Protein AF-A0A1E4EXE6-F1 (afdb_monomer_lite)

pLDDT: mean 72.44, std 23.11, range [27.25, 98.0]

Sequence (632 aa):
MEDREGRTGYWISGVAHGSLILWAILGGALFRPQPAPMVRTTQVSTISGAEFEALAAAARGAGPVGADATAVAALAPVDAADETTARPVDAAPPQSAQAEALAEPDVAEAAPDLSDFAPAAPVDVATDLPTPSDNQTDTAEALPQVAPTPPAPVAEAQPSQPAAPVPDAAAQPVAPRSALALDASPRPQDRPAGLVEAFERRVAEAAAAEAAQRAAAQAAADAQAQAERQAAAAEAERRATAAAEAERQAAAADAAARQAASAAAADAERQAAAEAERTAEAERAAEAERQAAADAERRAAEAERRAAAERDAAEAERQAAADAARQAEAEAARRAEAERAAEAERIAEAERAAEAERQAAADAERRATESAEAERRAAAERAAEAERRAEAERAAEAERQAAAEAERRAEEARRVAAEQAAREAADRQALEDALRNAQAGGGGQDIATGSDAQGGQTQTIEGGSGASAGLDPLAAALAGAMAGTGAAADPANDPSGPPADMMRLTPSPMPATPLSDPAQGLPMGDPLTLSERDGLRFAIQNCWNVGALSVEASQMTVSVGFTLSPGGVPDQNSLRIAGYQGGSEGAAQQAFDVARRAILMCGQAGFDLPASKYGRWRDVVVDFRPDGVAFQ

Secondary structure (DSSP, 8-state):
-TTTHHHHHHHHHHHHHHHHHHHHHHHHHHTPPP--------------HHHHHHHHHHTTT-----TT-----PPPP--------------PPPPS-----PPPPSSPPPPP--TTS--PPP------PPPPPS---S---PPPPPPPPPPPPP---PPPPPPPPPPP----------TT--TTPPPPS---TTTTHHHHHHHHHHHHHHHHHHHHHHHHHHHHHHHHHHHHHHHHHHHHHHHHHHHHHHHHHHHHHHHHHHHHHHHHHHHHHHHHHHHHHHHHHHHHHHHHHHHHHHHHHHHHHHHHHHHHHHHHHHHHHHHHHHHHHHHHHHHHHHHHHHHHHHHHHHHHHHHHHHHHHHHHHHHHHHHHHHHHHHHHHHHHHHHHHHHHHHHHHHHHHHHHHHHHHHHHHHHHHHHHHHHHHHHHHHHHHHTTS---------------------------------------------------------PPPPPP----------PPPPPPPS-S-----SPPPHHHHHHHHHHHHTT--GGGS-TTTTSSEEEEEEEB-TTS-B-TTT-EEEEEESS-HHHHHHHHHHHHHHHHHHGGG-----GGGHHHHSEEEEEE-SS-EEE-

Radius of gyration: 94.18 Å; chains: 1; bounding box: 223×56×305 Å

Structure (mmCIF, N/CA/C/O backbone):
data_AF-A0A1E4EXE6-F1
#
_entry.id   AF-A0A1E4EXE6-F1
#
loop_
_atom_site.group_PDB
_atom_site.id
_atom_site.type_symbol
_atom_site.label_atom_id
_atom_site.label_alt_id
_atom_site.label_comp_id
_atom_site.label_asym_id
_atom_site.label_entity_id
_atom_site.label_seq_id
_atom_site.pdbx_PDB_ins_code
_atom_site.Cartn_x
_atom_site.Cartn_y
_atom_site.Cartn_z
_atom_site.occupancy
_atom_site.B_iso_or_equiv
_atom_site.auth_seq_id
_atom_site.auth_comp_id
_atom_site.auth_asym_id
_atom_site.auth_atom_id
_atom_site.pdbx_PDB_model_num
ATOM 1 N N . MET A 1 1 ? -26.605 28.263 32.086 1.00 52.91 1 MET A N 1
ATOM 2 C CA . MET A 1 1 ? -25.600 27.177 31.973 1.00 52.91 1 MET A CA 1
ATOM 3 C C . MET A 1 1 ? -24.397 27.531 31.080 1.00 52.91 1 MET A C 1
ATOM 5 O O . MET A 1 1 ? -23.434 26.770 31.054 1.00 52.91 1 MET A O 1
ATOM 9 N N . GLU A 1 2 ? -24.396 28.700 30.441 1.00 56.19 2 GLU A N 1
ATOM 10 C CA . GLU A 1 2 ? -23.493 29.150 29.375 1.00 56.19 2 GLU A CA 1
ATOM 11 C C . GLU A 1 2 ? -21.996 29.196 29.771 1.00 56.19 2 GLU A C 1
ATOM 13 O O . GLU A 1 2 ? -21.123 28.931 28.943 1.00 56.19 2 GLU A O 1
ATOM 18 N N . ASP A 1 3 ? -21.673 29.430 31.052 1.00 64.69 3 ASP A N 1
ATOM 19 C CA . ASP A 1 3 ? -20.294 29.543 31.580 1.00 64.69 3 ASP A CA 1
ATOM 20 C C . ASP A 1 3 ? -19.411 28.287 31.424 1.00 64.69 3 ASP A C 1
ATOM 22 O O . ASP A 1 3 ? -18.205 28.325 31.718 1.00 64.69 3 ASP A O 1
ATOM 26 N N . ARG A 1 4 ? -19.981 27.146 31.020 1.00 61.88 4 ARG A N 1
ATOM 27 C CA . ARG A 1 4 ? -19.215 25.938 30.669 1.00 61.88 4 ARG A CA 1
ATOM 28 C C . ARG A 1 4 ? -18.884 25.877 29.179 1.00 61.88 4 ARG A C 1
ATOM 30 O O . ARG A 1 4 ? -17.743 25.573 28.847 1.00 61.88 4 ARG A O 1
ATOM 37 N N . GLU A 1 5 ? -19.828 26.219 28.309 1.00 67.88 5 GLU A N 1
ATOM 38 C CA . GLU A 1 5 ? -19.711 26.057 26.852 1.00 67.88 5 GLU A CA 1
ATOM 39 C C . GLU A 1 5 ? -18.735 27.063 26.232 1.00 67.88 5 GLU A C 1
ATOM 41 O O . GLU A 1 5 ? -17.869 26.689 25.442 1.00 67.88 5 GLU A O 1
ATOM 46 N N . GLY A 1 6 ? -18.768 28.327 26.670 1.00 72.19 6 GLY A N 1
ATOM 47 C CA . GLY A 1 6 ? -17.755 29.307 26.256 1.00 72.19 6 GLY A CA 1
ATOM 48 C C . GLY A 1 6 ? -16.337 28.892 26.675 1.00 72.19 6 GLY A C 1
ATOM 49 O O . GLY A 1 6 ? -15.367 29.102 25.948 1.00 72.19 6 GLY A O 1
ATOM 50 N N . ARG A 1 7 ? -16.211 28.230 27.832 1.00 77.50 7 ARG A N 1
ATOM 51 C CA . ARG A 1 7 ? -14.930 27.799 28.412 1.00 77.50 7 ARG A CA 1
ATOM 52 C C . ARG A 1 7 ? -14.311 26.623 27.658 1.00 77.50 7 ARG A C 1
ATOM 54 O O . ARG A 1 7 ? -13.099 26.619 27.452 1.00 77.50 7 ARG A O 1
ATOM 61 N N . THR A 1 8 ? -15.121 25.659 27.215 1.00 77.88 8 THR A N 1
ATOM 62 C CA . THR A 1 8 ? -14.674 24.604 26.292 1.00 77.88 8 THR A CA 1
ATOM 63 C C . THR A 1 8 ? -14.361 25.171 24.910 1.00 77.88 8 THR A C 1
ATOM 65 O O . THR A 1 8 ? -13.347 24.785 24.335 1.00 77.88 8 THR A O 1
ATOM 68 N N . GLY A 1 9 ? -15.133 26.145 24.413 1.00 80.44 9 GLY A N 1
ATOM 69 C CA . GLY A 1 9 ? -14.845 26.851 23.158 1.00 80.44 9 GLY A CA 1
ATOM 70 C C . GLY A 1 9 ? -13.458 27.508 23.133 1.00 80.44 9 GLY A C 1
ATOM 71 O O . GLY A 1 9 ? -12.682 27.275 22.205 1.00 80.44 9 GLY A O 1
ATOM 72 N N . TYR A 1 10 ? -13.094 28.254 24.184 1.00 86.12 10 TYR A N 1
ATOM 73 C CA . TYR A 1 10 ? -11.746 28.826 24.313 1.00 86.12 10 TYR A CA 1
ATOM 74 C C . TYR A 1 10 ? -10.647 27.759 24.407 1.00 86.12 10 TYR A C 1
ATOM 76 O O . TYR A 1 10 ? -9.577 27.951 23.832 1.00 86.12 10 TYR A O 1
ATOM 84 N N . TRP A 1 11 ? -10.898 26.628 25.076 1.00 90.12 11 TRP A N 1
ATOM 85 C CA . TRP A 1 11 ? -9.923 25.533 25.167 1.00 90.12 11 TRP A CA 1
ATOM 86 C C . TRP A 1 11 ? -9.687 24.842 23.819 1.00 90.12 11 TRP A C 1
ATOM 88 O O . TRP A 1 11 ? -8.540 24.667 23.416 1.00 90.12 11 TRP A O 1
ATOM 98 N N . ILE A 1 12 ? -10.755 24.508 23.088 1.00 90.25 12 ILE A N 1
ATOM 99 C CA . ILE A 1 12 ? -10.675 23.880 21.759 1.00 90.25 12 ILE A CA 1
ATOM 100 C C . ILE A 1 12 ? -9.984 24.825 20.766 1.00 90.25 12 ILE A C 1
ATOM 102 O O . ILE A 1 12 ? -9.069 24.409 20.057 1.00 90.25 12 ILE A O 1
ATOM 106 N N . SER A 1 13 ? -10.344 26.113 20.773 1.00 90.62 13 SER A N 1
ATOM 107 C CA . SER A 1 13 ? -9.681 27.127 19.945 1.00 90.62 13 SER A CA 1
ATOM 108 C C . SER A 1 13 ? -8.199 27.295 20.306 1.00 90.62 13 SER A C 1
ATOM 110 O O . SER A 1 13 ? -7.352 27.331 19.413 1.00 90.62 13 SER A O 1
ATOM 112 N N . GLY A 1 14 ? -7.860 27.335 21.600 1.00 94.38 14 GLY A N 1
ATOM 113 C CA . GLY A 1 14 ? -6.479 27.439 22.075 1.00 94.38 14 GLY A CA 1
ATOM 114 C C . GLY A 1 14 ? -5.611 26.245 21.671 1.00 94.38 14 GLY A C 1
ATOM 115 O O . GLY A 1 14 ? -4.490 26.440 21.204 1.00 94.38 14 GLY A O 1
ATOM 116 N N . VAL A 1 15 ? -6.142 25.020 21.770 1.00 95.12 15 VAL A N 1
ATOM 117 C CA . VAL A 1 15 ? -5.462 23.805 21.291 1.00 95.12 15 VAL A CA 1
ATOM 118 C C . VAL A 1 15 ? -5.274 23.848 19.775 1.00 95.12 15 VAL A C 1
ATOM 120 O O . VAL A 1 15 ? -4.155 23.653 19.311 1.00 95.12 15 VAL A O 1
ATOM 123 N N . ALA A 1 16 ? -6.314 24.177 19.000 1.00 95.06 16 ALA A N 1
ATOM 124 C CA . ALA A 1 16 ? -6.228 24.233 17.539 1.00 95.06 16 ALA A CA 1
ATOM 125 C C . ALA A 1 16 ? -5.168 25.239 17.045 1.00 95.06 16 ALA A C 1
ATOM 127 O O . ALA A 1 16 ? -4.337 24.900 16.201 1.00 95.06 16 ALA A O 1
ATOM 128 N N . HIS A 1 17 ? -5.139 26.451 17.612 1.00 95.31 17 HIS A N 1
ATOM 129 C CA . HIS A 1 17 ? -4.119 27.450 17.280 1.00 95.31 17 HIS A CA 1
ATOM 130 C C . HIS A 1 17 ? -2.724 27.035 17.768 1.00 95.31 17 HIS A C 1
ATOM 132 O O . HIS A 1 17 ? -1.750 27.221 17.042 1.00 95.31 17 HIS A O 1
ATOM 138 N N . GLY A 1 18 ? -2.612 26.427 18.955 1.00 96.06 18 GLY A N 1
ATOM 139 C CA . GLY A 1 18 ? -1.350 25.895 19.475 1.00 96.06 18 GLY A CA 1
ATOM 140 C C . GLY A 1 18 ? -0.749 24.814 18.572 1.00 96.06 18 GLY A C 1
ATOM 141 O O . GLY A 1 18 ? 0.429 24.890 18.227 1.00 96.06 18 GLY A O 1
ATOM 142 N N . SER A 1 19 ? -1.564 23.858 18.117 1.00 94.38 19 SER A N 1
ATOM 143 C CA . SER A 1 19 ? -1.162 22.826 17.155 1.00 94.38 19 SER A CA 1
ATOM 144 C C . SER A 1 19 ? -0.744 23.415 15.807 1.00 94.38 19 SER A C 1
ATOM 146 O O . SER A 1 19 ? 0.269 22.989 15.257 1.00 94.38 19 SER A O 1
ATOM 148 N N . LEU A 1 20 ? -1.468 24.414 15.289 1.00 94.25 20 LEU A N 1
ATOM 149 C CA . LEU A 1 20 ? -1.149 25.052 14.007 1.00 94.25 20 LEU A CA 1
ATOM 150 C C . LEU A 1 20 ? 0.156 25.865 14.076 1.00 94.25 20 LEU A C 1
ATOM 152 O O . LEU A 1 20 ? 0.976 25.781 13.164 1.00 94.25 20 LEU A O 1
ATOM 156 N N . ILE A 1 21 ? 0.398 26.586 15.176 1.00 93.00 21 ILE A N 1
ATOM 157 C CA . ILE A 1 21 ? 1.662 27.303 15.418 1.00 93.00 21 ILE A CA 1
ATOM 158 C C . ILE A 1 21 ? 2.826 26.315 15.579 1.00 93.00 21 ILE A C 1
ATOM 160 O O . ILE A 1 21 ? 3.883 26.516 14.981 1.00 93.00 21 ILE A O 1
ATOM 164 N N . LEU A 1 22 ? 2.640 25.226 16.332 1.00 91.56 22 LEU A N 1
ATOM 165 C CA . LEU A 1 22 ? 3.660 24.188 16.496 1.00 91.56 22 LEU A CA 1
ATOM 166 C C . LEU A 1 22 ? 3.996 23.509 15.159 1.00 91.56 22 LEU A C 1
ATOM 168 O O . LEU A 1 22 ? 5.172 23.314 14.854 1.00 91.56 22 LEU A O 1
ATOM 172 N N . TRP A 1 23 ? 2.986 23.212 14.337 1.00 92.25 23 TRP A N 1
ATOM 173 C CA . TRP A 1 23 ? 3.165 22.675 12.987 1.00 92.25 23 TRP A CA 1
ATOM 174 C C . TRP A 1 23 ? 3.885 23.665 12.062 1.00 92.25 23 TRP A C 1
ATOM 176 O O . TRP A 1 23 ? 4.802 23.264 11.351 1.00 92.25 23 TRP A O 1
ATOM 186 N N . ALA A 1 24 ? 3.560 24.960 12.119 1.00 90.69 24 ALA A N 1
ATOM 187 C CA . ALA A 1 24 ? 4.252 25.987 11.340 1.00 90.69 24 ALA A CA 1
ATOM 188 C C . ALA A 1 24 ? 5.731 26.144 11.746 1.00 90.69 24 ALA A C 1
ATOM 190 O O . ALA A 1 24 ? 6.589 26.314 10.881 1.00 90.69 24 ALA A O 1
ATOM 191 N N . ILE A 1 25 ? 6.054 26.040 13.040 1.00 89.31 25 ILE A N 1
ATOM 192 C CA . ILE A 1 25 ? 7.440 26.081 13.540 1.00 89.31 25 ILE A CA 1
ATOM 193 C C . ILE A 1 25 ? 8.209 24.821 13.126 1.00 89.31 25 ILE A C 1
ATOM 195 O O . ILE A 1 25 ? 9.317 24.923 12.601 1.00 89.31 25 ILE A O 1
ATOM 199 N N . LEU A 1 26 ? 7.633 23.635 13.347 1.00 89.19 26 LEU A N 1
ATOM 200 C CA . LEU A 1 26 ? 8.312 22.361 13.107 1.00 89.19 26 LEU A CA 1
ATOM 201 C C . LEU A 1 26 ? 8.425 22.057 11.604 1.00 89.19 26 LEU A C 1
ATOM 203 O O . LEU A 1 26 ? 9.502 21.716 11.119 1.00 89.19 26 LEU A O 1
ATOM 207 N N . GLY A 1 27 ? 7.351 22.279 10.844 1.00 82.81 27 GLY A N 1
ATOM 208 C CA . GLY A 1 27 ? 7.343 22.197 9.384 1.00 82.81 27 GLY A CA 1
ATOM 209 C C . GLY A 1 27 ? 8.214 23.274 8.731 1.00 82.81 27 GLY A C 1
ATOM 210 O O . GLY A 1 27 ? 8.985 22.964 7.830 1.00 82.81 27 GLY A O 1
ATOM 211 N N . GLY A 1 28 ? 8.200 24.511 9.241 1.00 77.12 28 GLY A N 1
ATOM 212 C CA . GLY A 1 28 ? 9.085 25.600 8.798 1.00 77.12 28 GLY A CA 1
ATOM 213 C C . GLY A 1 28 ? 10.567 25.432 9.177 1.00 77.12 28 GLY A C 1
ATOM 214 O O . GLY A 1 28 ? 11.411 26.232 8.756 1.00 77.12 28 GLY A O 1
ATOM 215 N N . ALA A 1 29 ? 10.899 24.402 9.961 1.00 75.44 29 ALA A N 1
ATOM 216 C CA . ALA A 1 29 ? 12.264 23.942 10.199 1.00 75.44 29 ALA A CA 1
ATOM 217 C C . ALA A 1 29 ? 12.623 22.735 9.312 1.00 75.44 29 ALA A C 1
ATOM 219 O O . ALA A 1 29 ? 13.706 22.723 8.732 1.00 75.44 29 ALA A O 1
ATOM 220 N N . LEU A 1 30 ? 11.717 21.758 9.177 1.00 78.31 30 LEU A N 1
ATOM 221 C CA . LEU A 1 30 ? 11.958 20.502 8.454 1.00 78.31 30 LEU A CA 1
ATOM 222 C C . LEU A 1 30 ? 11.853 20.639 6.922 1.00 78.31 30 LEU A C 1
ATOM 224 O O . LEU A 1 30 ? 12.604 19.996 6.198 1.00 78.31 30 LEU A O 1
ATOM 228 N N . PHE A 1 31 ? 10.962 21.504 6.429 1.00 78.19 31 PHE A N 1
ATOM 229 C CA . PHE A 1 31 ? 10.681 21.728 5.004 1.00 78.19 31 PHE A CA 1
ATOM 230 C C . PHE A 1 31 ? 11.159 23.104 4.521 1.00 78.19 31 PHE A C 1
ATOM 232 O O . PHE A 1 31 ? 10.506 23.755 3.702 1.00 78.19 31 PHE A O 1
ATOM 239 N N . ARG A 1 32 ? 12.303 23.589 5.024 1.00 73.75 32 ARG A N 1
ATOM 240 C CA . ARG A 1 32 ? 12.921 24.788 4.441 1.00 73.75 32 ARG A CA 1
ATOM 241 C C . ARG A 1 32 ? 13.341 24.486 3.000 1.00 73.75 32 ARG A C 1
ATOM 243 O O . ARG A 1 32 ? 14.110 23.544 2.809 1.00 73.75 32 ARG A O 1
ATOM 250 N N . PRO A 1 33 ? 12.908 25.275 1.998 1.00 68.88 33 PRO A N 1
ATOM 251 C CA . PRO A 1 33 ? 13.447 25.133 0.657 1.00 68.88 33 PRO A CA 1
ATOM 252 C C . PRO A 1 33 ? 14.950 25.414 0.714 1.00 68.88 33 PRO A C 1
ATOM 254 O O . PRO A 1 33 ? 15.374 26.486 1.152 1.00 68.88 33 PRO A O 1
ATOM 257 N N . GLN A 1 34 ? 15.750 24.431 0.298 1.00 71.75 34 GLN A N 1
ATOM 258 C CA . GLN A 1 34 ? 17.185 24.617 0.102 1.00 71.75 34 GLN A CA 1
ATOM 259 C C . GLN A 1 34 ? 17.383 25.796 -0.866 1.00 71.75 34 GLN A C 1
ATOM 261 O O . GLN A 1 34 ? 16.708 25.830 -1.901 1.00 71.75 34 GLN A O 1
ATOM 266 N N . PRO A 1 35 ? 18.263 26.771 -0.572 1.00 66.75 35 PRO A N 1
ATOM 267 C CA . PRO A 1 35 ? 18.571 27.821 -1.530 1.00 66.75 35 PRO A CA 1
ATOM 268 C C . PRO A 1 35 ? 19.194 27.159 -2.761 1.00 66.75 35 PRO A C 1
ATOM 270 O O . PRO A 1 35 ? 20.292 26.608 -2.678 1.00 66.75 35 PRO A O 1
ATOM 273 N N . ALA A 1 36 ? 18.464 27.166 -3.880 1.00 63.56 36 ALA A N 1
ATOM 274 C CA . ALA A 1 36 ? 18.881 26.470 -5.091 1.00 63.56 36 ALA A CA 1
ATOM 275 C C . ALA A 1 36 ? 20.303 26.911 -5.490 1.00 63.56 36 ALA A C 1
ATOM 277 O O . ALA A 1 36 ? 20.583 28.117 -5.478 1.00 63.56 36 ALA A O 1
ATOM 278 N N . PRO A 1 37 ? 21.212 25.972 -5.820 1.00 65.75 37 PRO A N 1
ATOM 279 C CA . PRO A 1 37 ? 22.583 26.319 -6.157 1.00 65.75 37 PRO A CA 1
ATOM 280 C C . PRO A 1 37 ? 22.575 27.267 -7.355 1.00 65.75 37 PRO A C 1
ATOM 282 O O . PRO A 1 37 ? 22.055 26.936 -8.419 1.00 65.75 37 PRO A O 1
ATOM 285 N N . MET A 1 38 ? 23.130 28.466 -7.160 1.00 57.34 38 MET A N 1
ATOM 286 C CA . MET A 1 38 ? 23.177 29.512 -8.182 1.00 57.34 38 MET A CA 1
ATOM 287 C C . MET A 1 38 ? 23.812 28.968 -9.468 1.00 57.34 38 MET A C 1
ATOM 289 O O . MET A 1 38 ? 25.014 28.695 -9.510 1.00 57.34 38 MET A O 1
ATOM 293 N N . VAL A 1 39 ? 22.983 28.785 -10.501 1.00 59.50 39 VAL A N 1
ATOM 294 C CA . VAL A 1 39 ? 23.368 28.130 -11.756 1.00 59.50 39 VAL A CA 1
ATOM 295 C C . VAL A 1 39 ? 24.482 28.934 -12.416 1.00 59.50 39 VAL A C 1
ATOM 297 O O . VAL A 1 39 ? 24.250 29.992 -13.000 1.00 59.50 39 VAL A O 1
ATOM 300 N N . ARG A 1 40 ? 25.716 28.430 -12.324 1.00 55.12 40 ARG A N 1
ATOM 301 C CA . ARG A 1 40 ? 26.860 28.997 -13.037 1.00 55.12 40 ARG A CA 1
ATOM 302 C C . ARG A 1 40 ? 26.772 28.599 -14.503 1.00 55.12 40 ARG A C 1
ATOM 304 O O . ARG A 1 40 ? 27.360 27.607 -14.917 1.00 55.12 40 ARG A O 1
ATOM 311 N N . THR A 1 41 ? 26.039 29.391 -15.278 1.00 52.25 41 THR A N 1
ATOM 312 C CA . THR A 1 41 ? 26.003 29.296 -16.739 1.00 52.25 41 THR A CA 1
ATOM 313 C C . THR A 1 41 ? 27.400 29.547 -17.309 1.00 52.25 41 THR A C 1
ATOM 315 O O . THR A 1 41 ? 27.823 30.696 -17.465 1.00 52.25 41 THR A O 1
ATOM 318 N N . THR A 1 42 ? 28.130 28.482 -17.626 1.00 57.75 42 THR A N 1
ATOM 319 C CA . THR A 1 42 ? 29.311 28.566 -18.485 1.00 57.75 42 THR A CA 1
ATOM 320 C C . THR A 1 42 ? 28.854 29.004 -19.873 1.00 57.75 42 THR A C 1
ATOM 322 O O . THR A 1 42 ? 28.047 28.331 -20.511 1.00 57.75 42 THR A O 1
ATOM 325 N N . GLN A 1 43 ? 29.333 30.157 -20.347 1.00 44.91 43 GLN A N 1
ATOM 326 C CA . GLN A 1 43 ? 29.031 30.598 -21.708 1.00 44.91 43 GLN A CA 1
ATOM 327 C C . GLN A 1 43 ? 29.807 29.731 -22.701 1.00 44.91 43 GLN A C 1
ATOM 329 O O . GLN A 1 43 ? 30.995 29.945 -22.939 1.00 44.91 43 GLN A O 1
ATOM 334 N N . VAL A 1 44 ? 29.120 28.744 -23.276 1.00 50.16 44 VAL A N 1
ATOM 335 C CA . VAL A 1 44 ? 29.616 27.962 -24.411 1.00 50.16 44 VAL A CA 1
ATOM 336 C C . VAL A 1 44 ? 29.495 28.825 -25.667 1.00 50.16 44 VAL A C 1
ATOM 338 O O . VAL A 1 44 ? 28.537 28.722 -26.430 1.00 50.16 44 VAL A O 1
ATOM 341 N N . SER A 1 45 ? 30.464 29.718 -25.866 1.00 56.69 45 SER A N 1
ATOM 342 C CA . SER A 1 45 ? 30.636 30.400 -27.148 1.00 56.69 45 SER A CA 1
ATOM 343 C C . SER A 1 45 ? 31.037 29.373 -28.203 1.00 56.69 45 SER A C 1
ATOM 345 O O . SER A 1 45 ? 32.076 28.725 -28.083 1.00 56.69 45 SER A O 1
ATOM 347 N N . THR A 1 46 ? 30.228 29.235 -29.250 1.00 63.44 46 THR A N 1
ATOM 348 C CA . THR A 1 46 ? 30.576 28.435 -30.427 1.00 63.44 46 THR A CA 1
ATOM 349 C C . THR A 1 46 ? 31.747 29.095 -31.151 1.00 63.44 46 THR A C 1
ATOM 351 O O . THR A 1 46 ? 31.557 30.095 -31.846 1.00 63.44 46 THR A O 1
ATOM 354 N N . ILE A 1 47 ? 32.953 28.554 -30.970 1.00 70.62 47 ILE A N 1
ATOM 355 C CA . ILE A 1 47 ? 34.145 29.012 -31.686 1.00 70.62 47 ILE A CA 1
ATOM 356 C C . ILE A 1 47 ? 33.922 28.864 -33.196 1.00 70.62 47 ILE A C 1
ATOM 358 O O . ILE A 1 47 ? 33.364 27.862 -33.653 1.00 70.62 47 ILE A O 1
ATOM 362 N N . SER A 1 48 ? 34.303 29.870 -33.983 1.00 75.69 48 SER A N 1
ATOM 363 C CA . SER A 1 48 ? 34.083 29.802 -35.431 1.00 75.69 48 SER A CA 1
ATOM 364 C C . SER A 1 48 ? 35.051 28.807 -36.085 1.00 75.69 48 SER A C 1
ATOM 366 O O . SER A 1 48 ? 36.173 28.625 -35.614 1.00 75.69 48 SER A O 1
ATOM 368 N N . GLY A 1 49 ? 34.652 28.169 -37.192 1.00 77.94 49 GLY A N 1
ATOM 369 C CA . GLY A 1 49 ? 35.501 27.173 -37.868 1.00 77.94 49 GLY A CA 1
ATOM 370 C C . GLY A 1 49 ? 36.888 27.715 -38.246 1.00 77.94 49 GLY A C 1
ATOM 371 O O . GLY A 1 49 ? 37.892 27.054 -38.005 1.00 77.94 49 GLY A O 1
ATOM 372 N N . ALA A 1 50 ? 36.953 28.962 -38.724 1.00 76.69 50 ALA A N 1
ATOM 373 C CA . ALA A 1 50 ? 38.207 29.640 -39.062 1.00 76.69 50 ALA A CA 1
ATOM 374 C C . ALA A 1 50 ? 39.096 29.943 -37.835 1.00 76.69 50 ALA A C 1
ATOM 376 O O . ALA A 1 50 ? 40.320 29.959 -37.931 1.00 76.69 50 ALA A O 1
ATOM 377 N N . GLU A 1 51 ? 38.493 30.174 -36.669 1.00 78.94 51 GLU A N 1
ATOM 378 C CA . GLU A 1 51 ? 39.195 30.429 -35.406 1.00 78.94 51 GLU A CA 1
ATOM 379 C C . GLU A 1 51 ? 39.714 29.124 -34.779 1.00 78.94 51 GLU A C 1
ATOM 381 O O . GLU A 1 51 ? 40.835 29.080 -34.266 1.00 78.94 51 GLU A O 1
ATOM 386 N N . PHE A 1 52 ? 38.962 28.027 -34.926 1.00 77.44 52 PHE A N 1
ATOM 387 C CA . PHE A 1 52 ? 39.452 26.677 -34.648 1.00 77.44 52 PHE A CA 1
ATOM 388 C C . PHE A 1 52 ? 40.614 26.292 -35.578 1.00 77.44 52 PHE A C 1
ATOM 390 O O . PHE A 1 52 ? 41.631 25.791 -35.100 1.00 77.44 52 PHE A O 1
ATOM 397 N N . GLU A 1 53 ? 40.528 26.578 -36.883 1.00 79.69 53 GLU A N 1
ATOM 398 C CA . GLU A 1 53 ? 41.640 26.359 -37.819 1.00 79.69 53 GLU A CA 1
ATOM 399 C C . GLU A 1 53 ? 42.876 27.201 -37.472 1.00 79.69 53 GLU A C 1
ATOM 401 O O . GLU A 1 53 ? 43.992 26.684 -37.540 1.00 79.69 53 GLU A O 1
ATOM 406 N N . ALA A 1 54 ? 42.705 28.454 -37.037 1.00 75.19 54 ALA A N 1
ATOM 407 C CA . ALA A 1 54 ? 43.809 29.304 -36.588 1.00 75.19 54 ALA A CA 1
ATOM 408 C C . ALA A 1 54 ? 44.525 28.725 -35.352 1.00 75.19 54 ALA A C 1
ATOM 410 O O . ALA A 1 54 ? 45.757 28.652 -35.326 1.00 75.19 54 ALA A O 1
ATOM 411 N N . LEU A 1 55 ? 43.772 28.240 -34.358 1.00 78.75 55 LEU A N 1
ATOM 412 C CA . LEU A 1 55 ? 44.329 27.541 -33.192 1.00 78.75 55 LEU A CA 1
ATOM 413 C C . LEU A 1 55 ? 44.988 26.209 -33.580 1.00 78.75 55 LEU A C 1
ATOM 415 O O . LEU A 1 55 ? 46.088 25.909 -33.115 1.00 78.75 55 LEU A O 1
ATOM 419 N N . ALA A 1 56 ? 44.378 25.436 -34.480 1.00 75.69 56 ALA A N 1
ATOM 420 C CA . ALA A 1 56 ? 44.932 24.179 -34.979 1.00 75.69 56 ALA A CA 1
ATOM 421 C C . ALA A 1 56 ? 46.172 24.376 -35.873 1.00 75.69 56 ALA A C 1
ATOM 423 O O . ALA A 1 56 ? 46.999 23.471 -35.985 1.00 75.69 56 ALA A O 1
ATOM 424 N N . ALA A 1 57 ? 46.333 25.529 -36.529 1.00 74.88 57 ALA A N 1
ATOM 425 C CA . ALA A 1 57 ? 47.557 25.911 -37.233 1.00 74.88 57 ALA A CA 1
ATOM 426 C C . ALA A 1 57 ? 48.666 26.300 -36.241 1.00 74.88 57 ALA A C 1
ATOM 428 O O . ALA A 1 57 ? 49.762 25.738 -36.300 1.00 74.88 57 ALA A O 1
ATOM 429 N N . ALA A 1 58 ? 48.354 27.156 -35.260 1.00 71.94 58 ALA A N 1
ATOM 430 C CA . ALA A 1 58 ? 49.285 27.547 -34.202 1.00 71.94 58 ALA A CA 1
ATOM 431 C C . ALA A 1 58 ? 49.797 26.339 -33.390 1.00 71.94 58 ALA A C 1
ATOM 433 O O . ALA A 1 58 ? 50.999 26.220 -33.158 1.00 71.94 58 ALA A O 1
ATOM 434 N N . ALA A 1 59 ? 48.920 25.391 -33.043 1.00 69.38 59 ALA A N 1
ATOM 435 C CA . ALA A 1 59 ? 49.279 24.152 -32.345 1.00 69.38 59 ALA A CA 1
ATOM 436 C C . ALA A 1 59 ? 50.195 23.217 -33.163 1.00 69.38 59 ALA A C 1
ATOM 438 O O . ALA A 1 59 ? 50.925 22.414 -32.588 1.00 69.38 59 ALA A O 1
ATOM 439 N N . ARG A 1 60 ? 50.207 23.341 -34.499 1.00 78.56 60 ARG A N 1
ATOM 440 C CA . ARG A 1 60 ? 51.145 22.646 -35.403 1.00 78.56 60 ARG A CA 1
ATOM 441 C C . ARG A 1 60 ? 52.439 23.439 -35.654 1.00 78.56 60 ARG A C 1
ATOM 443 O O . ARG A 1 60 ? 53.189 23.108 -36.566 1.00 78.56 60 ARG A O 1
ATOM 450 N N . GLY A 1 61 ? 52.693 24.502 -34.886 1.00 61.22 61 GLY A N 1
ATOM 451 C CA . GLY A 1 61 ? 53.843 25.399 -35.055 1.00 61.22 61 GLY A CA 1
ATOM 452 C C . GLY A 1 61 ? 53.718 26.381 -36.228 1.00 61.22 61 GLY A C 1
ATOM 453 O O . GLY A 1 61 ? 54.593 27.222 -36.417 1.00 61.22 61 GLY A O 1
ATOM 454 N N . ALA A 1 62 ? 52.626 26.321 -36.995 1.00 65.75 62 ALA A N 1
ATOM 455 C CA . ALA A 1 62 ? 52.355 27.194 -38.132 1.00 65.75 62 ALA A CA 1
ATOM 456 C C . ALA A 1 62 ? 51.577 28.443 -37.682 1.00 65.75 62 ALA A C 1
ATOM 458 O O . ALA A 1 62 ? 50.403 28.624 -38.007 1.00 65.75 62 ALA A O 1
ATOM 459 N N . GLY A 1 63 ? 52.237 29.302 -36.900 1.00 52.03 63 GLY A N 1
ATOM 460 C CA . GLY A 1 63 ? 51.726 30.642 -36.600 1.00 52.03 63 GLY A CA 1
ATOM 461 C C . GLY A 1 63 ? 51.625 31.513 -37.868 1.00 52.03 63 GLY A C 1
ATOM 462 O O . GLY A 1 63 ? 52.335 31.257 -38.844 1.00 52.03 63 GLY A O 1
ATOM 463 N N . PRO A 1 64 ? 50.760 32.545 -37.885 1.00 52.81 64 PRO A N 1
ATOM 464 C CA . PRO A 1 64 ? 50.552 33.377 -39.066 1.00 52.81 64 PRO A CA 1
ATOM 465 C C . PRO A 1 64 ? 51.820 34.159 -39.431 1.00 52.81 64 PRO A C 1
ATOM 467 O O . PRO A 1 64 ? 52.230 35.081 -38.724 1.00 52.81 64 PRO A O 1
ATOM 470 N N . VAL A 1 65 ? 52.429 33.811 -40.566 1.00 53.34 65 VAL A N 1
ATOM 471 C CA . VAL A 1 65 ? 53.566 34.547 -41.130 1.00 53.34 65 VAL A CA 1
ATOM 472 C C . VAL A 1 65 ? 53.100 35.891 -41.693 1.00 53.34 65 VAL A C 1
ATOM 474 O O . VAL A 1 65 ? 52.513 35.970 -42.770 1.00 53.34 65 VAL A O 1
ATOM 477 N N . GLY A 1 66 ? 53.358 36.966 -40.946 1.00 47.03 66 GLY A N 1
ATOM 478 C CA . GLY A 1 66 ? 53.193 38.333 -41.442 1.00 47.03 66 GLY A CA 1
ATOM 479 C C . GLY A 1 66 ? 54.114 38.604 -42.637 1.00 47.03 66 GLY A C 1
ATOM 480 O O . GLY A 1 66 ? 55.237 38.101 -42.688 1.00 47.03 66 GLY A O 1
ATOM 481 N N . ALA A 1 67 ? 53.646 39.411 -43.592 1.00 52.78 67 ALA A N 1
ATOM 482 C CA . ALA A 1 67 ? 54.315 39.620 -44.882 1.00 52.78 67 ALA A CA 1
ATOM 483 C C . ALA A 1 67 ? 55.706 40.293 -44.799 1.00 52.78 67 ALA A C 1
ATOM 485 O O . ALA A 1 67 ? 56.445 40.280 -45.779 1.00 52.78 67 ALA A O 1
ATOM 486 N N . ASP A 1 68 ? 56.081 40.830 -43.635 1.00 49.81 68 ASP A N 1
ATOM 487 C CA . ASP A 1 68 ? 57.350 41.526 -43.387 1.00 49.81 68 ASP A CA 1
ATOM 488 C C . ASP A 1 68 ? 58.457 40.626 -42.788 1.00 49.81 68 ASP A C 1
ATOM 490 O O . ASP A 1 68 ? 59.533 41.104 -42.427 1.00 49.81 68 ASP A O 1
ATOM 494 N N . ALA A 1 69 ? 58.232 39.309 -42.677 1.00 42.72 69 ALA A N 1
ATOM 495 C CA . ALA A 1 69 ? 59.139 38.369 -42.002 1.00 42.72 69 ALA A CA 1
ATOM 496 C C . ALA A 1 69 ? 60.491 38.096 -42.714 1.00 42.72 69 ALA A C 1
ATOM 498 O O . ALA A 1 69 ? 61.281 37.281 -42.241 1.00 42.72 69 ALA A O 1
ATOM 499 N N . THR A 1 70 ? 60.805 38.777 -43.823 1.00 42.50 70 THR A N 1
ATOM 500 C CA . THR A 1 70 ? 62.093 38.669 -44.541 1.00 42.50 70 THR A CA 1
ATOM 501 C C . THR A 1 70 ? 63.032 39.847 -44.261 1.00 42.50 70 THR A C 1
ATOM 503 O O . THR A 1 70 ? 63.545 40.486 -45.179 1.00 42.50 70 THR A O 1
ATOM 506 N N . ALA A 1 71 ? 63.292 40.118 -42.980 1.00 40.22 71 ALA A N 1
ATOM 507 C CA . ALA A 1 71 ? 64.280 41.097 -42.522 1.00 40.22 71 ALA A CA 1
ATOM 508 C C . ALA A 1 71 ? 65.545 40.397 -41.984 1.00 40.22 71 ALA A C 1
ATOM 510 O O . ALA A 1 71 ? 65.776 40.331 -40.776 1.00 40.22 71 ALA A O 1
ATOM 511 N N . VAL A 1 72 ? 66.378 39.854 -42.881 1.00 39.38 72 VAL A N 1
ATOM 512 C CA . VAL A 1 72 ? 67.676 39.267 -42.498 1.00 39.38 72 VAL A CA 1
ATOM 513 C C . VAL A 1 72 ? 68.632 40.389 -42.088 1.00 39.38 72 VAL A C 1
ATOM 515 O O . VAL A 1 72 ? 69.199 41.081 -42.933 1.00 39.38 72 VAL A O 1
ATOM 518 N N . ALA A 1 73 ? 68.809 40.578 -40.780 1.00 39.88 73 ALA A N 1
ATOM 519 C CA . ALA A 1 73 ? 69.766 41.534 -40.239 1.00 39.88 73 ALA A CA 1
ATOM 520 C C . ALA A 1 73 ? 71.203 41.093 -40.569 1.00 39.88 73 ALA A C 1
ATOM 522 O O . ALA A 1 73 ? 71.674 40.059 -40.096 1.00 39.88 73 ALA A O 1
ATOM 523 N N . ALA A 1 74 ? 71.905 41.885 -41.380 1.00 44.75 74 ALA A N 1
ATOM 524 C CA . ALA A 1 74 ? 73.294 41.618 -41.726 1.00 44.75 74 ALA A CA 1
ATOM 525 C C . ALA A 1 74 ? 74.214 41.874 -40.519 1.00 44.75 74 ALA A C 1
ATOM 527 O O . ALA A 1 74 ? 74.353 43.010 -40.066 1.00 44.75 74 ALA A O 1
ATOM 528 N N . LEU A 1 75 ? 74.878 40.822 -40.038 1.00 37.41 75 LEU A N 1
ATOM 529 C CA . LEU A 1 75 ? 76.029 40.927 -39.142 1.00 37.41 75 LEU A CA 1
ATOM 530 C C . LEU A 1 75 ? 77.320 40.766 -39.953 1.00 37.41 75 LEU A C 1
ATOM 532 O O . LEU A 1 75 ? 77.394 39.955 -40.876 1.00 37.41 75 LEU A O 1
ATOM 536 N N . ALA A 1 76 ? 78.314 41.595 -39.637 1.00 41.69 76 ALA A N 1
ATOM 537 C CA . ALA A 1 76 ? 79.570 41.675 -40.376 1.00 41.69 76 ALA A CA 1
ATOM 538 C C . ALA A 1 76 ? 80.481 40.458 -40.107 1.00 41.69 76 ALA A C 1
ATOM 540 O O . ALA A 1 76 ? 80.413 39.878 -39.020 1.00 41.69 76 ALA A O 1
ATOM 541 N N . PRO A 1 77 ? 81.355 40.080 -41.060 1.00 43.78 77 PRO A N 1
ATOM 542 C CA . PRO A 1 77 ? 82.339 39.027 -40.837 1.00 43.78 77 PRO A CA 1
ATOM 543 C C . PRO A 1 77 ? 83.387 39.453 -39.801 1.00 43.78 77 PRO A C 1
ATOM 545 O O . PRO A 1 77 ? 83.781 40.619 -39.740 1.00 43.78 77 PRO A O 1
ATOM 548 N N . VAL A 1 78 ? 83.872 38.478 -39.036 1.00 40.12 78 VAL A N 1
ATOM 549 C CA . VAL A 1 78 ? 85.073 38.566 -38.196 1.00 40.12 78 VAL A CA 1
ATOM 550 C C . VAL A 1 78 ? 85.973 37.371 -38.504 1.00 40.12 78 VAL A C 1
ATOM 552 O O . VAL A 1 78 ? 85.481 36.300 -38.865 1.00 40.12 78 VAL A O 1
ATOM 555 N N . ASP A 1 79 ? 87.284 37.594 -38.451 1.00 36.66 79 ASP A N 1
ATOM 556 C CA . ASP A 1 79 ? 88.281 36.735 -39.093 1.00 36.66 79 ASP A CA 1
ATOM 557 C C . ASP A 1 79 ? 88.492 35.361 -38.439 1.00 36.66 79 ASP A C 1
ATOM 559 O O . ASP A 1 79 ? 88.218 35.139 -37.259 1.00 36.66 79 ASP A O 1
ATOM 563 N N . ALA A 1 80 ? 89.025 34.434 -39.238 1.00 38.00 80 ALA A N 1
ATOM 564 C CA . ALA A 1 80 ? 89.338 33.075 -38.818 1.00 38.00 80 ALA A CA 1
ATOM 565 C C . ALA A 1 80 ? 90.716 32.965 -38.140 1.00 38.00 80 ALA A C 1
ATOM 567 O O . ALA A 1 80 ? 91.705 33.526 -38.613 1.00 38.00 80 ALA A O 1
ATOM 568 N N . ALA A 1 81 ? 90.778 32.145 -37.092 1.00 36.31 81 ALA A N 1
ATOM 569 C CA . ALA A 1 81 ? 91.990 31.538 -36.549 1.00 36.31 81 ALA A CA 1
ATOM 570 C C . ALA A 1 81 ? 91.665 30.099 -36.101 1.00 36.31 81 ALA A C 1
ATOM 572 O O . ALA A 1 81 ? 90.498 29.771 -35.885 1.00 36.31 81 ALA A O 1
ATOM 573 N N . ASP A 1 82 ? 92.684 29.243 -36.038 1.00 39.69 82 ASP A N 1
ATOM 574 C CA . ASP A 1 82 ? 92.570 27.782 -35.966 1.00 39.69 82 ASP A CA 1
ATOM 575 C C . ASP A 1 82 ? 91.757 27.218 -34.785 1.00 39.69 82 ASP A C 1
ATOM 577 O O . ASP A 1 82 ? 91.918 27.641 -33.643 1.00 39.69 82 ASP A O 1
ATOM 581 N N . GLU A 1 83 ? 90.994 26.151 -35.052 1.00 35.66 83 GLU A N 1
ATOM 582 C CA . GLU A 1 83 ? 91.354 24.795 -34.592 1.00 35.66 83 GLU A CA 1
ATOM 583 C C . GLU A 1 83 ? 90.634 23.715 -35.435 1.00 35.66 83 GLU A C 1
ATOM 585 O O . GLU A 1 83 ? 89.916 24.020 -36.391 1.00 35.66 83 GLU A O 1
ATOM 590 N N . THR A 1 84 ? 90.932 22.436 -35.178 1.00 38.28 84 THR A N 1
ATOM 591 C CA . THR A 1 84 ? 90.925 21.377 -36.211 1.00 38.28 84 THR A CA 1
ATOM 592 C C . THR A 1 84 ? 89.823 20.317 -36.026 1.00 38.28 84 THR A C 1
ATOM 594 O O . THR A 1 84 ? 89.392 20.051 -34.911 1.00 38.28 84 THR A O 1
ATOM 597 N N . THR A 1 85 ? 89.490 19.594 -37.112 1.00 37.22 85 THR A N 1
ATOM 598 C CA . THR A 1 85 ? 88.672 18.348 -37.188 1.00 37.22 85 THR A CA 1
ATOM 599 C C . THR A 1 85 ? 87.164 18.469 -36.874 1.00 37.22 85 THR A C 1
ATOM 601 O O . THR A 1 85 ? 86.759 19.270 -36.049 1.00 37.22 85 THR A O 1
ATOM 604 N N . ALA A 1 86 ? 86.243 17.719 -37.502 1.00 37.25 86 ALA A N 1
ATOM 605 C CA . ALA A 1 86 ? 86.326 16.718 -38.584 1.00 37.25 86 ALA A CA 1
ATOM 606 C C . ALA A 1 86 ? 85.112 16.838 -39.543 1.00 37.25 86 ALA A C 1
ATOM 608 O O . ALA A 1 86 ? 84.181 17.599 -39.291 1.00 37.25 86 ALA A O 1
ATOM 609 N N . ARG A 1 87 ? 85.098 16.067 -40.643 1.00 44.69 87 ARG A N 1
ATOM 610 C CA . ARG A 1 87 ? 83.903 15.927 -41.503 1.00 44.69 87 ARG A CA 1
ATOM 611 C C . ARG A 1 87 ? 82.782 15.160 -40.775 1.00 44.69 87 ARG A C 1
ATOM 613 O O . ARG A 1 87 ? 83.107 14.226 -40.042 1.00 44.69 87 ARG A O 1
ATOM 620 N N . PRO A 1 88 ? 81.495 15.461 -41.037 1.00 44.59 88 PRO A N 1
ATOM 621 C CA . PRO A 1 88 ? 80.404 14.574 -40.647 1.00 44.59 88 PRO A CA 1
ATOM 622 C C . PRO A 1 88 ? 80.509 13.232 -41.389 1.00 44.59 88 PRO A C 1
ATOM 624 O O . PRO A 1 88 ? 80.997 13.172 -42.520 1.00 44.59 88 PRO A O 1
ATOM 627 N N . VAL A 1 89 ? 80.039 12.170 -40.738 1.00 48.59 89 VAL A N 1
ATOM 628 C CA . VAL A 1 89 ? 79.969 10.798 -41.265 1.00 48.59 89 VAL A CA 1
ATOM 629 C C . VAL A 1 89 ? 78.499 10.377 -41.285 1.00 48.59 89 VAL A C 1
ATOM 631 O O . VAL A 1 89 ? 77.743 10.800 -40.410 1.00 48.59 89 VAL A O 1
ATOM 634 N N . ASP A 1 90 ? 78.088 9.562 -42.256 1.00 47.41 90 ASP A N 1
ATOM 635 C CA . ASP A 1 90 ? 76.700 9.103 -42.365 1.00 47.41 90 ASP A CA 1
ATOM 636 C C . ASP A 1 90 ? 76.260 8.306 -41.126 1.00 47.41 90 ASP A C 1
ATOM 638 O O . ASP A 1 90 ? 76.851 7.284 -40.768 1.00 47.41 90 ASP A O 1
ATOM 642 N N . ALA A 1 91 ? 75.195 8.773 -40.471 1.00 42.59 91 ALA A N 1
ATOM 643 C CA . ALA A 1 91 ? 74.642 8.143 -39.281 1.00 42.59 91 ALA A CA 1
ATOM 644 C C . ALA A 1 91 ? 73.708 6.982 -39.660 1.00 42.59 91 ALA A C 1
ATOM 646 O O . ALA A 1 91 ? 72.520 7.175 -39.921 1.00 42.59 91 ALA A O 1
ATOM 647 N N . ALA A 1 92 ? 74.239 5.758 -39.659 1.00 49.16 92 ALA A N 1
ATOM 648 C CA . ALA A 1 92 ? 73.408 4.557 -39.652 1.00 49.16 92 ALA A CA 1
ATOM 649 C C . ALA A 1 92 ? 72.595 4.475 -38.336 1.00 49.16 92 ALA A C 1
ATOM 651 O O . ALA A 1 92 ? 73.123 4.834 -37.279 1.00 49.16 92 ALA A O 1
ATOM 652 N N . PRO A 1 93 ? 71.334 4.000 -38.360 1.00 55.12 93 PRO A N 1
ATOM 653 C CA . PRO A 1 93 ? 70.522 3.888 -37.151 1.00 55.12 93 PRO A CA 1
ATOM 654 C C . PRO A 1 93 ? 71.116 2.858 -36.168 1.00 55.12 93 PRO A C 1
ATOM 656 O O . PRO A 1 93 ? 71.629 1.822 -36.604 1.00 55.12 93 PRO A O 1
ATOM 659 N N . PRO A 1 94 ? 71.048 3.107 -34.846 1.00 52.62 94 PRO A N 1
ATOM 660 C CA . PRO A 1 94 ? 71.621 2.214 -33.845 1.00 52.62 94 PRO A CA 1
ATOM 661 C C . PRO A 1 94 ? 70.884 0.870 -33.798 1.00 52.62 94 PRO A C 1
ATOM 663 O O . PRO A 1 94 ? 69.657 0.805 -33.858 1.00 52.62 94 PRO A O 1
ATOM 666 N N . GLN A 1 95 ? 71.644 -0.216 -33.657 1.00 51.44 95 GLN A N 1
ATOM 667 C CA . GLN A 1 95 ? 71.094 -1.566 -33.537 1.00 51.44 95 GLN A CA 1
ATOM 668 C C . GLN A 1 95 ? 70.536 -1.796 -32.126 1.00 51.44 95 GLN A C 1
ATOM 670 O O . GLN A 1 95 ? 71.213 -1.545 -31.129 1.00 51.44 95 GLN A O 1
ATOM 675 N N . SER A 1 96 ? 69.311 -2.317 -32.035 1.00 56.44 96 SER A N 1
ATOM 676 C CA . SER A 1 96 ? 68.607 -2.602 -30.779 1.00 56.44 96 SER A CA 1
ATOM 677 C C . SER A 1 96 ? 69.158 -3.858 -30.081 1.00 56.44 96 SER A C 1
ATOM 679 O O . SER A 1 96 ? 68.509 -4.903 -30.060 1.00 56.44 96 SER A O 1
ATOM 681 N N . ALA A 1 97 ? 70.381 -3.763 -29.550 1.00 55.56 97 ALA A N 1
ATOM 682 C CA . ALA A 1 97 ? 71.126 -4.877 -28.951 1.00 55.56 97 ALA A CA 1
ATOM 683 C C . ALA A 1 97 ? 71.919 -4.486 -27.680 1.00 55.56 97 ALA A C 1
ATOM 685 O O . ALA A 1 97 ? 72.978 -5.049 -27.410 1.00 55.56 97 ALA A O 1
ATOM 686 N N . GLN A 1 98 ? 71.420 -3.509 -26.915 1.00 58.31 98 GLN A N 1
ATOM 687 C CA . GLN A 1 98 ? 71.845 -3.169 -25.545 1.00 58.31 98 GLN A CA 1
ATOM 688 C C . GLN A 1 98 ? 70.732 -2.349 -24.871 1.00 58.31 98 GLN A C 1
ATOM 690 O O . GLN A 1 98 ? 70.768 -1.123 -24.832 1.00 58.31 98 GLN A O 1
ATOM 695 N N . ALA A 1 99 ?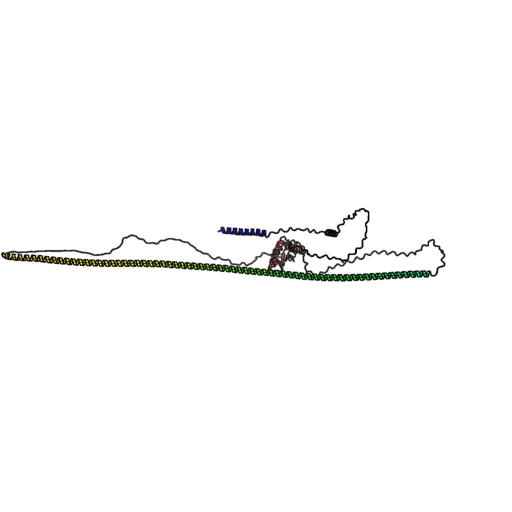 69.699 -3.041 -24.389 1.00 51.16 99 ALA A N 1
ATOM 696 C CA . ALA A 1 99 ? 68.747 -2.476 -23.441 1.00 51.16 99 ALA A CA 1
ATOM 697 C C . ALA A 1 99 ? 69.178 -2.931 -22.043 1.00 51.16 99 ALA A C 1
ATOM 699 O O . ALA A 1 99 ? 68.935 -4.077 -21.667 1.00 51.16 99 ALA A O 1
ATOM 700 N N . GLU A 1 100 ? 69.870 -2.057 -21.312 1.00 59.88 100 GLU A N 1
ATOM 701 C CA . GLU A 1 100 ? 70.239 -2.320 -19.921 1.00 59.88 100 GLU A CA 1
ATOM 702 C C . GLU A 1 100 ? 68.947 -2.422 -19.096 1.00 59.88 100 GLU A C 1
ATOM 704 O O . GLU A 1 100 ? 68.153 -1.478 -19.057 1.00 59.88 100 GLU A O 1
ATOM 709 N N . ALA A 1 101 ? 68.696 -3.579 -18.483 1.00 60.59 101 ALA A N 1
ATOM 710 C CA . ALA A 1 101 ? 67.481 -3.795 -17.708 1.00 60.59 101 ALA A CA 1
ATOM 711 C C . ALA A 1 101 ? 67.552 -2.995 -16.399 1.00 60.59 101 ALA A C 1
ATOM 713 O O . ALA A 1 101 ? 68.270 -3.368 -15.470 1.00 60.59 101 ALA A O 1
ATOM 714 N N . LEU A 1 102 ? 66.809 -1.887 -16.335 1.00 58.41 102 LEU A N 1
ATOM 715 C CA . LEU A 1 102 ? 66.600 -1.136 -15.098 1.00 58.41 102 LEU A CA 1
ATOM 716 C C . LEU A 1 102 ? 65.985 -2.058 -14.038 1.00 58.41 102 LEU A C 1
ATOM 718 O O . LEU A 1 102 ? 65.048 -2.801 -14.329 1.00 58.41 102 LEU A O 1
ATOM 722 N N . ALA A 1 103 ? 66.517 -2.003 -12.817 1.00 64.06 103 ALA A N 1
ATOM 723 C CA . ALA A 1 103 ? 65.993 -2.784 -11.706 1.00 64.06 103 ALA A CA 1
ATOM 724 C C . ALA A 1 103 ? 64.570 -2.327 -11.348 1.00 64.06 103 ALA A C 1
ATOM 726 O O . ALA A 1 103 ? 64.304 -1.129 -11.228 1.00 64.06 103 ALA A O 1
ATOM 727 N N . GLU A 1 104 ? 63.671 -3.292 -11.173 1.00 64.38 104 GLU A N 1
ATOM 728 C CA . GLU A 1 104 ? 62.296 -3.055 -10.737 1.00 64.38 104 GLU A CA 1
ATOM 729 C C . GLU A 1 104 ? 62.302 -2.575 -9.268 1.00 64.38 104 GLU A C 1
ATOM 731 O O . GLU A 1 104 ? 63.052 -3.129 -8.460 1.00 64.38 104 GLU A O 1
ATOM 736 N N . PRO A 1 105 ? 61.547 -1.524 -8.896 1.00 61.47 105 PRO A N 1
ATOM 737 C CA . PRO A 1 105 ? 61.608 -0.973 -7.545 1.00 61.47 105 PRO A CA 1
ATOM 738 C C . PRO A 1 105 ? 60.919 -1.892 -6.524 1.00 61.47 105 PRO A C 1
ATOM 740 O O . PRO A 1 105 ? 59.726 -2.159 -6.636 1.00 61.47 105 PRO A O 1
ATOM 743 N N . ASP A 1 106 ? 61.642 -2.285 -5.468 1.00 62.03 106 ASP A N 1
ATOM 744 C CA . ASP A 1 106 ? 61.178 -3.165 -4.369 1.00 62.03 106 ASP A CA 1
ATOM 745 C C . ASP A 1 106 ? 59.974 -2.634 -3.547 1.00 62.03 106 ASP A C 1
ATOM 747 O O . ASP A 1 106 ? 59.561 -3.252 -2.563 1.00 62.03 106 ASP A O 1
ATOM 751 N N . VAL A 1 107 ? 59.413 -1.472 -3.898 1.00 62.94 107 VAL A N 1
ATOM 752 C CA . VAL A 1 107 ? 58.303 -0.834 -3.183 1.00 62.94 107 VAL A CA 1
ATOM 753 C C . VAL A 1 107 ? 57.280 -0.315 -4.189 1.00 62.94 107 VAL A C 1
ATOM 755 O O . VAL A 1 107 ? 57.548 0.634 -4.924 1.00 62.94 107 VAL A O 1
ATOM 758 N N . ALA A 1 108 ? 56.081 -0.899 -4.182 1.00 61.53 108 ALA A N 1
ATOM 759 C CA . ALA A 1 108 ? 54.928 -0.281 -4.822 1.00 61.53 108 ALA A CA 1
ATOM 760 C C . ALA A 1 108 ? 54.544 0.989 -4.045 1.00 61.53 108 ALA A C 1
ATOM 762 O O . ALA A 1 108 ? 54.351 0.926 -2.827 1.00 61.53 108 ALA A O 1
ATOM 763 N N . GLU A 1 109 ? 54.412 2.131 -4.727 1.00 64.75 109 GLU A N 1
ATOM 764 C CA . GLU A 1 109 ? 53.794 3.307 -4.109 1.00 64.75 109 GLU A CA 1
ATOM 765 C C . GLU A 1 109 ? 52.375 2.952 -3.652 1.00 64.75 109 GLU A C 1
ATOM 767 O O . GLU A 1 109 ? 51.599 2.331 -4.384 1.00 64.75 109 GLU A O 1
ATOM 772 N N . ALA A 1 110 ? 52.038 3.335 -2.419 1.00 65.25 110 ALA A N 1
ATOM 773 C CA . ALA A 1 110 ? 50.689 3.158 -1.912 1.00 65.25 110 ALA A CA 1
ATOM 774 C C . ALA A 1 110 ? 49.724 3.982 -2.775 1.00 65.25 110 ALA A C 1
ATOM 776 O O . ALA A 1 110 ? 49.933 5.182 -2.965 1.00 65.25 110 ALA A O 1
ATOM 777 N N . ALA A 1 111 ? 48.672 3.337 -3.288 1.00 70.62 111 ALA A N 1
ATOM 778 C CA . ALA A 1 111 ? 47.632 4.031 -4.037 1.00 70.62 111 ALA A CA 1
ATOM 779 C C . ALA A 1 111 ? 47.079 5.202 -3.196 1.00 70.62 111 ALA A C 1
ATOM 781 O O . ALA A 1 111 ? 46.889 5.029 -1.987 1.00 70.62 111 ALA A O 1
ATOM 782 N N . PRO A 1 112 ? 46.841 6.384 -3.798 1.00 68.75 112 PRO A N 1
ATOM 783 C CA . PRO A 1 112 ? 46.378 7.550 -3.057 1.00 68.75 112 PRO A CA 1
ATOM 784 C C . PRO A 1 112 ? 45.055 7.237 -2.358 1.00 68.75 112 PRO A C 1
ATOM 786 O O . PRO A 1 112 ? 44.153 6.659 -2.964 1.00 68.75 112 PRO A O 1
ATOM 789 N N . ASP A 1 113 ? 44.944 7.615 -1.086 1.00 69.56 113 ASP A N 1
ATOM 790 C CA . ASP A 1 113 ? 43.742 7.353 -0.302 1.00 69.56 113 ASP A CA 1
ATOM 791 C C . ASP A 1 113 ? 42.587 8.233 -0.801 1.00 69.56 113 ASP A C 1
ATOM 793 O O . ASP A 1 113 ? 42.587 9.453 -0.635 1.00 69.56 113 ASP A O 1
ATOM 797 N N . LEU A 1 114 ? 41.612 7.601 -1.458 1.00 67.50 114 LEU A N 1
ATOM 798 C CA . LEU A 1 114 ? 40.419 8.257 -1.990 1.00 67.50 114 LEU A CA 1
ATOM 799 C C . LEU A 1 114 ? 39.235 8.218 -1.008 1.00 67.50 114 LEU A C 1
ATOM 801 O O . LEU A 1 114 ? 38.133 8.603 -1.390 1.00 67.50 114 LEU A O 1
ATOM 805 N N . SER A 1 115 ? 39.429 7.783 0.244 1.00 69.94 115 SER A N 1
ATOM 806 C CA . SER A 1 115 ? 38.345 7.622 1.231 1.00 69.94 115 SER A CA 1
ATOM 807 C C . SER A 1 115 ? 37.608 8.925 1.576 1.00 69.94 115 SER A C 1
ATOM 809 O O . SER A 1 115 ? 36.439 8.876 1.956 1.00 69.94 115 SER A O 1
ATOM 811 N N . ASP A 1 116 ? 38.248 10.086 1.393 1.00 69.50 116 ASP A N 1
ATOM 812 C CA . ASP A 1 116 ? 37.619 11.409 1.554 1.00 69.50 116 ASP A CA 1
ATOM 813 C C . ASP A 1 116 ? 36.667 11.781 0.391 1.00 69.50 116 ASP A C 1
ATOM 815 O O . ASP A 1 116 ? 35.861 12.708 0.513 1.00 69.50 116 ASP A O 1
ATOM 819 N N . PHE A 1 117 ? 36.712 11.060 -0.736 1.00 58.97 117 PHE A N 1
ATOM 820 C CA . PHE A 1 117 ? 35.829 11.269 -1.886 1.00 58.97 117 PHE A CA 1
ATOM 821 C C . PHE A 1 117 ? 34.642 10.302 -1.854 1.00 58.97 117 PHE A C 1
ATOM 823 O O . PHE A 1 117 ? 34.659 9.233 -2.464 1.00 58.97 117 PHE A O 1
ATOM 830 N N . ALA A 1 118 ? 33.562 10.715 -1.187 1.00 68.44 118 ALA A N 1
ATOM 831 C CA . ALA A 1 118 ? 32.283 10.021 -1.296 1.00 68.44 118 ALA A CA 1
ATOM 832 C C . ALA A 1 118 ? 31.834 9.959 -2.776 1.00 68.44 118 ALA A C 1
ATOM 834 O O . ALA A 1 118 ? 31.779 11.007 -3.430 1.00 68.44 118 ALA A O 1
ATOM 835 N N . PRO A 1 119 ? 31.498 8.773 -3.324 1.00 60.47 119 PRO A N 1
ATOM 836 C CA . PRO A 1 119 ? 31.069 8.655 -4.710 1.00 60.47 119 PRO A CA 1
ATOM 837 C C . PRO A 1 119 ? 29.731 9.373 -4.897 1.00 60.47 119 PRO A C 1
ATOM 839 O O . PRO A 1 119 ? 28.704 8.960 -4.356 1.00 60.47 119 PRO A O 1
ATOM 842 N N . ALA A 1 120 ? 29.742 10.459 -5.670 1.00 59.22 120 ALA A N 1
ATOM 843 C CA . ALA A 1 120 ? 28.514 11.101 -6.112 1.00 59.22 120 ALA A CA 1
ATOM 844 C C . ALA A 1 120 ? 27.711 10.106 -6.962 1.00 59.22 120 ALA A C 1
ATOM 846 O O . ALA A 1 120 ? 28.258 9.488 -7.877 1.00 59.22 120 ALA A O 1
ATOM 847 N N . ALA A 1 121 ? 26.419 9.953 -6.659 1.00 57.06 121 ALA A N 1
ATOM 848 C CA . ALA A 1 121 ? 25.530 9.145 -7.484 1.00 57.06 121 ALA A CA 1
ATOM 849 C C . ALA A 1 121 ? 25.536 9.677 -8.932 1.00 57.06 121 ALA A C 1
ATOM 851 O O . ALA A 1 121 ? 25.576 10.902 -9.116 1.00 57.06 121 ALA A O 1
ATOM 852 N N . PRO A 1 122 ? 25.502 8.800 -9.954 1.00 53.44 122 PRO A N 1
ATOM 853 C CA . PRO A 1 122 ? 25.371 9.247 -11.332 1.00 53.44 122 PRO A CA 1
ATOM 854 C C . PRO A 1 122 ? 24.087 10.067 -11.461 1.00 53.44 122 PRO A C 1
ATOM 856 O O . PRO A 1 122 ? 23.013 9.638 -11.046 1.00 53.44 122 PRO A O 1
ATOM 859 N N . VAL A 1 123 ? 24.212 11.279 -11.997 1.00 50.81 123 VAL A N 1
ATOM 860 C CA . VAL A 1 123 ? 23.051 12.102 -12.329 1.00 50.81 123 VAL A CA 1
ATOM 861 C C . VAL A 1 123 ? 22.606 11.668 -13.716 1.00 50.81 123 VAL A C 1
ATOM 863 O O . VAL A 1 123 ? 23.300 11.960 -14.690 1.00 50.81 123 VAL A O 1
ATOM 866 N N . ASP A 1 124 ? 21.477 10.967 -13.800 1.00 43.84 124 ASP A N 1
ATOM 867 C CA . ASP A 1 124 ? 20.905 10.525 -15.070 1.00 43.84 124 ASP A CA 1
ATOM 868 C C . ASP A 1 124 ? 20.468 11.734 -15.908 1.00 43.84 124 ASP A C 1
ATOM 870 O O . ASP A 1 124 ? 19.354 12.254 -15.798 1.00 43.84 124 ASP A O 1
ATOM 874 N N . VAL A 1 125 ? 21.378 12.207 -16.761 1.00 44.66 125 VAL A N 1
ATOM 875 C CA . VAL A 1 125 ? 21.077 13.193 -17.797 1.00 44.66 125 VAL A CA 1
ATOM 876 C C . VAL A 1 125 ? 20.287 12.475 -18.884 1.00 44.66 125 VAL A C 1
ATOM 878 O O . VAL A 1 125 ? 20.861 11.927 -19.827 1.00 44.66 125 VAL A O 1
ATOM 881 N N . ALA A 1 126 ? 18.961 12.474 -18.723 1.00 39.50 126 ALA A N 1
ATOM 882 C CA . ALA A 1 126 ? 18.003 11.966 -19.695 1.00 39.50 126 ALA A CA 1
ATOM 883 C C . ALA A 1 126 ? 18.241 12.632 -21.060 1.00 39.50 126 ALA A C 1
ATOM 885 O O . ALA A 1 126 ? 17.795 13.748 -21.332 1.00 39.50 126 ALA A O 1
ATOM 886 N N . THR A 1 127 ? 19.012 11.950 -21.905 1.00 47.41 127 THR A N 1
ATOM 887 C CA . THR A 1 127 ? 19.367 12.414 -23.243 1.00 47.41 127 THR A CA 1
ATOM 888 C C . THR A 1 127 ? 18.265 11.942 -24.175 1.00 47.41 127 THR A C 1
ATOM 890 O O . THR A 1 127 ? 18.385 10.898 -24.811 1.00 47.41 127 THR A O 1
ATOM 893 N N . ASP A 1 128 ? 17.161 12.691 -24.173 1.00 45.06 128 ASP A N 1
ATOM 894 C CA . ASP A 1 128 ? 15.918 12.369 -24.878 1.00 45.06 128 ASP A CA 1
ATOM 895 C C . ASP A 1 128 ? 16.077 12.570 -26.399 1.00 45.06 128 ASP A C 1
ATOM 897 O O . ASP A 1 128 ? 15.634 13.549 -27.005 1.00 45.06 128 ASP A O 1
ATOM 901 N N . LEU A 1 129 ? 16.840 11.657 -27.002 1.00 44.41 129 LEU A N 1
ATOM 902 C CA . LEU A 1 129 ? 16.977 11.473 -28.438 1.00 44.41 129 LEU A CA 1
ATOM 903 C C . LEU A 1 129 ? 15.895 10.479 -28.884 1.00 44.41 129 LEU A C 1
ATOM 905 O O . LEU A 1 129 ? 15.927 9.330 -28.439 1.00 44.41 129 LEU A O 1
ATOM 909 N N . PRO A 1 130 ? 14.961 10.873 -29.768 1.00 47.97 130 PRO A N 1
ATOM 910 C CA . PRO A 1 130 ? 13.878 9.992 -30.181 1.00 47.97 130 PRO A CA 1
ATOM 911 C C . PRO A 1 130 ? 14.429 8.771 -30.921 1.00 47.97 130 PRO A C 1
ATOM 913 O O . PRO A 1 130 ? 15.205 8.898 -31.873 1.00 47.97 130 PRO A O 1
ATOM 916 N N . THR A 1 131 ? 13.996 7.582 -30.506 1.00 53.03 131 THR A N 1
ATOM 917 C CA . THR A 1 131 ? 14.294 6.339 -31.217 1.00 53.03 131 THR A CA 1
ATOM 918 C C . THR A 1 131 ? 13.620 6.342 -32.596 1.00 53.03 131 THR A C 1
ATOM 920 O O . THR A 1 131 ? 12.448 6.714 -32.711 1.00 53.03 131 THR A O 1
ATOM 923 N N . PRO A 1 132 ? 14.320 5.935 -33.672 1.00 44.09 132 PRO A N 1
ATOM 924 C CA . PRO A 1 132 ? 13.680 5.729 -34.965 1.00 44.09 132 PRO A CA 1
ATOM 925 C C . PRO A 1 132 ? 12.715 4.539 -34.869 1.00 44.09 132 PRO A C 1
ATOM 927 O O . PRO A 1 132 ? 13.082 3.479 -34.373 1.00 44.09 132 PRO A O 1
ATOM 930 N N . SER A 1 133 ? 11.475 4.712 -35.327 1.00 41.00 133 SER A N 1
ATOM 931 C CA . SER A 1 133 ? 10.440 3.679 -35.209 1.00 41.00 133 SER A CA 1
ATOM 932 C C . SER A 1 133 ? 10.665 2.510 -36.178 1.00 41.00 133 SER A C 1
ATOM 934 O O . SER A 1 133 ? 10.663 2.710 -37.395 1.00 41.00 133 SER A O 1
ATOM 936 N N . ASP A 1 134 ? 10.734 1.283 -35.655 1.00 47.00 134 ASP A N 1
ATOM 937 C CA . ASP A 1 134 ? 10.792 0.030 -36.426 1.00 47.00 134 ASP A CA 1
ATOM 938 C C . ASP A 1 134 ? 9.458 -0.311 -37.127 1.00 47.00 134 ASP A C 1
ATOM 940 O O . ASP A 1 134 ? 8.807 -1.310 -36.818 1.00 47.00 134 ASP A O 1
ATOM 944 N N . ASN A 1 135 ? 9.007 0.525 -38.073 1.00 45.12 135 ASN A N 1
ATOM 945 C CA . ASN A 1 135 ? 7.886 0.179 -38.957 1.00 45.12 135 ASN A CA 1
ATOM 946 C C . ASN A 1 135 ? 7.865 0.939 -40.303 1.00 45.12 135 ASN A C 1
ATOM 948 O O . ASN A 1 135 ? 6.905 1.647 -40.606 1.00 45.12 135 ASN A O 1
ATOM 952 N N . GLN A 1 136 ? 8.913 0.791 -41.124 1.00 39.94 136 GLN A N 1
ATOM 953 C CA . GLN A 1 136 ? 8.876 1.118 -42.564 1.00 39.94 136 GLN A CA 1
ATOM 954 C C . GLN A 1 136 ? 9.707 0.128 -43.402 1.00 39.94 136 GLN A C 1
ATOM 956 O O . GLN A 1 136 ? 10.687 0.494 -44.047 1.00 39.94 136 GLN A O 1
ATOM 961 N N . THR A 1 137 ? 9.296 -1.141 -43.407 1.00 41.66 137 THR A N 1
ATOM 962 C CA . THR A 1 137 ? 9.887 -2.199 -44.251 1.00 41.66 137 THR A CA 1
ATOM 963 C C . THR A 1 137 ? 8.837 -3.124 -44.879 1.00 41.66 137 THR A C 1
ATOM 965 O O . THR A 1 137 ? 9.052 -4.327 -44.958 1.00 41.66 137 THR A O 1
ATOM 968 N N . ASP A 1 138 ? 7.725 -2.570 -45.387 1.00 45.44 138 ASP A N 1
ATOM 969 C CA . ASP A 1 138 ? 6.976 -3.237 -46.472 1.00 45.44 138 ASP A CA 1
ATOM 970 C C . ASP A 1 138 ? 6.126 -2.279 -47.343 1.00 45.44 138 ASP A C 1
ATOM 972 O O . ASP A 1 138 ? 4.908 -2.394 -47.484 1.00 45.44 138 ASP A O 1
ATOM 976 N N . THR A 1 139 ? 6.797 -1.319 -47.985 1.00 36.75 139 THR A N 1
ATOM 977 C CA . THR A 1 139 ? 6.269 -0.610 -49.163 1.00 36.75 139 THR A CA 1
ATOM 978 C C . THR A 1 139 ? 7.364 -0.498 -50.216 1.00 36.75 139 THR A C 1
ATOM 980 O O . THR A 1 139 ? 8.395 0.134 -49.999 1.00 36.75 139 THR A O 1
ATOM 983 N N . ALA A 1 140 ? 7.140 -1.110 -51.381 1.00 49.12 140 ALA A N 1
ATOM 984 C CA . ALA A 1 140 ? 8.064 -1.066 -52.511 1.00 49.12 140 ALA A CA 1
ATOM 985 C C . ALA A 1 140 ? 7.976 0.284 -53.250 1.00 49.12 140 ALA A C 1
ATOM 987 O O . ALA A 1 140 ? 7.471 0.360 -54.372 1.00 49.12 140 ALA A O 1
ATOM 988 N N . GLU A 1 141 ? 8.451 1.350 -52.603 1.00 35.16 141 GLU A N 1
ATOM 989 C CA . GLU A 1 141 ? 8.548 2.687 -53.193 1.00 35.16 141 GLU A CA 1
ATOM 990 C C . GLU A 1 141 ? 9.497 2.640 -54.400 1.00 35.16 141 GLU A C 1
ATOM 992 O O . GLU A 1 141 ? 10.703 2.400 -54.277 1.00 35.16 141 GLU A O 1
ATOM 997 N N . ALA A 1 142 ? 8.941 2.809 -55.599 1.00 42.69 142 ALA A N 1
ATOM 998 C CA . ALA A 1 142 ? 9.707 2.698 -56.830 1.00 42.69 142 ALA A CA 1
ATOM 999 C C . ALA A 1 142 ? 10.693 3.868 -56.952 1.00 42.69 142 ALA A C 1
ATOM 1001 O O . ALA A 1 142 ? 10.295 5.032 -56.887 1.00 42.69 142 ALA A O 1
ATOM 1002 N N . LEU A 1 143 ? 11.973 3.553 -57.187 1.00 40.84 143 LEU A N 1
ATOM 1003 C CA . LEU A 1 143 ? 13.024 4.553 -57.398 1.00 40.84 143 LEU A CA 1
ATOM 1004 C C . LEU A 1 143 ? 12.571 5.607 -58.429 1.00 40.84 143 LEU A C 1
ATOM 1006 O O . LEU A 1 143 ? 12.134 5.224 -59.522 1.00 40.84 143 LEU A O 1
ATOM 1010 N N . PRO A 1 144 ? 12.705 6.917 -58.139 1.00 43.41 144 PRO A N 1
ATOM 1011 C CA . PRO A 1 144 ? 12.364 7.952 -59.103 1.00 43.41 144 PRO A CA 1
ATOM 1012 C C . PRO A 1 144 ? 13.235 7.776 -60.346 1.00 43.41 144 PRO A C 1
ATOM 1014 O O . PRO A 1 144 ? 14.465 7.815 -60.272 1.00 43.41 144 PRO A O 1
ATOM 1017 N N . GLN A 1 145 ? 12.596 7.553 -61.497 1.00 47.16 145 GLN A N 1
ATOM 1018 C CA . GLN A 1 145 ? 13.313 7.355 -62.752 1.00 47.16 145 GLN A CA 1
ATOM 1019 C C . GLN A 1 145 ? 14.118 8.614 -63.075 1.00 47.16 145 GLN A C 1
ATOM 1021 O O . GLN A 1 145 ? 13.551 9.681 -63.316 1.00 47.16 145 GLN A O 1
ATOM 1026 N N . VAL A 1 146 ? 15.446 8.479 -63.099 1.00 42.88 146 VAL A N 1
ATOM 1027 C CA . VAL A 1 146 ? 16.338 9.529 -63.594 1.00 42.88 146 VAL A CA 1
ATOM 1028 C C . VAL A 1 146 ? 15.921 9.840 -65.028 1.00 42.88 146 VAL A C 1
ATOM 1030 O O . VAL A 1 146 ? 15.909 8.951 -65.881 1.00 42.88 146 VAL A O 1
ATOM 1033 N N . ALA A 1 147 ? 15.533 11.093 -65.274 1.00 46.44 147 ALA A N 1
ATOM 1034 C CA . ALA A 1 147 ? 15.061 11.528 -66.581 1.00 46.44 147 ALA A CA 1
ATOM 1035 C C . ALA A 1 147 ? 16.112 11.218 -67.666 1.00 46.44 147 ALA A C 1
ATOM 1037 O O . ALA A 1 147 ? 17.311 11.347 -67.398 1.00 46.44 147 ALA A O 1
ATOM 1038 N N . PRO A 1 148 ? 15.696 10.818 -68.884 1.00 46.75 148 PRO A N 1
ATOM 1039 C CA . PRO A 1 148 ? 16.635 10.463 -69.938 1.00 46.75 148 PRO A CA 1
ATOM 1040 C C . PRO A 1 148 ? 17.569 11.638 -70.232 1.00 46.75 148 PRO A C 1
ATOM 1042 O O . PRO A 1 148 ? 17.115 12.755 -70.489 1.00 46.75 148 PRO A O 1
ATOM 1045 N N . THR A 1 149 ? 18.874 11.365 -70.196 1.00 49.91 149 THR A N 1
ATOM 1046 C CA . THR A 1 149 ? 19.929 12.332 -70.508 1.00 49.91 149 THR A CA 1
ATOM 1047 C C . THR A 1 149 ? 19.604 13.040 -71.827 1.00 49.91 149 THR A C 1
ATOM 1049 O O . THR A 1 149 ? 19.307 12.349 -72.809 1.00 49.91 149 THR A O 1
ATOM 1052 N N . PRO A 1 150 ? 19.660 14.386 -71.900 1.00 56.53 150 PRO A N 1
ATOM 1053 C CA . PRO A 1 150 ? 19.489 15.072 -73.173 1.00 56.53 150 PRO A CA 1
ATOM 1054 C C . PRO A 1 150 ? 20.536 14.553 -74.172 1.00 56.53 150 PRO A C 1
ATOM 1056 O O . PRO A 1 150 ? 21.664 14.250 -73.766 1.00 56.53 150 PRO A O 1
ATOM 1059 N N . PRO A 1 151 ? 20.193 14.424 -75.467 1.00 54.09 151 PRO A N 1
ATOM 1060 C CA . PRO A 1 151 ? 21.147 13.961 -76.463 1.00 54.09 151 PRO A CA 1
ATOM 1061 C C . PRO A 1 151 ? 22.381 14.865 -76.452 1.00 54.09 151 PRO A C 1
ATOM 1063 O O . PRO A 1 151 ? 22.263 16.085 -76.319 1.00 54.09 151 PRO A O 1
ATOM 1066 N N . ALA A 1 152 ? 23.560 14.253 -76.586 1.00 52.72 152 ALA A N 1
ATOM 1067 C CA . ALA A 1 152 ? 24.821 14.981 -76.646 1.00 52.72 152 ALA A CA 1
ATOM 1068 C C . ALA A 1 152 ? 24.747 16.094 -77.710 1.00 52.72 152 ALA A C 1
ATOM 1070 O O . ALA A 1 152 ? 24.110 15.883 -78.751 1.00 52.72 152 ALA A O 1
ATOM 1071 N N . PRO A 1 153 ? 25.384 17.261 -77.483 1.00 51.22 153 PRO A N 1
ATOM 1072 C CA . PRO A 1 153 ? 25.407 18.319 -78.481 1.00 51.22 153 PRO A CA 1
ATOM 1073 C C . PRO A 1 153 ? 25.933 17.750 -79.798 1.00 51.22 153 PRO A C 1
ATOM 1075 O O . PRO A 1 153 ? 27.003 17.136 -79.840 1.00 51.22 153 PRO A O 1
ATOM 1078 N N . VAL A 1 154 ? 25.153 17.933 -80.865 1.00 48.00 154 VAL A N 1
ATOM 1079 C CA . VAL A 1 154 ? 25.592 17.627 -82.228 1.00 48.00 154 VAL A CA 1
ATOM 1080 C C . VAL A 1 154 ? 26.937 18.300 -82.456 1.00 48.00 154 VAL A C 1
ATOM 1082 O O . VAL A 1 154 ? 27.078 19.492 -82.195 1.00 48.00 154 VAL A O 1
ATOM 1085 N N . ALA A 1 155 ? 27.922 17.524 -82.910 1.00 41.03 155 ALA A N 1
ATOM 1086 C CA . ALA A 1 155 ? 29.259 18.038 -83.145 1.00 41.03 155 ALA A CA 1
ATOM 1087 C C . ALA A 1 155 ? 29.195 19.172 -84.176 1.00 41.03 155 ALA A C 1
ATOM 1089 O O . ALA A 1 155 ? 28.981 18.927 -85.366 1.00 41.03 155 ALA A O 1
ATOM 1090 N N . GLU A 1 156 ? 29.377 20.409 -83.710 1.00 42.84 156 GLU A N 1
ATOM 1091 C CA . GLU A 1 156 ? 29.606 21.546 -84.590 1.00 42.84 156 GLU A CA 1
ATOM 1092 C C . GLU A 1 156 ? 30.789 21.211 -85.496 1.00 42.84 156 GLU A C 1
ATOM 1094 O O . GLU A 1 156 ? 31.810 20.676 -85.049 1.00 42.84 156 GLU A O 1
ATOM 1099 N N . ALA A 1 157 ? 30.622 21.460 -86.795 1.00 47.56 157 ALA A N 1
ATOM 1100 C CA . ALA A 1 157 ? 31.613 21.070 -87.780 1.00 47.56 157 ALA A CA 1
ATOM 1101 C C . ALA A 1 157 ? 32.939 21.773 -87.470 1.00 47.56 157 ALA A C 1
ATOM 1103 O O . ALA A 1 157 ? 33.045 22.992 -87.619 1.00 47.56 157 ALA A O 1
ATOM 1104 N N . GLN A 1 158 ? 33.951 20.999 -87.058 1.00 40.94 158 GLN A N 1
ATOM 1105 C CA . GLN A 1 158 ? 35.306 21.520 -86.909 1.00 40.94 158 GLN A CA 1
ATOM 1106 C C . GLN A 1 158 ? 35.688 22.204 -88.230 1.00 40.94 158 GLN A C 1
ATOM 1108 O O . GLN A 1 158 ? 35.551 21.572 -89.286 1.00 40.94 158 GLN A O 1
ATOM 1113 N N . PRO A 1 159 ? 36.127 23.477 -88.209 1.00 49.34 159 PRO A N 1
ATOM 1114 C CA . PRO A 1 159 ? 36.467 24.183 -89.432 1.00 49.34 159 PRO A CA 1
ATOM 1115 C C . PRO A 1 159 ? 37.549 23.390 -90.157 1.00 49.34 159 PRO A C 1
ATOM 1117 O O . PRO A 1 159 ? 38.548 22.997 -89.551 1.00 49.34 159 PRO A O 1
ATOM 1120 N N . SER A 1 160 ? 37.319 23.115 -91.442 1.00 48.44 160 SER A N 1
ATOM 1121 C CA . SER A 1 160 ? 38.203 22.274 -92.244 1.00 48.44 160 SER A CA 1
ATOM 1122 C C . SER A 1 160 ? 39.633 22.791 -92.139 1.00 48.44 160 SER A C 1
ATOM 1124 O O . SER A 1 160 ? 39.906 23.918 -92.559 1.00 48.44 160 SER A O 1
ATOM 1126 N N . GLN A 1 161 ? 40.539 21.983 -91.575 1.00 44.84 161 GLN A N 1
ATOM 1127 C CA . GLN A 1 161 ? 41.952 22.351 -91.541 1.00 44.84 161 GLN A CA 1
ATOM 1128 C C . GLN A 1 161 ? 42.394 22.639 -92.982 1.00 44.84 161 GLN A C 1
ATOM 1130 O O . GLN A 1 161 ? 42.110 21.819 -93.864 1.00 44.84 161 GLN A O 1
ATOM 1135 N N . PRO A 1 162 ? 43.037 23.788 -93.257 1.00 49.75 162 PRO A N 1
ATOM 1136 C CA . PRO A 1 162 ? 43.495 24.088 -94.601 1.00 49.75 162 PRO A CA 1
ATOM 1137 C C . PRO A 1 162 ? 44.468 22.990 -95.018 1.00 49.75 162 PRO A C 1
ATOM 1139 O O . PRO A 1 162 ? 45.463 22.746 -94.332 1.00 49.75 162 PRO A O 1
ATOM 1142 N N . ALA A 1 163 ? 44.158 22.305 -96.121 1.00 49.31 163 ALA A N 1
ATOM 1143 C CA . ALA A 1 163 ? 45.029 21.272 -96.655 1.00 49.31 163 ALA A CA 1
ATOM 1144 C C . ALA A 1 163 ? 46.430 21.865 -96.843 1.00 49.31 163 ALA A C 1
ATOM 1146 O O . ALA A 1 163 ? 46.577 22.911 -97.484 1.00 49.31 163 ALA A O 1
ATOM 1147 N N . ALA A 1 164 ? 47.442 21.218 -96.258 1.00 50.84 164 ALA A N 1
ATOM 1148 C CA . ALA A 1 164 ? 48.822 21.654 -96.411 1.00 50.84 164 ALA A CA 1
ATOM 1149 C C . ALA A 1 164 ? 49.130 21.789 -97.914 1.00 50.84 164 ALA A C 1
ATOM 1151 O O . ALA A 1 164 ? 48.760 20.889 -98.678 1.00 50.84 164 ALA A O 1
ATOM 1152 N N . PRO A 1 165 ? 49.749 22.899 -98.359 1.00 51.66 165 PRO A N 1
ATOM 1153 C CA . PRO A 1 165 ? 50.014 23.101 -99.773 1.00 51.66 165 PRO A CA 1
ATOM 1154 C C . PRO A 1 165 ? 50.843 21.928 -100.287 1.00 51.66 165 PRO A C 1
ATOM 1156 O O . PRO A 1 165 ? 51.868 21.581 -99.695 1.00 51.66 165 PRO A O 1
ATOM 1159 N N . VAL A 1 166 ? 50.380 21.316 -101.381 1.00 54.91 166 VAL A N 1
ATOM 1160 C CA . VAL A 1 166 ? 51.138 20.283 -102.091 1.00 54.91 166 VAL A CA 1
ATOM 1161 C C . VAL A 1 166 ? 52.532 20.859 -102.356 1.00 54.91 166 VAL A C 1
ATOM 1163 O O . VAL A 1 166 ? 52.607 21.938 -102.951 1.00 54.91 166 VAL A O 1
ATOM 1166 N N . PRO A 1 167 ? 53.620 20.215 -101.892 1.00 53.50 167 PRO A N 1
ATOM 1167 C CA . PRO A 1 167 ? 54.956 20.730 -102.136 1.00 53.50 167 PRO A CA 1
ATOM 1168 C C . PRO A 1 167 ? 55.169 20.800 -103.645 1.00 53.50 167 PRO A C 1
ATOM 1170 O O . PRO A 1 167 ? 54.992 19.800 -104.346 1.00 53.50 167 PRO A O 1
ATOM 1173 N N . ASP A 1 168 ? 55.493 21.999 -104.129 1.00 45.28 168 ASP A N 1
ATOM 1174 C CA . ASP A 1 168 ? 55.675 22.260 -105.554 1.00 45.28 168 ASP A CA 1
ATOM 1175 C C . ASP A 1 168 ? 56.737 21.314 -106.136 1.00 45.28 168 ASP A C 1
ATOM 1177 O O . ASP A 1 168 ? 57.656 20.879 -105.431 1.00 45.28 168 ASP A O 1
ATOM 1181 N N . ALA A 1 169 ? 56.580 20.951 -107.409 1.00 48.22 169 ALA A N 1
ATOM 1182 C CA . ALA A 1 169 ? 57.348 19.890 -108.044 1.00 48.22 169 ALA A CA 1
ATOM 1183 C C . ALA A 1 169 ? 58.848 20.171 -107.898 1.00 48.22 169 ALA A C 1
ATOM 1185 O O . ALA A 1 169 ? 59.357 21.123 -108.489 1.00 48.22 169 ALA A O 1
ATOM 1186 N N . ALA A 1 170 ? 59.528 19.347 -107.088 1.00 43.56 170 ALA A N 1
ATOM 1187 C CA . ALA A 1 170 ? 60.857 19.636 -106.554 1.00 43.56 170 ALA A CA 1
ATOM 1188 C C . ALA A 1 170 ? 61.804 20.156 -107.643 1.00 43.56 170 ALA A C 1
ATOM 1190 O O . ALA A 1 170 ? 62.249 19.399 -108.512 1.00 43.56 170 ALA A O 1
ATOM 1191 N N . ALA A 1 171 ? 62.075 21.466 -107.596 1.00 45.00 171 ALA A N 1
ATOM 1192 C CA . ALA A 1 171 ? 62.849 22.151 -108.617 1.00 45.00 171 ALA A CA 1
ATOM 1193 C C . ALA A 1 171 ? 64.201 21.453 -108.766 1.00 45.00 171 ALA A C 1
ATOM 1195 O O . ALA A 1 171 ? 64.974 21.381 -107.807 1.00 45.00 171 ALA A O 1
ATOM 1196 N N . GLN A 1 172 ? 64.466 20.907 -109.960 1.00 50.75 172 GLN A N 1
ATOM 1197 C CA . GLN A 1 172 ? 65.706 20.182 -110.221 1.00 50.75 172 GLN A CA 1
ATOM 1198 C C . GLN A 1 172 ? 66.879 21.099 -109.851 1.00 50.75 172 GLN A C 1
ATOM 1200 O O . GLN A 1 172 ? 66.969 22.194 -110.417 1.00 50.75 172 GLN A O 1
ATOM 1205 N N . PRO A 1 173 ? 67.761 20.707 -108.913 1.00 54.25 173 PRO A N 1
ATOM 1206 C CA . PRO A 1 173 ? 68.841 21.572 -108.475 1.00 54.25 173 PRO A CA 1
ATOM 1207 C C . PRO A 1 173 ? 69.850 21.712 -109.614 1.00 54.25 173 PRO A C 1
ATOM 1209 O O . PRO A 1 173 ? 70.751 20.888 -109.783 1.00 54.25 173 PRO A O 1
ATOM 1212 N N . VAL A 1 174 ? 69.688 22.770 -110.413 1.00 57.31 174 VAL A N 1
ATOM 1213 C CA . VAL A 1 174 ? 70.655 23.196 -111.424 1.00 57.31 174 VAL A CA 1
ATOM 1214 C C . VAL A 1 174 ? 71.910 23.620 -110.673 1.00 57.31 174 VAL A C 1
ATOM 1216 O O . VAL A 1 174 ? 72.031 24.758 -110.223 1.00 57.31 174 VAL A O 1
ATOM 1219 N N . ALA A 1 175 ? 72.818 22.662 -110.481 1.00 56.06 175 ALA A N 1
ATOM 1220 C CA . ALA A 1 175 ? 74.041 22.864 -109.726 1.00 56.06 175 ALA A CA 1
ATOM 1221 C C . ALA A 1 175 ? 74.795 24.085 -110.286 1.00 56.06 175 ALA A C 1
ATOM 1223 O O . ALA A 1 175 ? 75.007 24.154 -111.505 1.00 56.06 175 ALA A O 1
ATOM 1224 N N . PRO A 1 176 ? 75.192 25.052 -109.438 1.00 61.22 176 PRO A N 1
ATOM 1225 C CA . PRO A 1 176 ? 75.826 26.273 -109.904 1.00 61.22 176 PRO A CA 1
ATOM 1226 C C . PRO A 1 176 ? 77.150 25.929 -110.589 1.00 61.22 176 PRO A C 1
ATOM 1228 O O . PRO A 1 176 ? 78.117 25.515 -109.950 1.00 61.22 176 PRO A O 1
ATOM 1231 N N . ARG A 1 177 ? 77.194 26.103 -111.914 1.00 51.12 177 ARG A N 1
ATOM 1232 C CA . ARG A 1 177 ? 78.426 25.982 -112.696 1.00 51.12 177 ARG A CA 1
ATOM 1233 C C . ARG A 1 177 ? 79.323 27.171 -112.365 1.00 51.12 177 ARG A C 1
ATOM 1235 O O . ARG A 1 177 ? 79.208 28.225 -112.984 1.00 51.12 177 ARG A O 1
ATOM 1242 N N . SER A 1 178 ? 80.192 27.004 -111.370 1.00 54.62 178 SER A N 1
ATOM 1243 C CA . SER A 1 178 ? 81.206 27.996 -111.008 1.00 54.62 178 SER A CA 1
ATOM 1244 C C . SER A 1 178 ? 81.983 28.443 -112.246 1.00 54.62 178 SER A C 1
ATOM 1246 O O . SER A 1 178 ? 82.536 27.607 -112.960 1.00 54.62 178 SER A O 1
ATOM 1248 N N . ALA A 1 179 ? 82.096 29.756 -112.461 1.00 56.84 179 ALA A N 1
ATOM 1249 C CA . ALA A 1 179 ? 82.763 30.368 -113.621 1.00 56.84 179 ALA A CA 1
ATOM 1250 C C . ALA A 1 179 ? 84.308 30.219 -113.630 1.00 56.84 179 ALA A C 1
ATOM 1252 O O . ALA A 1 179 ? 85.018 31.007 -114.245 1.00 56.84 179 ALA A O 1
ATOM 1253 N N . LEU A 1 180 ? 84.818 29.208 -112.922 1.00 56.25 180 LEU A N 1
ATOM 1254 C CA . LEU A 1 180 ? 86.213 28.767 -112.858 1.00 56.25 180 LEU A CA 1
ATOM 1255 C C . LEU A 1 180 ? 86.351 27.270 -113.214 1.00 56.25 180 LEU A C 1
ATOM 1257 O O . LEU A 1 180 ? 87.418 26.684 -113.045 1.00 56.25 180 LEU A O 1
ATOM 1261 N N . ALA A 1 181 ? 85.276 26.629 -113.689 1.00 50.38 181 ALA A N 1
ATOM 1262 C CA . ALA A 1 181 ? 85.321 25.269 -114.207 1.00 50.38 181 ALA A CA 1
ATOM 1263 C C . ALA A 1 181 ? 86.108 25.231 -115.529 1.00 50.38 181 ALA A C 1
ATOM 1265 O O . ALA A 1 181 ? 85.692 25.804 -116.532 1.00 50.38 181 ALA A O 1
ATOM 1266 N N . LEU A 1 182 ? 87.253 24.547 -115.524 1.00 56.12 182 LEU A N 1
ATOM 1267 C CA . LEU A 1 182 ? 88.062 24.318 -116.720 1.00 56.12 182 LEU A CA 1
ATOM 1268 C C . LEU A 1 182 ? 87.376 23.276 -117.620 1.00 56.12 182 LEU A C 1
ATOM 1270 O O . LEU A 1 182 ? 87.395 22.087 -117.304 1.00 56.12 182 LEU A O 1
ATOM 1274 N N . ASP A 1 183 ? 86.838 23.706 -118.767 1.00 54.91 183 ASP A N 1
ATOM 1275 C CA . ASP A 1 183 ? 86.173 22.837 -119.765 1.00 54.91 183 ASP A CA 1
ATOM 1276 C C . ASP A 1 183 ? 87.078 21.727 -120.350 1.00 54.91 183 ASP A C 1
ATOM 1278 O O . ASP A 1 183 ? 86.601 20.820 -121.032 1.00 54.91 183 ASP A O 1
ATOM 1282 N N . ALA A 1 184 ? 88.389 21.772 -120.085 1.00 57.38 184 ALA A N 1
ATOM 1283 C CA . ALA A 1 184 ? 89.373 20.823 -120.601 1.00 57.38 184 ALA A CA 1
ATOM 1284 C C . ALA A 1 184 ? 90.435 20.407 -119.563 1.00 57.38 184 ALA A C 1
ATOM 1286 O O . ALA A 1 184 ? 91.634 20.435 -119.841 1.00 57.38 184 ALA A O 1
ATOM 1287 N N . SER A 1 185 ? 90.017 19.961 -118.373 1.00 54.81 185 SER A N 1
ATOM 1288 C CA . SER A 1 185 ? 90.900 19.125 -117.542 1.00 54.81 185 SER A CA 1
ATOM 1289 C C . SER A 1 185 ? 91.220 17.815 -118.286 1.00 54.81 185 SER A C 1
ATOM 1291 O O . SER A 1 185 ? 90.284 17.098 -118.660 1.00 54.81 185 SER A O 1
ATOM 1293 N N . PRO A 1 186 ? 92.500 17.450 -118.504 1.00 55.62 186 PRO A N 1
ATOM 1294 C CA . PRO A 1 186 ? 92.835 16.168 -119.111 1.00 55.62 186 PRO A CA 1
ATOM 1295 C C . PRO A 1 186 ? 92.338 15.041 -118.202 1.00 55.62 186 PRO A C 1
ATOM 1297 O O . PRO A 1 186 ? 92.643 15.006 -117.010 1.00 55.62 186 PRO A O 1
ATOM 1300 N N . ARG A 1 187 ? 91.551 14.113 -118.760 1.00 56.00 187 ARG A N 1
ATOM 1301 C CA . ARG A 1 187 ? 91.087 12.931 -118.017 1.00 56.00 187 ARG A CA 1
ATOM 1302 C C . ARG A 1 187 ? 92.314 12.162 -117.508 1.00 56.00 187 ARG A C 1
ATOM 1304 O O . ARG A 1 187 ? 93.192 11.903 -118.332 1.00 56.00 187 ARG A O 1
ATOM 1311 N N . PRO A 1 188 ? 92.376 11.745 -116.229 1.00 53.75 188 PRO A N 1
ATOM 1312 C CA . PRO A 1 188 ? 93.385 10.793 -115.775 1.00 53.75 188 PRO A CA 1
ATOM 1313 C C . PRO A 1 188 ? 93.321 9.538 -116.650 1.00 53.75 188 PRO A C 1
ATOM 1315 O O . PRO A 1 188 ? 92.267 8.905 -116.745 1.00 53.75 188 PRO A O 1
ATOM 1318 N N . GLN A 1 189 ? 94.413 9.242 -117.357 1.00 56.84 189 GLN A N 1
ATOM 1319 C CA . GLN A 1 189 ? 94.444 8.174 -118.364 1.00 56.84 189 GLN A CA 1
ATOM 1320 C C . GLN A 1 189 ? 94.571 6.790 -117.708 1.00 56.84 189 GLN A C 1
ATOM 1322 O O . GLN A 1 189 ? 93.975 5.833 -118.196 1.00 56.84 189 GLN A O 1
ATOM 1327 N N . ASP A 1 190 ? 95.200 6.724 -116.533 1.00 62.31 190 ASP A N 1
ATOM 1328 C CA . ASP A 1 190 ? 95.191 5.557 -115.654 1.00 62.31 190 ASP A CA 1
ATOM 1329 C C . ASP A 1 190 ? 94.029 5.624 -114.652 1.00 62.31 190 ASP A C 1
ATOM 1331 O O . ASP A 1 190 ? 94.147 6.146 -113.540 1.00 62.31 190 ASP A O 1
ATOM 1335 N N . ARG A 1 191 ? 92.881 5.055 -115.034 1.00 57.84 191 ARG A N 1
ATOM 1336 C CA . ARG A 1 191 ? 91.869 4.618 -114.063 1.00 57.84 191 ARG A CA 1
ATOM 1337 C C . ARG A 1 191 ? 92.278 3.226 -113.561 1.00 57.84 191 ARG A C 1
ATOM 1339 O O . ARG A 1 191 ? 92.233 2.297 -114.367 1.00 57.84 191 ARG A O 1
ATOM 1346 N N . PRO A 1 192 ? 92.618 3.032 -112.273 1.00 67.75 192 PRO A N 1
ATOM 1347 C CA . PRO A 1 192 ? 92.909 1.696 -111.767 1.00 67.75 192 PRO A CA 1
ATOM 1348 C C . PRO A 1 192 ? 91.667 0.799 -111.877 1.00 67.75 192 PRO A C 1
ATOM 1350 O O . PRO A 1 192 ? 90.546 1.221 -111.570 1.00 67.75 192 PRO A O 1
ATOM 1353 N N . ALA A 1 193 ? 91.872 -0.433 -112.344 1.00 70.94 193 ALA A N 1
ATOM 1354 C CA . ALA A 1 193 ? 90.820 -1.440 -112.461 1.00 70.94 193 ALA A CA 1
ATOM 1355 C C . ALA A 1 193 ? 90.252 -1.814 -111.078 1.00 70.94 193 ALA A C 1
ATOM 1357 O O . ALA A 1 193 ? 90.961 -1.744 -110.074 1.00 70.94 193 ALA A O 1
ATOM 1358 N N . GLY A 1 194 ? 88.976 -2.209 -111.017 1.00 79.62 194 GLY A N 1
ATOM 1359 C CA . GLY A 1 194 ? 88.303 -2.558 -109.760 1.00 79.62 194 GLY A CA 1
ATOM 1360 C C . GLY A 1 194 ? 87.623 -1.390 -109.028 1.00 79.62 194 GLY A C 1
ATOM 1361 O O . GLY A 1 194 ? 87.097 -1.591 -107.934 1.00 79.62 194 GLY A O 1
ATOM 1362 N N . LEU A 1 195 ? 87.642 -0.162 -109.566 1.00 80.94 195 LEU A N 1
ATOM 1363 C CA . LEU A 1 195 ? 87.064 1.014 -108.892 1.00 80.94 195 LEU A CA 1
ATOM 1364 C C . LEU A 1 195 ? 85.528 1.025 -108.833 1.00 80.94 195 LEU A C 1
ATOM 1366 O O . LEU A 1 195 ? 84.980 1.585 -107.882 1.00 80.94 195 LEU A O 1
ATOM 1370 N N . VAL A 1 196 ? 84.840 0.443 -109.819 1.00 81.31 196 VAL A N 1
ATOM 1371 C CA . VAL A 1 196 ? 83.366 0.361 -109.826 1.00 81.31 196 VAL A CA 1
ATOM 1372 C C . VAL A 1 196 ? 82.934 -0.728 -108.854 1.00 81.31 196 VAL A C 1
ATOM 1374 O O . VAL A 1 196 ? 82.135 -0.490 -107.960 1.00 81.31 196 VAL A O 1
ATOM 1377 N N . GLU A 1 197 ? 83.603 -1.867 -108.923 1.00 86.38 197 GLU A N 1
ATOM 1378 C CA . GLU A 1 197 ? 83.448 -3.040 -108.075 1.00 86.38 197 GLU A CA 1
ATOM 1379 C C . GLU A 1 197 ? 83.745 -2.709 -106.596 1.00 86.38 197 GLU A C 1
ATOM 1381 O O . GLU A 1 197 ? 83.070 -3.186 -105.685 1.00 86.38 197 GLU A O 1
ATOM 1386 N N . ALA A 1 198 ? 84.715 -1.825 -106.328 1.00 85.75 198 ALA A N 1
ATOM 1387 C CA . ALA A 1 198 ? 84.998 -1.290 -104.994 1.00 85.75 198 ALA A CA 1
ATOM 1388 C C . ALA A 1 198 ? 84.048 -0.157 -104.553 1.00 85.75 198 ALA A C 1
ATOM 1390 O O . ALA A 1 198 ? 84.040 0.205 -103.374 1.00 85.75 198 ALA A O 1
ATOM 1391 N N . PHE A 1 199 ? 83.267 0.439 -105.455 1.00 87.62 199 PHE A N 1
ATOM 1392 C CA . PHE A 1 199 ? 82.161 1.336 -105.106 1.00 87.62 199 PHE A CA 1
ATOM 1393 C C . PHE A 1 199 ? 80.895 0.527 -104.806 1.00 87.62 199 PHE A C 1
ATOM 1395 O O . PHE A 1 199 ? 80.350 0.651 -103.715 1.00 87.62 199 PHE A O 1
ATOM 1402 N N . GLU A 1 200 ? 80.502 -0.374 -105.705 1.00 89.88 200 GLU A N 1
ATOM 1403 C CA . GLU A 1 200 ? 79.370 -1.294 -105.556 1.00 89.88 200 GLU A CA 1
ATOM 1404 C C . GLU A 1 200 ? 79.493 -2.143 -104.290 1.00 89.88 200 GLU A C 1
ATOM 1406 O O . GLU A 1 200 ? 78.533 -2.231 -103.527 1.00 89.88 200 GLU A O 1
ATOM 1411 N N . ARG A 1 201 ? 80.689 -2.672 -103.985 1.00 91.19 201 ARG A N 1
ATOM 1412 C CA . ARG A 1 201 ? 80.925 -3.375 -102.717 1.00 91.19 201 ARG A CA 1
ATOM 1413 C C . ARG A 1 201 ? 80.662 -2.480 -101.502 1.00 91.19 201 ARG A C 1
ATOM 1415 O O . ARG A 1 201 ? 79.992 -2.931 -100.586 1.00 91.19 201 ARG A O 1
ATOM 1422 N N . ARG A 1 202 ? 81.104 -1.216 -101.506 1.00 90.56 202 ARG A N 1
ATOM 1423 C CA . ARG A 1 202 ? 80.839 -0.277 -100.395 1.00 90.56 202 ARG A CA 1
ATOM 1424 C C . ARG A 1 202 ? 79.369 0.125 -100.289 1.00 90.56 202 ARG A C 1
ATOM 1426 O O . ARG A 1 202 ? 78.884 0.331 -99.183 1.00 90.56 202 ARG A O 1
ATOM 1433 N N . VAL A 1 203 ? 78.648 0.205 -101.408 1.00 92.00 203 VAL A N 1
ATOM 1434 C CA . VAL A 1 203 ? 77.190 0.412 -101.413 1.00 92.00 203 VAL A CA 1
ATOM 1435 C C . VAL A 1 203 ? 76.469 -0.815 -100.842 1.00 92.00 203 VAL A C 1
ATOM 1437 O O . VAL A 1 203 ? 75.564 -0.655 -100.029 1.00 92.00 203 VAL A O 1
ATOM 1440 N N . ALA A 1 204 ? 76.902 -2.031 -101.186 1.00 90.75 204 ALA A N 1
ATOM 1441 C CA . ALA A 1 204 ? 76.365 -3.269 -100.621 1.00 90.75 204 ALA A CA 1
ATOM 1442 C C . ALA A 1 204 ? 76.702 -3.432 -99.125 1.00 90.75 204 ALA A C 1
ATOM 1444 O O . ALA A 1 204 ? 75.827 -3.793 -98.344 1.00 90.75 204 ALA A O 1
ATOM 1445 N N . GLU A 1 205 ? 77.932 -3.113 -98.708 1.00 92.38 205 GLU A N 1
ATOM 1446 C CA . GLU A 1 205 ? 78.364 -3.071 -97.302 1.00 92.38 205 GLU A CA 1
ATOM 1447 C C . GLU A 1 205 ? 77.532 -2.052 -96.500 1.00 92.38 205 GLU A C 1
ATOM 1449 O O . GLU A 1 205 ? 77.056 -2.372 -95.412 1.00 92.38 205 GLU A O 1
ATOM 1454 N N . ALA A 1 206 ? 77.281 -0.857 -97.051 1.00 91.12 206 ALA A N 1
ATOM 1455 C CA . ALA A 1 206 ? 76.440 0.163 -96.422 1.00 91.12 206 ALA A CA 1
ATOM 1456 C C . ALA A 1 206 ? 74.963 -0.260 -96.333 1.00 91.12 206 ALA A C 1
ATOM 1458 O O . ALA A 1 206 ? 74.357 -0.122 -95.273 1.00 91.12 206 ALA A O 1
ATOM 1459 N N . ALA A 1 207 ? 74.394 -0.831 -97.399 1.00 92.44 207 ALA A N 1
ATOM 1460 C CA . ALA A 1 207 ? 73.022 -1.338 -97.400 1.00 92.44 207 ALA A CA 1
ATOM 1461 C C . ALA A 1 207 ? 72.839 -2.523 -96.432 1.00 92.44 207 ALA A C 1
ATOM 1463 O O . ALA A 1 207 ? 71.821 -2.611 -95.747 1.00 92.44 207 ALA A O 1
ATOM 1464 N N . ALA A 1 208 ? 73.838 -3.405 -96.320 1.00 91.81 208 ALA A N 1
ATOM 1465 C CA . ALA A 1 208 ? 73.851 -4.486 -95.337 1.00 91.81 208 ALA A CA 1
ATOM 1466 C C . ALA A 1 208 ? 73.972 -3.954 -93.898 1.00 91.81 208 ALA A C 1
ATOM 1468 O O . ALA A 1 208 ? 73.284 -4.451 -93.007 1.00 91.81 208 ALA A O 1
ATOM 1469 N N . ALA A 1 209 ? 74.787 -2.919 -93.667 1.00 92.88 209 ALA A N 1
ATOM 1470 C CA . ALA A 1 209 ? 74.881 -2.251 -92.371 1.00 92.88 209 ALA A CA 1
ATOM 1471 C C . ALA A 1 209 ? 73.566 -1.549 -91.987 1.00 92.88 209 ALA A C 1
ATOM 1473 O O . ALA A 1 209 ? 73.129 -1.668 -90.844 1.00 92.88 209 ALA A O 1
ATOM 1474 N N . GLU A 1 210 ? 72.893 -0.882 -92.927 1.00 92.81 210 GLU A N 1
ATOM 1475 C CA . GLU A 1 210 ? 71.585 -0.262 -92.689 1.00 92.81 210 GLU A CA 1
ATOM 1476 C C . GLU A 1 210 ? 70.499 -1.318 -92.421 1.00 92.81 210 GLU A C 1
ATOM 1478 O O . GLU A 1 210 ? 69.702 -1.170 -91.496 1.00 92.81 210 GLU A O 1
ATOM 1483 N N . ALA A 1 211 ? 70.494 -2.430 -93.165 1.00 93.00 211 ALA A N 1
ATOM 1484 C CA . ALA A 1 211 ? 69.600 -3.558 -92.909 1.00 93.00 211 ALA A CA 1
ATOM 1485 C C . ALA A 1 211 ? 69.843 -4.186 -91.523 1.00 93.00 211 ALA A C 1
ATOM 1487 O O . ALA A 1 211 ? 68.885 -4.476 -90.806 1.00 93.00 211 ALA A O 1
ATOM 1488 N N . ALA A 1 212 ? 71.105 -4.332 -91.107 1.00 93.00 212 ALA A N 1
ATOM 1489 C CA . ALA A 1 212 ? 71.465 -4.813 -89.775 1.00 93.00 212 ALA A CA 1
ATOM 1490 C C . ALA A 1 212 ? 71.047 -3.830 -88.665 1.00 93.00 212 ALA A C 1
ATOM 1492 O O . ALA A 1 212 ? 70.533 -4.262 -87.636 1.00 93.00 212 ALA A O 1
ATOM 1493 N N . GLN A 1 213 ? 71.193 -2.517 -88.878 1.00 94.25 213 GLN A N 1
ATOM 1494 C CA . GLN A 1 213 ? 70.702 -1.487 -87.952 1.00 94.25 213 GLN A CA 1
ATOM 1495 C C . GLN A 1 213 ? 69.172 -1.507 -87.836 1.00 94.25 213 GLN A C 1
ATOM 1497 O O . GLN A 1 213 ? 68.648 -1.457 -86.726 1.00 94.25 213 GLN A O 1
ATOM 1502 N N . ARG A 1 214 ? 68.449 -1.643 -88.956 1.00 95.06 214 ARG A N 1
ATOM 1503 C CA . ARG A 1 214 ? 66.982 -1.788 -88.976 1.00 95.06 214 ARG A CA 1
ATOM 1504 C C . ARG A 1 214 ? 66.533 -3.045 -88.221 1.00 95.06 214 ARG A C 1
ATOM 1506 O O . ARG A 1 214 ? 65.640 -2.949 -87.386 1.00 95.06 214 ARG A O 1
ATOM 1513 N N . ALA A 1 215 ? 67.190 -4.185 -88.443 1.00 94.38 215 ALA A N 1
ATOM 1514 C CA . ALA A 1 215 ? 66.904 -5.431 -87.729 1.00 94.38 215 ALA A CA 1
ATOM 1515 C C . ALA A 1 215 ? 67.220 -5.338 -86.223 1.00 94.38 215 ALA A C 1
ATOM 1517 O O . ALA A 1 215 ? 66.440 -5.814 -85.401 1.00 94.38 215 ALA A O 1
ATOM 1518 N N . ALA A 1 216 ? 68.320 -4.680 -85.841 1.00 94.06 216 ALA A N 1
ATOM 1519 C CA . ALA A 1 216 ? 68.662 -4.436 -84.439 1.00 94.06 216 ALA A CA 1
ATOM 1520 C C . ALA A 1 216 ? 67.659 -3.490 -83.752 1.00 94.06 216 ALA A C 1
ATOM 1522 O O . ALA A 1 216 ? 67.272 -3.737 -82.612 1.00 94.06 216 ALA A O 1
ATOM 1523 N N . ALA A 1 217 ? 67.190 -2.449 -84.448 1.00 94.38 217 ALA A N 1
ATOM 1524 C CA . ALA A 1 217 ? 66.152 -1.547 -83.950 1.00 94.38 217 ALA A CA 1
ATOM 1525 C C . ALA A 1 217 ? 64.795 -2.256 -83.786 1.00 94.38 217 ALA A C 1
ATOM 1527 O O . ALA A 1 217 ? 64.113 -2.037 -82.787 1.00 94.38 217 ALA A O 1
ATOM 1528 N N . GLN A 1 218 ? 64.429 -3.146 -84.716 1.00 95.62 218 GLN A N 1
ATOM 1529 C CA . GLN A 1 218 ? 63.243 -4.002 -84.590 1.00 95.62 218 GLN A CA 1
ATOM 1530 C C . GLN A 1 218 ? 63.361 -4.947 -83.387 1.00 95.62 218 GLN A C 1
ATOM 1532 O O . GLN A 1 218 ? 62.477 -4.948 -82.538 1.00 95.62 218 GLN A O 1
ATOM 1537 N N . ALA A 1 219 ? 64.482 -5.659 -83.243 1.00 94.44 219 ALA A N 1
ATOM 1538 C CA . ALA A 1 219 ? 64.718 -6.543 -82.100 1.00 94.44 219 ALA A CA 1
ATOM 1539 C C . ALA A 1 219 ? 64.712 -5.794 -80.751 1.00 94.44 219 ALA A C 1
ATOM 1541 O O . ALA A 1 219 ? 64.210 -6.320 -79.759 1.00 94.44 219 ALA A O 1
ATOM 1542 N N . ALA A 1 220 ? 65.226 -4.559 -80.706 1.00 95.06 220 ALA A N 1
ATOM 1543 C CA . ALA A 1 220 ? 65.161 -3.705 -79.521 1.00 95.06 220 ALA A CA 1
ATOM 1544 C C . ALA A 1 220 ? 63.721 -3.267 -79.194 1.00 95.06 220 ALA A C 1
ATOM 1546 O O . ALA A 1 220 ? 63.321 -3.324 -78.032 1.00 95.06 220 ALA A O 1
ATOM 1547 N N . ALA A 1 221 ? 62.926 -2.892 -80.202 1.00 95.38 221 ALA A N 1
ATOM 1548 C CA . ALA A 1 221 ? 61.515 -2.548 -80.027 1.00 95.38 221 ALA A CA 1
ATOM 1549 C C . ALA A 1 221 ? 60.672 -3.759 -79.582 1.00 95.38 221 ALA A C 1
ATOM 1551 O O . ALA A 1 221 ? 59.861 -3.639 -78.665 1.00 95.38 221 ALA A O 1
ATOM 1552 N N . ASP A 1 222 ? 60.908 -4.941 -80.157 1.00 95.75 222 ASP A N 1
ATOM 1553 C CA . ASP A 1 222 ? 60.261 -6.190 -79.742 1.00 95.75 222 ASP A CA 1
ATOM 1554 C C . ASP A 1 222 ? 60.632 -6.576 -78.303 1.00 95.75 222 ASP A C 1
ATOM 1556 O O . ASP A 1 222 ? 59.765 -7.013 -77.542 1.00 95.75 222 ASP A O 1
ATOM 1560 N N . ALA A 1 223 ? 61.895 -6.387 -77.902 1.00 94.88 223 ALA A N 1
ATOM 1561 C CA . ALA A 1 223 ? 62.355 -6.628 -76.536 1.00 94.88 223 ALA A CA 1
ATOM 1562 C C . ALA A 1 223 ? 61.743 -5.633 -75.534 1.00 94.88 223 ALA A C 1
ATOM 1564 O O . ALA A 1 223 ? 61.273 -6.051 -74.475 1.00 94.88 223 ALA A O 1
ATOM 1565 N N . GLN A 1 224 ? 61.671 -4.342 -75.880 1.00 95.81 224 GLN A N 1
ATOM 1566 C CA . GLN A 1 224 ? 60.977 -3.336 -75.070 1.00 95.81 224 GLN A CA 1
ATOM 1567 C C . GLN A 1 224 ? 59.492 -3.692 -74.917 1.00 95.81 224 GLN A C 1
ATOM 1569 O O . GLN A 1 224 ? 58.992 -3.762 -73.797 1.00 95.81 224 GLN A O 1
ATOM 1574 N N . ALA A 1 225 ? 58.803 -4.021 -76.011 1.00 96.00 225 ALA A N 1
ATOM 1575 C CA . ALA A 1 225 ? 57.393 -4.396 -75.974 1.00 96.00 225 ALA A CA 1
ATOM 1576 C C . ALA A 1 225 ? 57.145 -5.709 -75.197 1.00 96.00 225 ALA A C 1
ATOM 1578 O O . ALA A 1 225 ? 56.070 -5.899 -74.626 1.00 96.00 225 ALA A O 1
ATOM 1579 N N . GLN A 1 226 ? 58.117 -6.630 -75.143 1.00 95.94 226 GLN A N 1
ATOM 1580 C CA . GLN A 1 226 ? 58.068 -7.794 -74.247 1.00 95.94 226 GLN A CA 1
ATOM 1581 C C . GLN A 1 226 ? 58.222 -7.391 -72.774 1.00 95.94 226 GLN A C 1
ATOM 1583 O O . GLN A 1 226 ? 57.436 -7.856 -71.948 1.00 95.94 226 GLN A O 1
ATOM 1588 N N . ALA A 1 227 ? 59.170 -6.509 -72.448 1.00 95.75 227 ALA A N 1
ATOM 1589 C CA . ALA A 1 227 ? 59.375 -6.008 -71.089 1.00 95.75 227 ALA A CA 1
ATOM 1590 C C . ALA A 1 227 ? 58.159 -5.216 -70.572 1.00 95.75 227 ALA A C 1
ATOM 1592 O O . ALA A 1 227 ? 57.716 -5.439 -69.448 1.00 95.75 227 ALA A O 1
ATOM 1593 N N . GLU A 1 228 ? 57.554 -4.367 -71.406 1.00 96.31 228 GLU A N 1
ATOM 1594 C CA . GLU A 1 228 ? 56.316 -3.639 -71.095 1.00 96.31 228 GLU A CA 1
ATOM 1595 C C . GLU A 1 228 ? 55.146 -4.596 -70.818 1.00 96.31 228 GLU A C 1
ATOM 1597 O O . GLU A 1 228 ? 54.436 -4.433 -69.825 1.00 96.31 228 GLU A O 1
ATOM 1602 N N . ARG A 1 229 ? 54.981 -5.655 -71.628 1.00 96.81 229 ARG A N 1
ATOM 1603 C CA . ARG A 1 229 ? 53.970 -6.700 -71.377 1.00 96.81 229 ARG A CA 1
ATOM 1604 C C . ARG A 1 229 ? 54.221 -7.461 -70.073 1.00 96.81 229 ARG A C 1
ATOM 1606 O O . ARG A 1 229 ? 53.264 -7.753 -69.362 1.00 96.81 229 ARG A O 1
ATOM 1613 N N . GLN A 1 230 ? 55.476 -7.765 -69.737 1.00 95.81 230 GLN A N 1
ATOM 1614 C CA . GLN A 1 230 ? 55.827 -8.415 -68.467 1.00 95.81 230 GLN A CA 1
ATOM 1615 C C . GLN A 1 230 ? 55.579 -7.496 -67.262 1.00 95.81 230 GLN A C 1
ATOM 1617 O O . GLN A 1 230 ? 55.011 -7.941 -66.266 1.00 95.81 230 GLN A O 1
ATOM 1622 N N . ALA A 1 231 ? 55.928 -6.211 -67.363 1.00 95.75 231 ALA A N 1
ATOM 1623 C CA . ALA A 1 231 ? 55.667 -5.220 -66.322 1.00 95.75 231 ALA A CA 1
ATOM 1624 C C . ALA A 1 231 ? 54.160 -5.034 -66.076 1.00 95.75 231 ALA A C 1
ATOM 1626 O O . ALA A 1 231 ? 53.721 -5.070 -64.924 1.00 95.75 231 ALA A O 1
ATOM 1627 N N . ALA A 1 232 ? 53.366 -4.923 -67.147 1.00 95.38 232 ALA A N 1
ATOM 1628 C CA . ALA A 1 232 ? 51.910 -4.821 -67.076 1.00 95.38 232 ALA A CA 1
ATOM 1629 C C . ALA A 1 232 ? 51.257 -6.089 -66.497 1.00 95.38 232 ALA A C 1
ATOM 1631 O O . ALA A 1 232 ? 50.352 -5.982 -65.672 1.00 95.38 232 ALA A O 1
ATOM 1632 N N . ALA A 1 233 ? 51.736 -7.283 -66.865 1.00 95.75 233 ALA A N 1
ATOM 1633 C CA . ALA A 1 233 ? 51.258 -8.543 -66.294 1.00 95.75 233 ALA A CA 1
ATOM 1634 C C . ALA A 1 233 ? 51.555 -8.639 -64.787 1.00 95.75 233 ALA A C 1
ATOM 1636 O O . ALA A 1 233 ? 50.655 -8.929 -64.002 1.00 95.75 233 ALA A O 1
ATOM 1637 N N . ALA A 1 234 ? 52.783 -8.312 -64.370 1.00 95.94 234 ALA A N 1
ATOM 1638 C CA . ALA A 1 234 ? 53.161 -8.309 -62.959 1.00 95.94 234 ALA A CA 1
ATOM 1639 C C . ALA A 1 234 ? 52.421 -7.224 -62.151 1.00 95.94 234 ALA A C 1
ATOM 1641 O O . ALA A 1 234 ? 52.187 -7.391 -60.956 1.00 95.94 234 ALA A O 1
ATOM 1642 N N . GLU A 1 235 ? 52.040 -6.101 -62.769 1.00 95.94 235 GLU A N 1
ATOM 1643 C CA . GLU A 1 235 ? 51.181 -5.109 -62.116 1.00 95.94 235 GLU A CA 1
ATOM 1644 C C . GLU A 1 235 ? 49.726 -5.576 -62.009 1.00 95.94 235 GLU A C 1
ATOM 1646 O O . GLU A 1 235 ? 49.118 -5.402 -60.955 1.00 95.94 235 GLU A O 1
ATOM 1651 N N . ALA A 1 236 ? 49.179 -6.215 -63.046 1.00 95.62 236 ALA A N 1
ATOM 1652 C CA . ALA A 1 236 ? 47.853 -6.826 -62.989 1.00 95.62 236 ALA A CA 1
ATOM 1653 C C . ALA A 1 236 ? 47.774 -7.902 -61.890 1.00 95.62 236 ALA A C 1
ATOM 1655 O O . ALA A 1 236 ? 46.800 -7.931 -61.142 1.00 95.62 236 ALA A O 1
ATOM 1656 N N . GLU A 1 237 ? 48.822 -8.714 -61.725 1.00 96.19 237 GLU A N 1
ATOM 1657 C CA . GLU A 1 237 ? 48.943 -9.683 -60.630 1.00 96.19 237 GLU A CA 1
ATOM 1658 C C . GLU A 1 237 ? 48.959 -8.997 -59.254 1.00 96.19 237 GLU A C 1
ATOM 1660 O O . GLU A 1 237 ? 48.158 -9.354 -58.392 1.00 96.19 237 GLU A O 1
ATOM 1665 N N . ARG A 1 238 ? 49.781 -7.951 -59.055 1.00 96.94 238 ARG A N 1
ATOM 1666 C CA . ARG A 1 238 ? 49.792 -7.162 -57.802 1.00 96.94 238 ARG A CA 1
ATOM 1667 C C . ARG A 1 238 ? 48.445 -6.498 -57.499 1.00 96.94 238 ARG A C 1
ATOM 1669 O O . ARG A 1 238 ? 48.045 -6.428 -56.341 1.00 96.94 238 ARG A O 1
ATOM 1676 N N . ARG A 1 239 ? 47.737 -6.009 -58.522 1.00 97.12 239 ARG A N 1
ATOM 1677 C CA . ARG A 1 239 ? 46.386 -5.439 -58.376 1.00 97.12 239 ARG A CA 1
ATOM 1678 C C . ARG A 1 239 ? 45.368 -6.520 -57.996 1.00 97.12 239 ARG A C 1
ATOM 1680 O O . ARG A 1 239 ? 44.526 -6.268 -57.142 1.00 97.12 239 ARG A O 1
ATOM 1687 N N . ALA A 1 240 ? 45.467 -7.719 -58.573 1.00 96.06 240 ALA A N 1
ATOM 1688 C CA . ALA A 1 240 ? 44.587 -8.844 -58.262 1.00 96.06 240 ALA A CA 1
ATOM 1689 C C . ALA A 1 240 ? 44.811 -9.400 -56.844 1.00 96.06 240 ALA A C 1
ATOM 1691 O O . ALA A 1 240 ? 43.840 -9.671 -56.139 1.00 96.06 240 ALA A O 1
ATOM 1692 N N . THR A 1 241 ? 46.062 -9.528 -56.385 1.00 97.31 241 THR A N 1
ATOM 1693 C CA . THR A 1 241 ? 46.350 -9.978 -55.012 1.00 97.31 241 THR A CA 1
ATOM 1694 C C . THR A 1 241 ? 45.915 -8.951 -53.969 1.00 97.31 241 THR A C 1
ATOM 1696 O O . THR A 1 241 ? 45.309 -9.343 -52.972 1.00 97.31 241 THR A O 1
ATOM 1699 N N . ALA A 1 242 ? 46.130 -7.655 -54.224 1.00 96.19 242 ALA A N 1
ATOM 1700 C CA . ALA A 1 242 ? 45.639 -6.572 -53.370 1.00 96.19 242 ALA A CA 1
ATOM 1701 C C . ALA A 1 242 ? 44.100 -6.511 -53.315 1.00 96.19 242 ALA A C 1
ATOM 1703 O O . ALA A 1 242 ? 43.539 -6.368 -52.231 1.00 96.19 242 ALA A O 1
ATOM 1704 N N . ALA A 1 243 ? 43.408 -6.681 -54.449 1.00 95.19 243 ALA A N 1
ATOM 1705 C CA . ALA A 1 243 ? 41.945 -6.746 -54.485 1.00 95.19 243 ALA A CA 1
ATOM 1706 C C . ALA A 1 243 ? 41.410 -7.943 -53.682 1.00 95.19 243 ALA A C 1
ATOM 1708 O O . ALA A 1 243 ? 40.572 -7.767 -52.801 1.00 95.19 243 ALA A O 1
ATOM 1709 N N . ALA A 1 244 ? 41.967 -9.139 -53.900 1.00 95.75 244 ALA A N 1
ATOM 1710 C CA . ALA A 1 244 ? 41.590 -10.334 -53.149 1.00 95.75 244 ALA A CA 1
ATOM 1711 C C . ALA A 1 244 ? 41.916 -10.224 -51.646 1.00 95.75 244 ALA A C 1
ATOM 1713 O O . ALA A 1 244 ? 41.291 -10.898 -50.828 1.00 95.75 244 ALA A O 1
ATOM 1714 N N . GLU A 1 245 ? 42.904 -9.414 -51.249 1.00 96.44 245 GLU A N 1
ATOM 1715 C CA . GLU A 1 245 ? 43.151 -9.112 -49.837 1.00 96.44 245 GLU A CA 1
ATOM 1716 C C . GLU A 1 245 ? 42.127 -8.131 -49.265 1.00 96.44 245 GLU A C 1
ATOM 1718 O O . GLU A 1 245 ? 41.584 -8.405 -48.196 1.00 96.44 245 GLU A O 1
ATOM 1723 N N . ALA A 1 246 ? 41.793 -7.059 -49.986 1.00 95.94 246 ALA A N 1
ATOM 1724 C CA . ALA A 1 246 ? 40.739 -6.128 -49.591 1.00 95.94 246 ALA A CA 1
ATOM 1725 C C . ALA A 1 246 ? 39.377 -6.833 -49.436 1.00 95.94 246 ALA A C 1
ATOM 1727 O O . ALA A 1 246 ? 38.668 -6.587 -48.464 1.00 95.94 246 ALA A O 1
ATOM 1728 N N . GLU A 1 247 ? 39.043 -7.779 -50.322 1.00 95.75 247 GLU A N 1
ATOM 1729 C CA . GLU A 1 247 ? 37.856 -8.639 -50.199 1.00 95.75 247 GLU A CA 1
ATOM 1730 C C . GLU A 1 247 ? 37.885 -9.496 -48.921 1.00 95.75 247 GLU A C 1
ATOM 1732 O O . GLU A 1 247 ? 36.886 -9.565 -48.203 1.00 95.75 247 GLU A O 1
ATOM 1737 N N . ARG A 1 248 ? 39.032 -10.107 -48.579 1.00 97.19 248 ARG A N 1
ATOM 1738 C CA . ARG A 1 248 ? 39.189 -10.864 -47.320 1.00 97.19 248 ARG A CA 1
ATOM 1739 C C . ARG A 1 248 ? 39.072 -9.967 -46.088 1.00 97.19 248 ARG A C 1
ATOM 1741 O O . ARG A 1 248 ? 38.441 -10.371 -45.114 1.00 97.19 248 ARG A O 1
ATOM 1748 N N . GLN A 1 249 ? 39.654 -8.768 -46.121 1.00 96.62 249 GLN A N 1
ATOM 1749 C CA . GLN A 1 249 ? 39.566 -7.794 -45.029 1.00 96.62 249 GLN A CA 1
ATOM 1750 C C . GLN A 1 249 ? 38.120 -7.294 -44.846 1.00 96.62 249 GLN A C 1
ATOM 1752 O O . GLN A 1 249 ? 37.632 -7.251 -43.719 1.00 96.62 249 GLN A O 1
ATOM 1757 N N . ALA A 1 250 ? 37.398 -7.014 -45.937 1.00 95.19 250 ALA A N 1
ATOM 1758 C CA . ALA A 1 250 ? 35.985 -6.632 -45.903 1.00 95.19 250 ALA A CA 1
ATOM 1759 C C . ALA A 1 250 ? 35.084 -7.759 -45.364 1.00 95.19 250 ALA A C 1
ATOM 1761 O O . ALA A 1 250 ? 34.240 -7.512 -44.506 1.00 95.19 250 ALA A O 1
ATOM 1762 N N . ALA A 1 251 ? 35.300 -9.006 -45.798 1.00 95.31 251 ALA A N 1
ATOM 1763 C CA . ALA A 1 251 ? 34.570 -10.166 -45.281 1.00 95.31 251 ALA A CA 1
ATOM 1764 C C . ALA A 1 251 ? 34.855 -10.428 -43.789 1.00 95.31 251 ALA A C 1
ATOM 1766 O O . ALA A 1 251 ? 33.947 -10.781 -43.038 1.00 95.31 251 ALA A O 1
ATOM 1767 N N . ALA A 1 252 ? 36.096 -10.216 -43.335 1.00 95.94 252 ALA A N 1
ATOM 1768 C CA . ALA A 1 252 ? 36.450 -10.299 -41.918 1.00 95.94 252 ALA A CA 1
ATOM 1769 C C . ALA A 1 252 ? 35.798 -9.177 -41.088 1.00 95.94 252 ALA A C 1
ATOM 1771 O O . ALA A 1 252 ? 35.335 -9.436 -39.978 1.00 95.94 252 ALA A O 1
ATOM 1772 N N . ALA A 1 253 ? 35.710 -7.957 -41.629 1.00 95.50 253 ALA A N 1
ATOM 1773 C CA . ALA A 1 253 ? 35.033 -6.834 -40.983 1.00 95.50 253 ALA A CA 1
ATOM 1774 C C . ALA A 1 253 ? 33.512 -7.055 -40.867 1.00 95.50 253 ALA A C 1
ATOM 1776 O O . ALA A 1 253 ? 32.951 -6.827 -39.799 1.00 95.50 253 ALA A O 1
ATOM 1777 N N . ASP A 1 254 ? 32.854 -7.562 -41.915 1.00 95.75 254 ASP A N 1
ATOM 1778 C CA . ASP A 1 254 ? 31.431 -7.937 -41.880 1.00 95.75 254 ASP A CA 1
ATOM 1779 C C . ASP A 1 254 ? 31.168 -9.077 -40.876 1.00 95.75 254 ASP A C 1
ATOM 1781 O O . ASP A 1 254 ? 30.242 -8.996 -40.069 1.00 95.75 254 ASP A O 1
ATOM 1785 N N . ALA A 1 255 ? 32.028 -10.101 -40.837 1.00 96.12 255 ALA A N 1
ATOM 1786 C CA . ALA A 1 255 ? 31.938 -11.168 -39.840 1.00 96.12 255 ALA A CA 1
ATOM 1787 C C . ALA A 1 255 ? 32.104 -10.645 -38.399 1.00 96.12 255 ALA A C 1
ATOM 1789 O O . ALA A 1 255 ? 31.326 -11.020 -37.519 1.00 96.12 255 ALA A O 1
ATOM 1790 N N . ALA A 1 256 ? 33.065 -9.746 -38.159 1.00 96.38 256 ALA A N 1
ATOM 1791 C CA . ALA A 1 256 ? 33.269 -9.110 -36.858 1.00 96.38 256 ALA A CA 1
ATOM 1792 C C . ALA A 1 256 ? 32.089 -8.204 -36.460 1.00 96.38 256 ALA A C 1
ATOM 1794 O O . ALA A 1 256 ? 31.655 -8.236 -35.309 1.00 96.38 256 ALA A O 1
ATOM 1795 N N . ALA A 1 257 ? 31.513 -7.455 -37.406 1.00 95.69 257 ALA A N 1
ATOM 1796 C CA . ALA A 1 257 ? 30.329 -6.629 -37.175 1.00 95.69 257 ALA A CA 1
ATOM 1797 C C . ALA A 1 257 ? 29.099 -7.478 -36.809 1.00 95.69 257 ALA A C 1
ATOM 1799 O O . ALA A 1 257 ? 28.397 -7.156 -35.851 1.00 95.69 257 ALA A O 1
ATOM 1800 N N . ARG A 1 258 ? 28.875 -8.610 -37.495 1.00 96.88 258 ARG A N 1
ATOM 1801 C CA . ARG A 1 258 ? 27.822 -9.582 -37.134 1.00 96.88 258 ARG A CA 1
ATOM 1802 C C . ARG A 1 258 ? 28.040 -10.176 -35.743 1.00 96.88 258 ARG A C 1
ATOM 1804 O O . ARG A 1 258 ? 27.081 -10.297 -34.986 1.00 96.88 258 ARG A O 1
ATOM 1811 N N . GLN A 1 259 ? 29.281 -10.519 -35.390 1.00 96.38 259 GLN A N 1
ATOM 1812 C CA . GLN A 1 259 ? 29.615 -11.021 -34.053 1.00 96.38 259 GLN A CA 1
ATOM 1813 C C . GLN A 1 259 ? 29.335 -9.966 -32.974 1.00 96.38 259 GLN A C 1
ATOM 1815 O O . GLN A 1 259 ? 28.639 -10.271 -32.006 1.00 96.38 259 GLN A O 1
ATOM 1820 N N . ALA A 1 260 ? 29.778 -8.721 -33.173 1.00 96.12 260 ALA A N 1
ATOM 1821 C CA . ALA A 1 260 ? 29.505 -7.610 -32.262 1.00 96.12 260 ALA A CA 1
ATOM 1822 C C . ALA A 1 260 ? 27.998 -7.338 -32.105 1.00 96.12 260 ALA A C 1
ATOM 1824 O O . ALA A 1 260 ? 27.520 -7.199 -30.982 1.00 96.12 260 ALA A O 1
ATOM 1825 N N . ALA A 1 261 ? 27.233 -7.350 -33.202 1.00 94.88 261 ALA A N 1
ATOM 1826 C CA . ALA A 1 261 ? 25.777 -7.215 -33.164 1.00 94.88 261 ALA A CA 1
ATOM 1827 C C . ALA A 1 261 ? 25.101 -8.372 -32.404 1.00 94.88 261 ALA A C 1
ATOM 1829 O O . ALA A 1 261 ? 24.201 -8.134 -31.604 1.00 94.88 261 ALA A O 1
ATOM 1830 N N . SER A 1 262 ? 25.558 -9.617 -32.594 1.00 96.25 262 SER A N 1
ATOM 1831 C CA . SER A 1 262 ? 25.019 -10.774 -31.863 1.00 96.25 262 SER A CA 1
ATOM 1832 C C . SER A 1 262 ? 25.342 -10.742 -30.365 1.00 96.25 262 SER A C 1
ATOM 1834 O O . SER A 1 262 ? 24.502 -11.126 -29.556 1.00 96.25 262 SER A O 1
ATOM 1836 N N . ALA A 1 263 ? 26.518 -10.226 -29.987 1.00 96.56 263 ALA A N 1
ATOM 1837 C CA . ALA A 1 263 ? 26.876 -10.001 -28.591 1.00 96.56 263 ALA A CA 1
ATOM 1838 C C . ALA A 1 263 ? 26.016 -8.886 -27.976 1.00 96.56 263 ALA A C 1
ATOM 1840 O O . ALA A 1 263 ? 25.419 -9.094 -26.928 1.00 96.56 263 ALA A O 1
ATOM 1841 N N . ALA A 1 264 ? 25.863 -7.748 -28.662 1.00 95.44 264 ALA A N 1
ATOM 1842 C CA . ALA A 1 264 ? 25.011 -6.649 -28.206 1.00 95.44 264 ALA A CA 1
ATOM 1843 C C . ALA A 1 264 ? 23.540 -7.072 -28.030 1.00 95.44 264 ALA A C 1
ATOM 1845 O O . ALA A 1 264 ? 22.911 -6.696 -27.044 1.00 95.44 264 ALA A O 1
ATOM 1846 N N . ALA A 1 265 ? 23.006 -7.903 -28.934 1.00 95.31 265 ALA A N 1
ATOM 1847 C CA . ALA A 1 265 ? 21.661 -8.463 -28.809 1.00 95.31 265 ALA A CA 1
ATOM 1848 C C . ALA A 1 265 ? 21.527 -9.397 -27.591 1.00 95.31 265 ALA A C 1
ATOM 1850 O O . ALA A 1 265 ? 20.591 -9.252 -26.809 1.00 95.31 265 ALA A O 1
ATOM 1851 N N . ALA A 1 266 ? 22.488 -10.305 -27.382 1.00 96.12 266 ALA A N 1
ATOM 1852 C CA . ALA A 1 266 ? 22.507 -11.183 -26.211 1.00 96.12 266 ALA A CA 1
ATOM 1853 C C . ALA A 1 266 ? 22.712 -10.409 -24.893 1.00 96.12 266 ALA A C 1
ATOM 1855 O O . ALA A 1 266 ? 22.251 -10.840 -23.837 1.00 96.12 266 ALA A O 1
ATOM 1856 N N . ASP A 1 267 ? 23.420 -9.281 -24.922 1.00 96.06 267 ASP A N 1
ATOM 1857 C CA . ASP A 1 267 ? 23.619 -8.397 -23.771 1.00 96.06 267 ASP A CA 1
ATOM 1858 C C . ASP A 1 267 ? 22.335 -7.625 -23.437 1.00 96.06 267 ASP A C 1
ATOM 1860 O O . ASP A 1 267 ? 21.944 -7.586 -22.270 1.00 96.06 267 ASP A O 1
ATOM 1864 N N . ALA A 1 268 ? 21.628 -7.113 -24.449 1.00 95.00 268 ALA A N 1
ATOM 1865 C CA . ALA A 1 268 ? 20.309 -6.502 -24.293 1.00 95.00 268 ALA A CA 1
ATOM 1866 C C . ALA A 1 268 ? 19.261 -7.503 -23.768 1.00 95.00 268 ALA A C 1
ATOM 1868 O O . ALA A 1 268 ? 18.500 -7.168 -22.863 1.00 95.00 268 ALA A O 1
ATOM 1869 N N . GLU A 1 269 ? 19.260 -8.751 -24.252 1.00 95.25 269 GLU A N 1
ATOM 1870 C CA . GLU A 1 269 ? 18.379 -9.815 -23.743 1.00 95.25 269 GLU A CA 1
ATOM 1871 C C . GLU A 1 269 ? 18.635 -10.100 -22.253 1.00 95.25 269 GLU A C 1
ATOM 1873 O O . GLU A 1 269 ? 17.691 -10.189 -21.467 1.00 95.25 269 GLU A O 1
ATOM 1878 N N . ARG A 1 270 ? 19.906 -10.159 -21.821 1.00 97.38 270 ARG A N 1
ATOM 1879 C CA . ARG A 1 270 ? 20.249 -10.327 -20.395 1.00 97.38 270 ARG A CA 1
ATOM 1880 C C . ARG A 1 270 ? 19.868 -9.112 -19.546 1.00 97.38 270 ARG A C 1
ATOM 1882 O O . ARG A 1 270 ? 19.462 -9.297 -18.401 1.00 97.38 270 ARG A O 1
ATOM 1889 N N . GLN A 1 271 ? 19.968 -7.893 -20.080 1.00 96.75 271 GLN A N 1
ATOM 1890 C CA . GLN A 1 271 ? 19.512 -6.680 -19.388 1.00 96.75 271 GLN A CA 1
ATOM 1891 C C . GLN A 1 271 ? 17.986 -6.667 -19.224 1.00 96.75 271 GLN A C 1
ATOM 1893 O O . GLN A 1 271 ? 17.504 -6.459 -18.112 1.00 96.75 271 GLN A O 1
ATOM 1898 N N . ALA A 1 272 ? 17.236 -6.983 -20.284 1.00 95.81 272 ALA A N 1
ATOM 1899 C CA . ALA A 1 272 ? 15.778 -7.089 -20.248 1.00 95.81 272 ALA A CA 1
ATOM 1900 C C . ALA A 1 272 ? 15.300 -8.196 -19.290 1.00 95.81 272 ALA A C 1
ATOM 1902 O O . ALA A 1 272 ? 14.372 -7.979 -18.513 1.00 95.81 272 ALA A O 1
ATOM 1903 N N . ALA A 1 273 ? 15.970 -9.354 -19.270 1.00 95.12 273 ALA A N 1
ATOM 1904 C CA . ALA A 1 273 ? 15.686 -10.423 -18.311 1.00 95.12 273 ALA A CA 1
ATOM 1905 C C . ALA A 1 273 ? 15.943 -9.983 -16.856 1.00 95.12 273 ALA A C 1
ATOM 1907 O O . ALA A 1 273 ? 15.102 -10.210 -15.989 1.00 95.12 273 ALA A O 1
ATOM 1908 N N . ALA A 1 274 ? 17.060 -9.297 -16.590 1.00 95.94 274 ALA A N 1
ATOM 1909 C CA . ALA A 1 274 ? 17.375 -8.758 -15.266 1.00 95.94 274 ALA A CA 1
ATOM 1910 C C . ALA A 1 274 ? 16.458 -7.589 -14.851 1.00 95.94 274 ALA A C 1
ATOM 1912 O O . ALA A 1 274 ? 16.323 -7.293 -13.666 1.00 95.94 274 ALA A O 1
ATOM 1913 N N . GLU A 1 275 ? 15.827 -6.887 -15.793 1.00 95.62 275 GLU A N 1
ATOM 1914 C CA . GLU A 1 275 ? 14.759 -5.925 -15.504 1.00 95.62 275 GLU A CA 1
ATOM 1915 C C . GLU A 1 275 ? 13.434 -6.615 -15.182 1.00 95.62 275 GLU A C 1
ATOM 1917 O O . GLU A 1 275 ? 12.837 -6.303 -14.155 1.00 95.62 275 GLU A O 1
ATOM 1922 N N . ALA A 1 276 ? 13.035 -7.613 -15.974 1.00 96.00 276 ALA A N 1
ATOM 1923 C CA . ALA A 1 276 ? 11.843 -8.422 -15.724 1.00 96.00 276 ALA A CA 1
ATOM 1924 C C . ALA A 1 276 ? 11.910 -9.201 -14.394 1.00 96.00 276 ALA A C 1
ATOM 1926 O O . ALA A 1 276 ? 10.890 -9.394 -13.734 1.00 96.00 276 ALA A O 1
ATOM 1927 N N . GLU A 1 277 ? 13.101 -9.626 -13.962 1.00 96.94 277 GLU A N 1
ATOM 1928 C CA . GLU A 1 277 ? 13.295 -10.212 -12.632 1.00 96.94 277 GLU A CA 1
ATOM 1929 C C . GLU A 1 277 ? 13.106 -9.161 -11.526 1.00 96.94 277 GLU A C 1
ATOM 1931 O O . GLU A 1 277 ? 12.334 -9.395 -10.597 1.00 96.94 277 GLU A O 1
ATOM 1936 N N . ARG A 1 278 ? 13.707 -7.968 -11.662 1.00 97.31 278 ARG A N 1
ATOM 1937 C CA . ARG A 1 278 ? 13.544 -6.859 -10.700 1.00 97.31 278 ARG A CA 1
ATOM 1938 C C . ARG A 1 278 ? 12.097 -6.368 -10.591 1.00 97.31 278 ARG A C 1
ATOM 1940 O O . ARG A 1 278 ? 11.650 -6.075 -9.482 1.00 97.31 278 ARG A O 1
ATOM 1947 N N . THR A 1 279 ? 11.346 -6.288 -11.692 1.00 97.62 279 THR A N 1
ATOM 1948 C CA . THR A 1 279 ? 9.918 -5.925 -11.640 1.00 97.62 279 THR A CA 1
ATOM 1949 C C . THR A 1 279 ? 9.091 -7.028 -10.984 1.00 97.62 279 THR A C 1
ATOM 1951 O O . THR A 1 279 ? 8.304 -6.728 -10.089 1.00 97.62 279 THR A O 1
ATOM 1954 N N . ALA A 1 280 ? 9.331 -8.302 -11.312 1.00 96.50 280 ALA A N 1
ATOM 1955 C CA . ALA A 1 280 ? 8.659 -9.425 -10.658 1.00 96.50 280 ALA A CA 1
ATOM 1956 C C . ALA A 1 280 ? 8.984 -9.531 -9.153 1.00 96.50 280 ALA A C 1
ATOM 1958 O O . ALA A 1 280 ? 8.125 -9.923 -8.362 1.00 96.50 280 ALA A O 1
ATOM 1959 N N . GLU A 1 281 ? 10.197 -9.177 -8.718 1.00 95.31 281 GLU A N 1
ATOM 1960 C CA . GLU A 1 281 ? 10.533 -9.061 -7.293 1.00 95.31 281 GLU A CA 1
ATOM 1961 C C . GLU A 1 281 ? 9.814 -7.885 -6.621 1.00 95.31 281 GLU A C 1
ATOM 1963 O O . GLU A 1 281 ? 9.261 -8.059 -5.532 1.00 95.31 281 GLU A O 1
ATOM 1968 N N . ALA A 1 282 ? 9.744 -6.720 -7.273 1.00 94.88 282 ALA A N 1
ATOM 1969 C CA . ALA A 1 282 ? 9.004 -5.563 -6.769 1.00 94.88 282 ALA A CA 1
ATOM 1970 C C . ALA A 1 282 ? 7.493 -5.842 -6.644 1.00 94.88 282 ALA A C 1
ATOM 1972 O O . ALA A 1 282 ? 6.879 -5.474 -5.642 1.00 94.88 282 ALA A O 1
ATOM 1973 N N . GLU A 1 283 ? 6.893 -6.553 -7.603 1.00 96.81 283 GLU A N 1
ATOM 1974 C CA . GLU A 1 283 ? 5.491 -6.986 -7.543 1.00 96.81 283 GLU A CA 1
ATOM 1975 C C . GLU A 1 283 ? 5.230 -7.946 -6.375 1.00 96.81 283 GLU A C 1
ATOM 1977 O O . GLU A 1 283 ? 4.264 -7.749 -5.630 1.00 96.81 283 GLU A O 1
ATOM 1982 N N . ARG A 1 284 ? 6.109 -8.939 -6.164 1.00 97.81 284 ARG A N 1
ATOM 1983 C CA . ARG A 1 284 ? 6.042 -9.865 -5.016 1.00 97.81 284 ARG A CA 1
ATOM 1984 C C . ARG A 1 284 ? 6.208 -9.134 -3.685 1.00 97.81 284 ARG A C 1
ATOM 1986 O O . ARG A 1 284 ? 5.490 -9.442 -2.738 1.00 97.81 284 ARG A O 1
ATOM 1993 N N . ALA A 1 285 ? 7.124 -8.169 -3.603 1.00 96.69 285 ALA A N 1
ATOM 1994 C CA . ALA A 1 285 ? 7.326 -7.352 -2.408 1.00 96.69 285 ALA A CA 1
ATOM 1995 C C . ALA A 1 285 ? 6.083 -6.502 -2.098 1.00 96.69 285 ALA A C 1
ATOM 1997 O O . ALA A 1 285 ? 5.597 -6.512 -0.968 1.00 96.69 285 ALA A O 1
ATOM 1998 N N . ALA A 1 286 ? 5.507 -5.853 -3.113 1.00 95.38 286 ALA A N 1
ATOM 1999 C CA . ALA A 1 286 ? 4.269 -5.095 -2.979 1.00 95.38 286 ALA A CA 1
ATOM 2000 C C . ALA A 1 286 ? 3.063 -5.993 -2.639 1.00 95.38 286 ALA A C 1
ATOM 2002 O O . ALA A 1 286 ? 2.150 -5.559 -1.939 1.00 95.38 286 ALA A O 1
ATOM 2003 N N . GLU A 1 287 ? 3.027 -7.251 -3.095 1.00 97.00 287 GLU A N 1
ATOM 2004 C CA . GLU A 1 287 ? 2.008 -8.208 -2.652 1.00 97.00 287 GLU A CA 1
ATOM 2005 C C . GLU A 1 287 ? 2.212 -8.634 -1.196 1.00 97.00 287 GLU A C 1
ATOM 2007 O O . GLU A 1 287 ? 1.251 -8.626 -0.429 1.00 97.00 287 GLU A O 1
ATOM 2012 N N . ALA A 1 288 ? 3.446 -8.929 -0.783 1.00 96.69 288 ALA A N 1
ATOM 2013 C CA . ALA A 1 288 ? 3.769 -9.250 0.604 1.00 96.69 288 ALA A CA 1
ATOM 2014 C C . ALA A 1 288 ? 3.418 -8.092 1.558 1.00 96.69 288 ALA A C 1
ATOM 2016 O O . ALA A 1 288 ? 2.898 -8.337 2.646 1.00 96.69 288 ALA A O 1
ATOM 2017 N N . GLU A 1 289 ? 3.618 -6.837 1.140 1.00 95.69 289 GLU A N 1
ATOM 2018 C CA . GLU A 1 289 ? 3.183 -5.653 1.890 1.00 95.69 289 GLU A CA 1
ATOM 2019 C C . GLU A 1 289 ? 1.650 -5.560 1.980 1.00 95.69 289 GLU A C 1
ATOM 2021 O O . GLU A 1 289 ? 1.116 -5.396 3.078 1.00 95.69 289 GLU A O 1
ATOM 2026 N N . ARG A 1 290 ? 0.919 -5.761 0.870 1.00 96.94 290 ARG A N 1
ATOM 2027 C CA . ARG A 1 290 ? -0.560 -5.821 0.877 1.00 96.94 290 ARG A CA 1
ATOM 2028 C C . ARG A 1 290 ? -1.089 -6.930 1.793 1.00 96.94 290 ARG A C 1
ATOM 2030 O O . ARG A 1 290 ? -2.033 -6.701 2.549 1.00 96.94 290 ARG A O 1
ATOM 2037 N N . GLN A 1 291 ? -0.478 -8.115 1.759 1.00 96.81 291 GLN A N 1
ATOM 2038 C CA . GLN A 1 291 ? -0.827 -9.232 2.639 1.00 96.81 291 GLN A CA 1
ATOM 2039 C C . GLN A 1 291 ? -0.532 -8.894 4.110 1.00 96.81 291 GLN A C 1
ATOM 2041 O O . GLN A 1 291 ? -1.388 -9.117 4.964 1.00 96.81 291 GLN A O 1
ATOM 2046 N N . ALA A 1 292 ? 0.627 -8.301 4.415 1.00 96.75 292 ALA A N 1
ATOM 2047 C CA . ALA A 1 292 ? 0.991 -7.876 5.768 1.00 96.75 292 ALA A CA 1
ATOM 2048 C C . ALA A 1 292 ? 0.069 -6.774 6.321 1.00 96.75 292 ALA A C 1
ATOM 2050 O O . ALA A 1 292 ? -0.291 -6.822 7.499 1.00 96.75 292 ALA A O 1
ATOM 2051 N N . ALA A 1 293 ? -0.364 -5.828 5.482 1.00 95.56 293 ALA A N 1
ATOM 2052 C CA . ALA A 1 293 ? -1.343 -4.804 5.842 1.00 95.56 293 ALA A CA 1
ATOM 2053 C C . ALA A 1 293 ? -2.708 -5.425 6.185 1.00 95.56 293 ALA A C 1
ATOM 2055 O O . ALA A 1 293 ? -3.234 -5.182 7.271 1.00 95.56 293 ALA A O 1
ATOM 2056 N N . ALA A 1 294 ? -3.232 -6.312 5.331 1.00 96.56 294 ALA A N 1
ATOM 2057 C CA . ALA A 1 294 ? -4.474 -7.040 5.602 1.00 96.56 294 ALA A CA 1
ATOM 2058 C C . ALA A 1 294 ? -4.381 -7.905 6.879 1.00 96.56 294 ALA A C 1
ATOM 2060 O O . ALA A 1 294 ? -5.339 -8.004 7.649 1.00 96.56 294 ALA A O 1
ATOM 2061 N N . ASP A 1 295 ? -3.218 -8.502 7.159 1.00 97.12 295 ASP A N 1
ATOM 2062 C CA . ASP A 1 295 ? -2.976 -9.247 8.397 1.00 97.12 295 ASP A CA 1
ATOM 2063 C C . ASP A 1 295 ? -2.918 -8.344 9.639 1.00 97.12 295 ASP A C 1
ATOM 2065 O O . ASP A 1 295 ? -3.389 -8.740 10.711 1.00 97.12 295 ASP A O 1
ATOM 2069 N N . ALA A 1 296 ? -2.386 -7.127 9.510 1.00 96.38 296 ALA A N 1
ATOM 2070 C CA . ALA A 1 296 ? -2.394 -6.120 10.566 1.00 96.38 296 ALA A CA 1
ATOM 2071 C C . ALA A 1 296 ? -3.817 -5.610 10.850 1.00 96.38 296 ALA A C 1
ATOM 2073 O O . ALA A 1 296 ? -4.220 -5.572 12.014 1.00 96.38 296 ALA A O 1
ATOM 2074 N N . GLU A 1 297 ? -4.613 -5.318 9.817 1.00 96.31 297 GLU A N 1
ATOM 2075 C CA . GLU A 1 297 ? -6.032 -4.952 9.944 1.00 96.31 297 GLU A CA 1
ATOM 2076 C C . GLU A 1 297 ? -6.850 -6.061 10.616 1.00 96.31 297 GLU A C 1
ATOM 2078 O O . GLU A 1 297 ? -7.592 -5.803 11.566 1.00 96.31 297 GLU A O 1
ATOM 2083 N N . ARG A 1 298 ? -6.663 -7.324 10.203 1.00 98.00 298 ARG A N 1
ATOM 2084 C CA . ARG A 1 298 ? -7.301 -8.489 10.842 1.00 98.00 298 ARG A CA 1
ATOM 2085 C C . ARG A 1 298 ? -6.984 -8.574 12.336 1.00 98.00 298 ARG A C 1
ATOM 2087 O O . ARG A 1 298 ? -7.892 -8.835 13.129 1.00 98.00 298 ARG A O 1
ATOM 2094 N N . ARG A 1 299 ? -5.721 -8.352 12.722 1.00 97.69 299 ARG A N 1
ATOM 2095 C CA . ARG A 1 299 ? -5.268 -8.355 14.126 1.00 97.69 299 ARG A CA 1
ATOM 2096 C C . ARG A 1 299 ? -5.827 -7.168 14.907 1.00 97.69 299 ARG A C 1
ATOM 2098 O O . ARG A 1 299 ? -6.264 -7.364 16.037 1.00 97.69 299 ARG A O 1
ATOM 2105 N N . ALA A 1 300 ? -5.875 -5.977 14.311 1.00 96.81 300 ALA A N 1
ATOM 2106 C CA . ALA A 1 300 ? -6.477 -4.791 14.919 1.00 96.81 300 ALA A CA 1
ATOM 2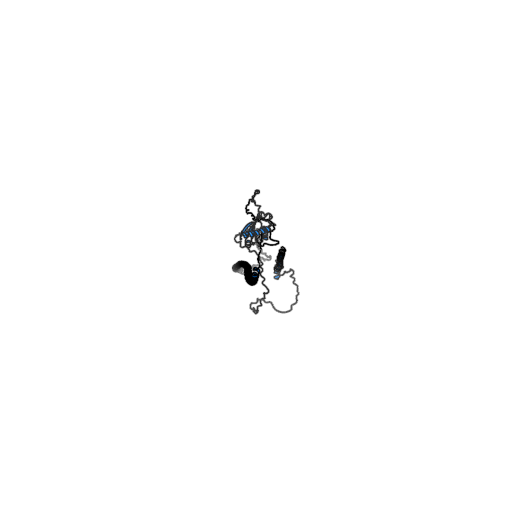107 C C . ALA A 1 300 ? -7.979 -4.997 15.180 1.00 96.81 300 ALA A C 1
ATOM 2109 O O . ALA A 1 300 ? -8.436 -4.814 16.306 1.00 96.81 300 ALA A O 1
ATOM 2110 N N . ALA A 1 301 ? -8.723 -5.496 14.190 1.00 96.38 301 ALA A N 1
ATOM 2111 C CA . ALA A 1 301 ? -10.143 -5.809 14.331 1.00 96.38 301 ALA A CA 1
ATOM 2112 C C . ALA A 1 301 ? -10.407 -6.948 15.337 1.00 96.38 301 ALA A C 1
ATOM 2114 O O . ALA A 1 301 ? -11.458 -6.983 15.975 1.00 96.38 301 ALA A O 1
ATOM 2115 N N . GLU A 1 302 ? -9.481 -7.899 15.509 1.00 97.25 302 GLU A N 1
ATOM 2116 C CA . GLU A 1 302 ? -9.591 -8.905 16.573 1.00 97.25 302 GLU A CA 1
ATOM 2117 C C . GLU A 1 302 ? -9.288 -8.326 17.961 1.00 97.25 302 GLU A C 1
ATOM 2119 O O . GLU A 1 302 ? -10.003 -8.637 18.913 1.00 97.25 302 GLU A O 1
ATOM 2124 N N . ALA A 1 303 ? -8.284 -7.454 18.082 1.00 96.75 303 ALA A N 1
ATOM 2125 C CA . ALA A 1 303 ? -7.989 -6.735 19.318 1.00 96.75 303 ALA A CA 1
ATOM 2126 C C . ALA A 1 303 ? -9.157 -5.828 19.741 1.00 96.75 303 ALA A C 1
ATOM 2128 O O . ALA A 1 303 ? -9.511 -5.807 20.917 1.00 96.75 303 ALA A O 1
ATOM 2129 N N . GLU A 1 304 ? -9.818 -5.156 18.795 1.00 96.75 304 GLU A N 1
ATOM 2130 C CA . GLU A 1 304 ? -11.029 -4.375 19.061 1.00 96.75 304 GLU A CA 1
ATOM 2131 C C . GLU A 1 304 ? -12.195 -5.262 19.520 1.00 96.75 304 GLU A C 1
ATOM 2133 O O . GLU A 1 304 ? -12.820 -4.956 20.534 1.00 96.75 304 GLU A O 1
ATOM 2138 N N . ARG A 1 305 ? -12.447 -6.406 18.863 1.00 97.56 305 ARG A N 1
ATOM 2139 C CA . ARG A 1 305 ? -13.466 -7.376 19.318 1.00 97.56 305 ARG A CA 1
ATOM 2140 C C . ARG A 1 305 ? -13.182 -7.917 20.724 1.00 97.56 305 ARG A C 1
ATOM 2142 O O . ARG A 1 305 ? -14.117 -8.076 21.504 1.00 97.56 305 ARG A O 1
ATOM 2149 N N . ARG A 1 306 ? -11.914 -8.176 21.065 1.00 97.69 306 ARG A N 1
ATOM 2150 C CA . ARG A 1 306 ? -11.496 -8.579 22.421 1.00 97.69 306 ARG A CA 1
ATOM 2151 C C . ARG A 1 306 ? -11.749 -7.453 23.429 1.00 97.69 306 ARG A C 1
ATOM 2153 O O . ARG A 1 306 ? -12.408 -7.687 24.433 1.00 97.69 306 ARG A O 1
ATOM 2160 N N . ALA A 1 307 ? -11.330 -6.226 23.118 1.00 96.94 307 ALA A N 1
ATOM 2161 C CA . ALA A 1 307 ? -11.544 -5.057 23.971 1.00 96.94 307 ALA A CA 1
ATOM 2162 C C . ALA A 1 307 ? -13.031 -4.678 24.131 1.00 96.94 307 ALA A C 1
ATOM 2164 O O . ALA A 1 307 ? -13.406 -4.116 25.157 1.00 96.94 307 ALA A O 1
ATOM 2165 N N . ALA A 1 308 ? -13.885 -4.973 23.146 1.00 96.00 308 ALA A N 1
ATOM 2166 C CA . ALA A 1 308 ? -15.337 -4.873 23.274 1.00 96.00 308 ALA A CA 1
ATOM 2167 C C . ALA A 1 308 ? -15.875 -5.932 24.249 1.00 96.00 308 ALA A C 1
ATOM 2169 O O . ALA A 1 308 ? -16.481 -5.571 25.253 1.00 96.00 308 ALA A O 1
ATOM 2170 N N . ALA A 1 309 ? -15.543 -7.211 24.043 1.00 96.25 309 ALA A N 1
ATOM 2171 C CA . ALA A 1 309 ? -15.962 -8.295 24.934 1.00 96.25 309 ALA A CA 1
ATOM 2172 C C . ALA A 1 309 ? -15.485 -8.106 26.391 1.00 96.25 309 ALA A C 1
ATOM 2174 O O . ALA A 1 309 ? -16.206 -8.453 27.324 1.00 96.25 309 ALA A O 1
ATOM 2175 N N . GLU A 1 310 ? -14.306 -7.515 26.609 1.00 97.06 310 GLU A N 1
ATOM 2176 C CA . GLU A 1 310 ? -13.812 -7.129 27.939 1.00 97.06 310 GLU A CA 1
ATOM 2177 C C . GLU A 1 310 ? -14.645 -6.001 28.578 1.00 97.06 310 GLU A C 1
ATOM 2179 O O . GLU A 1 310 ? -14.917 -6.047 29.779 1.00 97.06 310 GLU A O 1
ATOM 2184 N N . ARG A 1 311 ? -15.100 -5.007 27.798 1.00 97.62 311 ARG A N 1
ATOM 2185 C CA . ARG A 1 311 ? -16.010 -3.949 28.287 1.00 97.62 311 ARG A CA 1
ATOM 2186 C C . ARG A 1 311 ? -17.381 -4.513 28.636 1.00 97.62 311 ARG A C 1
ATOM 2188 O O . ARG A 1 311 ? -17.904 -4.164 29.694 1.00 97.62 311 ARG A O 1
ATOM 2195 N N . ASP A 1 312 ? -17.915 -5.384 27.783 1.00 97.00 312 ASP A N 1
ATOM 2196 C CA . ASP A 1 312 ? -19.214 -6.037 27.959 1.00 97.00 312 ASP A CA 1
ATOM 2197 C C . ASP A 1 312 ? -19.200 -6.949 29.195 1.00 97.00 312 ASP A C 1
ATOM 2199 O O . ASP A 1 312 ? -20.099 -6.879 30.032 1.00 97.00 312 ASP A O 1
ATOM 2203 N N . ALA A 1 313 ? -18.137 -7.742 29.376 1.00 96.38 313 ALA A N 1
ATOM 2204 C CA . ALA A 1 313 ? -17.936 -8.570 30.564 1.00 96.38 313 ALA A CA 1
ATOM 2205 C C . ALA A 1 313 ? -17.804 -7.723 31.840 1.00 96.38 313 ALA A C 1
ATOM 2207 O O . ALA A 1 313 ? -18.462 -8.008 32.841 1.00 96.38 313 ALA A O 1
ATOM 2208 N N . ALA A 1 314 ? -17.017 -6.642 31.798 1.00 96.25 314 ALA A N 1
ATOM 2209 C CA . ALA A 1 314 ? -16.894 -5.718 32.921 1.00 96.25 314 ALA A CA 1
ATOM 2210 C C . ALA A 1 314 ? -18.206 -4.962 33.206 1.00 96.25 314 ALA A C 1
ATOM 2212 O O . ALA A 1 314 ? -18.435 -4.542 34.340 1.00 96.25 314 ALA A O 1
ATOM 2213 N N . GLU A 1 315 ? -19.079 -4.758 32.213 1.00 96.75 315 GLU A N 1
ATOM 2214 C CA . GLU A 1 315 ? -20.420 -4.226 32.456 1.00 96.75 315 GLU A CA 1
ATOM 2215 C C . GLU A 1 315 ? -21.350 -5.265 33.074 1.00 96.75 315 GLU A C 1
ATOM 2217 O O . GLU A 1 315 ? -22.008 -4.948 34.061 1.00 96.75 315 GLU A O 1
ATOM 2222 N N . ALA A 1 316 ? -21.355 -6.500 32.575 1.00 96.25 316 ALA A N 1
ATOM 2223 C CA . ALA A 1 316 ? -22.110 -7.596 33.174 1.00 96.25 316 ALA A CA 1
ATOM 2224 C C . ALA A 1 316 ? -21.712 -7.821 34.646 1.00 96.25 316 ALA A C 1
ATOM 2226 O O . ALA A 1 316 ? -22.584 -8.011 35.492 1.00 96.25 316 ALA A O 1
ATOM 2227 N N . GLU A 1 317 ? -20.422 -7.708 34.984 1.00 96.12 317 GLU A N 1
ATOM 2228 C CA . GLU A 1 317 ? -19.941 -7.744 36.371 1.00 96.12 317 GLU A CA 1
ATOM 2229 C C . GLU A 1 317 ? -20.464 -6.554 37.197 1.00 96.12 317 GLU A C 1
ATOM 2231 O O . GLU A 1 317 ? -20.976 -6.755 38.299 1.00 96.12 317 GLU A O 1
ATOM 2236 N N . ARG A 1 318 ? -20.426 -5.321 36.664 1.00 96.62 318 ARG A N 1
ATOM 2237 C CA . ARG A 1 318 ? -21.013 -4.137 37.331 1.00 96.62 318 ARG A CA 1
ATOM 2238 C C . ARG A 1 318 ? -22.523 -4.279 37.547 1.00 96.62 318 ARG A C 1
ATOM 2240 O O . ARG A 1 318 ? -23.017 -3.902 38.609 1.00 96.62 318 ARG A O 1
ATOM 2247 N N . GLN A 1 319 ? -23.252 -4.816 36.570 1.00 96.12 319 GLN A N 1
ATOM 2248 C CA . GLN A 1 319 ? -24.692 -5.067 36.665 1.00 96.12 319 GLN A CA 1
ATOM 2249 C C . GLN A 1 319 ? -24.984 -6.140 37.729 1.00 96.12 319 GLN A C 1
ATOM 2251 O O . GLN A 1 319 ? -25.776 -5.889 38.636 1.00 96.12 319 GLN A O 1
ATOM 2256 N N . ALA A 1 320 ? -24.271 -7.271 37.704 1.00 96.00 320 ALA A N 1
ATOM 2257 C CA . ALA A 1 320 ? -24.401 -8.339 38.697 1.00 96.00 320 ALA A CA 1
ATOM 2258 C C . ALA A 1 320 ? -24.049 -7.876 40.123 1.00 96.00 320 ALA A C 1
ATOM 2260 O O . ALA A 1 320 ? -24.755 -8.219 41.071 1.00 96.00 320 ALA A O 1
ATOM 2261 N N . ALA A 1 321 ? -23.012 -7.050 40.287 1.00 95.38 321 ALA A N 1
ATOM 2262 C CA . ALA A 1 321 ? -22.665 -6.439 41.570 1.00 95.38 321 ALA A CA 1
ATOM 2263 C C . ALA A 1 321 ? -23.756 -5.473 42.066 1.00 95.38 321 ALA A C 1
ATOM 2265 O O . ALA A 1 321 ? -24.078 -5.464 43.255 1.00 95.38 321 ALA A O 1
ATOM 2266 N N . ALA A 1 322 ? -24.373 -4.699 41.166 1.00 95.44 322 ALA A N 1
ATOM 2267 C CA . ALA A 1 322 ? -25.494 -3.826 41.503 1.00 95.44 322 ALA A CA 1
ATOM 2268 C C . ALA A 1 322 ? -26.765 -4.615 41.876 1.00 95.44 322 ALA A C 1
ATOM 2270 O O . ALA A 1 322 ? -27.485 -4.203 42.784 1.00 95.44 322 ALA A O 1
ATOM 2271 N N . ASP A 1 323 ? -27.034 -5.759 41.240 1.00 95.94 323 ASP A N 1
ATOM 2272 C CA . ASP A 1 323 ? -28.125 -6.657 41.643 1.00 95.94 323 ASP A CA 1
ATOM 2273 C C . ASP A 1 323 ? -27.851 -7.367 42.969 1.00 95.94 323 ASP A C 1
ATOM 2275 O O . ASP A 1 323 ? -28.754 -7.461 43.800 1.00 95.94 323 ASP A O 1
ATOM 2279 N N . ALA A 1 324 ? -26.614 -7.798 43.224 1.00 95.62 324 ALA A N 1
ATOM 2280 C CA . ALA A 1 324 ? -26.219 -8.338 44.523 1.00 95.62 324 ALA A CA 1
ATOM 2281 C C . ALA A 1 324 ? -26.379 -7.293 45.644 1.00 95.62 324 ALA A C 1
ATOM 2283 O O . ALA A 1 324 ? -26.907 -7.615 46.709 1.00 95.62 324 ALA A O 1
ATOM 2284 N N . ALA A 1 325 ? -26.013 -6.031 45.388 1.00 96.12 325 ALA A N 1
ATOM 2285 C CA . ALA A 1 325 ? -26.244 -4.923 46.314 1.00 96.12 325 ALA A CA 1
ATOM 2286 C C . ALA A 1 325 ? -27.746 -4.694 46.571 1.00 96.12 325 ALA A C 1
ATOM 2288 O O . ALA A 1 325 ? -28.164 -4.700 47.727 1.00 96.12 325 ALA A O 1
ATOM 2289 N N . ARG A 1 326 ? -28.576 -4.608 45.518 1.00 96.56 326 ARG A N 1
ATOM 2290 C CA . ARG A 1 326 ? -30.047 -4.504 45.639 1.00 96.56 326 ARG A CA 1
ATOM 2291 C C . 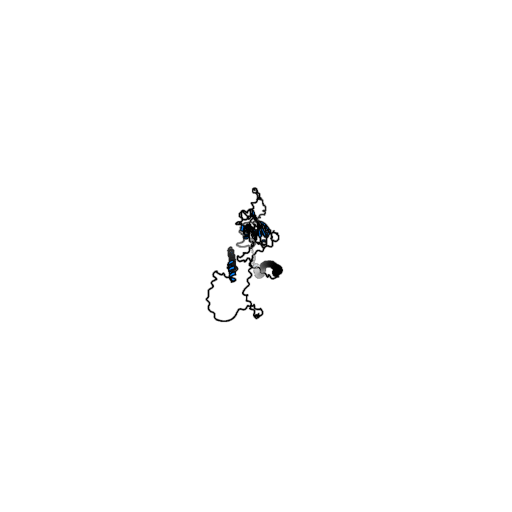ARG A 1 326 ? -30.650 -5.654 46.454 1.00 96.56 326 ARG A C 1
ATOM 2293 O O . ARG A 1 326 ? -31.545 -5.434 47.268 1.00 96.56 326 ARG A O 1
ATOM 2300 N N . GLN A 1 327 ? -30.174 -6.883 46.250 1.00 95.75 327 GLN A N 1
ATOM 2301 C CA . GLN A 1 327 ? -30.638 -8.056 46.996 1.00 95.75 327 GLN A CA 1
ATOM 2302 C C . GLN A 1 327 ? -30.230 -8.000 48.474 1.00 95.75 327 GLN A C 1
ATOM 2304 O O . GLN A 1 327 ? -31.062 -8.291 49.336 1.00 95.75 327 GLN A O 1
ATOM 2309 N N . ALA A 1 328 ? -28.997 -7.577 48.771 1.00 95.31 328 ALA A N 1
ATOM 2310 C CA . ALA A 1 328 ? -28.500 -7.403 50.134 1.00 95.31 328 ALA A CA 1
ATOM 2311 C C . ALA A 1 328 ? -29.234 -6.278 50.884 1.00 95.31 328 ALA A C 1
ATOM 2313 O O . ALA A 1 328 ? -29.636 -6.476 52.029 1.00 95.31 328 ALA A O 1
ATOM 2314 N N . GLU A 1 329 ? -29.489 -5.136 50.237 1.00 93.62 329 GLU A N 1
ATOM 2315 C CA . GLU A 1 329 ? -30.313 -4.047 50.783 1.00 93.62 329 GLU A CA 1
ATOM 2316 C C . GLU A 1 329 ? -31.744 -4.517 51.068 1.00 93.62 329 GLU A C 1
ATOM 2318 O O . GLU A 1 329 ? -32.272 -4.285 52.156 1.00 93.62 329 GLU A O 1
ATOM 2323 N N . ALA A 1 330 ? -32.362 -5.248 50.134 1.00 94.88 330 ALA A N 1
ATOM 2324 C CA . ALA A 1 330 ? -33.698 -5.802 50.322 1.00 94.88 330 ALA A CA 1
ATOM 2325 C C . ALA A 1 330 ? -33.750 -6.865 51.438 1.00 94.88 330 ALA A C 1
ATOM 2327 O O . ALA A 1 330 ? -34.765 -6.985 52.123 1.00 94.88 330 ALA A O 1
ATOM 2328 N N . GLU A 1 331 ? -32.682 -7.639 51.655 1.00 95.62 331 GLU A N 1
ATOM 2329 C CA . GLU A 1 331 ? -32.601 -8.567 52.788 1.00 95.62 331 GLU A CA 1
ATOM 2330 C C . GLU A 1 331 ? -32.370 -7.841 54.117 1.00 95.62 331 GLU A C 1
ATOM 2332 O O . GLU A 1 331 ? -33.028 -8.167 55.104 1.00 95.62 331 GLU A O 1
ATOM 2337 N N . ALA A 1 332 ? -31.509 -6.822 54.147 1.00 94.50 332 ALA A N 1
ATOM 2338 C CA . ALA A 1 332 ? -31.311 -5.970 55.317 1.00 94.50 332 ALA A CA 1
ATOM 2339 C C . ALA A 1 332 ? -32.613 -5.254 55.720 1.00 94.50 332 ALA A C 1
ATOM 2341 O O . ALA A 1 332 ? -32.952 -5.226 56.903 1.00 94.50 332 ALA A O 1
ATOM 2342 N N . ALA A 1 333 ? -33.390 -4.768 54.747 1.00 95.25 333 ALA A N 1
ATOM 2343 C CA . ALA A 1 333 ? -34.715 -4.197 54.975 1.00 95.25 333 ALA A CA 1
ATOM 2344 C C . ALA A 1 333 ? -35.687 -5.220 55.591 1.00 95.25 333 ALA A C 1
ATOM 2346 O O . ALA A 1 333 ? -36.283 -4.932 56.626 1.00 95.25 333 ALA A O 1
ATOM 2347 N N . ARG A 1 334 ? -35.781 -6.439 55.032 1.00 96.00 334 ARG A N 1
ATOM 2348 C CA . ARG A 1 334 ? -36.605 -7.529 55.600 1.00 96.00 334 ARG A CA 1
ATOM 2349 C C . ARG A 1 334 ? -36.167 -7.929 57.013 1.00 96.00 334 ARG A C 1
ATOM 2351 O O . ARG A 1 334 ? -37.014 -8.202 57.858 1.00 96.00 334 ARG A O 1
ATOM 2358 N N . ARG A 1 335 ? -34.859 -7.954 57.292 1.00 95.69 335 ARG A N 1
ATOM 2359 C CA . ARG A 1 335 ? -34.311 -8.229 58.634 1.00 95.69 335 ARG A CA 1
ATOM 2360 C C . ARG A 1 335 ? -34.694 -7.131 59.630 1.00 95.69 335 ARG A C 1
ATOM 2362 O O . ARG A 1 335 ? -35.162 -7.455 60.715 1.00 95.69 335 ARG A O 1
ATOM 2369 N N . ALA A 1 336 ? -34.568 -5.860 59.249 1.00 94.44 336 ALA A N 1
ATOM 2370 C CA . ALA A 1 336 ? -34.963 -4.725 60.084 1.00 94.44 336 ALA A CA 1
ATOM 2371 C C . ALA A 1 336 ? -36.488 -4.644 60.301 1.00 94.44 336 ALA A C 1
ATOM 2373 O O . ALA A 1 336 ? -36.941 -4.243 61.370 1.00 94.44 336 ALA A O 1
ATOM 2374 N N . GLU A 1 337 ? -37.294 -5.041 59.314 1.00 93.62 337 GLU A N 1
ATOM 2375 C CA . GLU A 1 337 ? -38.748 -5.176 59.456 1.00 93.62 337 GLU A CA 1
ATOM 2376 C C . GLU A 1 337 ? -39.117 -6.308 60.427 1.00 93.62 337 GLU A C 1
ATOM 2378 O O . GLU A 1 337 ? -39.911 -6.090 61.340 1.00 93.62 337 GLU A O 1
ATOM 2383 N N . ALA A 1 338 ? -38.482 -7.478 60.305 1.00 93.94 338 ALA A N 1
ATOM 2384 C CA . ALA A 1 338 ? -38.671 -8.595 61.231 1.00 93.94 338 ALA A CA 1
ATOM 2385 C C . ALA A 1 338 ? -38.214 -8.263 62.665 1.00 93.94 338 ALA A C 1
ATOM 2387 O O . ALA A 1 338 ? -38.876 -8.653 63.625 1.00 93.94 338 ALA A O 1
ATOM 2388 N N . GLU A 1 339 ? -37.125 -7.507 62.831 1.00 95.19 339 GLU A N 1
ATOM 2389 C CA . GLU A 1 339 ? -36.660 -7.038 64.142 1.00 95.19 339 GLU A CA 1
ATOM 2390 C C . GLU A 1 339 ? -37.644 -6.045 64.777 1.00 95.19 339 GLU A C 1
ATOM 2392 O O . GLU A 1 339 ? -37.985 -6.197 65.950 1.00 95.19 339 GLU A O 1
ATOM 2397 N N . ARG A 1 340 ? -38.189 -5.098 63.999 1.00 95.06 340 ARG A N 1
ATOM 2398 C CA . ARG A 1 340 ? -39.265 -4.194 64.450 1.00 95.06 340 ARG A CA 1
ATOM 2399 C C . ARG A 1 340 ? -40.550 -4.943 64.796 1.00 95.06 340 ARG A C 1
ATOM 2401 O O . ARG A 1 340 ? -41.207 -4.586 65.769 1.00 95.06 340 ARG A O 1
ATOM 2408 N N . ALA A 1 341 ? -40.910 -5.974 64.032 1.00 93.75 341 ALA A N 1
ATOM 2409 C CA . ALA A 1 341 ? -42.067 -6.815 64.325 1.00 93.75 341 ALA A CA 1
ATOM 2410 C C . ALA A 1 341 ? -41.877 -7.592 65.640 1.00 93.75 341 ALA A C 1
ATOM 2412 O O . ALA A 1 341 ? -42.768 -7.583 66.485 1.00 93.75 341 ALA A O 1
ATOM 2413 N N . ALA A 1 342 ? -40.695 -8.176 65.860 1.00 93.75 342 ALA A N 1
ATOM 2414 C CA . ALA A 1 342 ? -40.346 -8.832 67.119 1.00 93.75 342 ALA A CA 1
ATOM 2415 C C . ALA A 1 342 ? -40.259 -7.843 68.299 1.00 93.75 342 ALA A C 1
ATOM 2417 O O . ALA A 1 342 ? -40.602 -8.186 69.427 1.00 93.75 342 ALA A O 1
ATOM 2418 N N . GLU A 1 343 ? -39.830 -6.598 68.073 1.00 93.88 343 GLU A N 1
ATOM 2419 C CA . GLU A 1 343 ? -39.878 -5.547 69.091 1.00 93.88 343 GLU A CA 1
ATOM 2420 C C . GLU A 1 343 ? -41.315 -5.152 69.444 1.00 93.88 343 GLU A C 1
ATOM 2422 O O . GLU A 1 343 ? -41.654 -5.125 70.626 1.00 93.88 343 GLU A O 1
ATOM 2427 N N . ALA A 1 344 ? -42.177 -4.945 68.447 1.00 92.75 344 ALA A N 1
ATOM 2428 C CA . ALA A 1 344 ? -43.598 -4.682 68.652 1.00 92.75 344 ALA A CA 1
ATOM 2429 C C . ALA A 1 344 ? -44.311 -5.848 69.362 1.00 92.75 344 ALA A C 1
ATOM 2431 O O . ALA A 1 344 ? -45.134 -5.609 70.243 1.00 92.75 344 ALA A O 1
ATOM 2432 N N . GLU A 1 345 ? -43.966 -7.101 69.051 1.00 93.81 345 GLU A N 1
ATOM 2433 C CA . GLU A 1 345 ? -44.502 -8.275 69.748 1.00 93.81 345 GLU A CA 1
ATOM 2434 C C . GLU A 1 345 ? -44.048 -8.334 71.214 1.00 93.81 345 GLU A C 1
ATOM 2436 O O . GLU A 1 345 ? -44.890 -8.544 72.089 1.00 93.81 345 GLU A O 1
ATOM 2441 N N . ARG A 1 346 ? -42.766 -8.059 71.508 1.00 94.81 346 ARG A N 1
ATOM 2442 C CA . ARG A 1 346 ? -42.252 -7.945 72.890 1.00 94.81 346 ARG A CA 1
ATOM 2443 C C . ARG A 1 346 ? -42.929 -6.816 73.669 1.00 94.81 346 ARG A C 1
ATOM 2445 O O . ARG A 1 346 ? -43.239 -7.003 74.841 1.00 94.81 346 ARG A O 1
ATOM 2452 N N . ILE A 1 347 ? -43.183 -5.667 73.037 1.00 94.50 347 ILE A N 1
ATOM 2453 C CA . ILE A 1 347 ? -43.929 -4.557 73.653 1.00 94.50 347 ILE A CA 1
ATOM 2454 C C . ILE A 1 347 ? -45.366 -5.000 73.948 1.00 94.50 347 ILE A C 1
ATOM 2456 O O . ILE A 1 347 ? -45.805 -4.900 75.090 1.00 94.50 347 ILE A O 1
ATOM 2460 N N . ALA A 1 348 ? -46.065 -5.585 72.974 1.00 92.62 348 ALA A N 1
ATOM 2461 C CA . ALA A 1 348 ? -47.427 -6.078 73.161 1.00 92.62 348 ALA A CA 1
ATOM 2462 C C . ALA A 1 348 ? -47.512 -7.227 74.186 1.00 92.62 348 ALA A C 1
ATOM 2464 O O . ALA A 1 348 ? -48.538 -7.401 74.840 1.00 92.62 348 ALA A O 1
ATOM 2465 N N . GLU A 1 349 ? -46.477 -8.061 74.329 1.00 91.44 349 GLU A N 1
ATOM 2466 C CA . GLU A 1 349 ? -46.380 -9.071 75.394 1.00 91.44 349 GLU A CA 1
ATOM 2467 C C . GLU A 1 349 ? -46.153 -8.428 76.767 1.00 91.44 349 GLU A C 1
ATOM 2469 O O . GLU A 1 349 ? -46.848 -8.785 77.716 1.00 91.44 349 GLU A O 1
ATOM 2474 N N . ALA A 1 350 ? -45.274 -7.429 76.872 1.00 91.75 350 ALA A N 1
ATOM 2475 C CA . ALA A 1 350 ? -45.071 -6.665 78.102 1.00 91.75 350 ALA A CA 1
ATOM 2476 C C . ALA A 1 350 ? -46.336 -5.895 78.528 1.00 91.75 350 ALA A C 1
ATOM 2478 O O . ALA A 1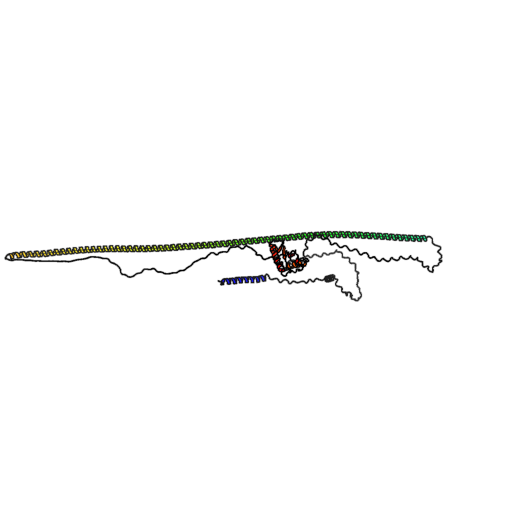 350 ? -46.665 -5.868 79.712 1.00 91.75 350 ALA A O 1
ATOM 2479 N N . GLU A 1 351 ? -47.095 -5.331 77.584 1.00 93.56 351 GLU A N 1
ATOM 2480 C CA . GLU A 1 351 ? -48.393 -4.697 77.850 1.00 93.56 351 GLU A CA 1
ATOM 2481 C C . GLU A 1 351 ? -49.432 -5.708 78.352 1.00 93.56 351 GLU A C 1
ATOM 2483 O O . GLU A 1 351 ? -50.094 -5.441 79.358 1.00 93.56 351 GLU A O 1
ATOM 2488 N N . ARG A 1 352 ? -49.528 -6.888 77.716 1.00 94.19 352 ARG A N 1
ATOM 2489 C CA . ARG A 1 352 ? -50.386 -8.004 78.163 1.00 94.19 352 ARG A CA 1
ATOM 2490 C C . ARG A 1 352 ? -49.991 -8.513 79.551 1.00 94.19 352 ARG A C 1
ATOM 2492 O O . ARG A 1 352 ? -50.868 -8.751 80.377 1.00 94.19 352 ARG A O 1
ATOM 2499 N N . ALA A 1 353 ? -48.696 -8.644 79.835 1.00 92.25 353 ALA A N 1
ATOM 2500 C CA . ALA A 1 353 ? -48.186 -9.049 81.143 1.00 92.25 353 ALA A CA 1
ATOM 2501 C C . ALA A 1 353 ? -48.495 -7.999 82.222 1.00 92.25 353 ALA A C 1
ATOM 2503 O O . ALA A 1 353 ? -49.004 -8.345 83.285 1.00 92.25 353 ALA A O 1
ATOM 2504 N N . ALA A 1 354 ? -48.282 -6.714 81.926 1.00 91.88 354 ALA A N 1
ATOM 2505 C CA . ALA A 1 354 ? -48.625 -5.620 82.827 1.00 91.88 354 ALA A CA 1
ATOM 2506 C C . ALA A 1 354 ? -50.146 -5.480 83.026 1.00 91.88 354 ALA A C 1
ATOM 2508 O O . ALA A 1 354 ? -50.588 -5.045 84.087 1.00 91.88 354 ALA A O 1
ATOM 2509 N N . GLU A 1 355 ? -50.975 -5.842 82.040 1.00 91.56 355 GLU A N 1
ATOM 2510 C CA . GLU A 1 355 ? -52.425 -5.925 82.237 1.00 91.56 355 GLU A CA 1
ATOM 2511 C C . GLU A 1 355 ? -52.816 -7.116 83.112 1.00 91.56 355 GLU A C 1
ATOM 2513 O O . GLU A 1 355 ? -53.593 -6.937 84.046 1.00 91.56 355 GLU A O 1
ATOM 2518 N N . ALA A 1 356 ? -52.232 -8.294 82.886 1.00 91.00 356 ALA A N 1
ATOM 2519 C CA . ALA A 1 356 ? -52.436 -9.458 83.743 1.00 91.00 356 ALA A CA 1
ATOM 2520 C C . ALA A 1 356 ? -51.997 -9.187 85.196 1.00 91.00 356 ALA A C 1
ATOM 2522 O O . ALA A 1 356 ? -52.680 -9.610 86.124 1.00 91.00 356 ALA A O 1
ATOM 2523 N N . GLU A 1 357 ? -50.919 -8.426 85.412 1.00 90.50 357 GLU A N 1
ATOM 2524 C CA . GLU A 1 357 ? -50.492 -7.975 86.742 1.00 90.50 357 GLU A CA 1
ATOM 2525 C C . GLU A 1 357 ? -51.489 -6.980 87.361 1.00 90.50 357 GLU A C 1
ATOM 2527 O O . GLU A 1 357 ? -51.874 -7.150 88.517 1.00 90.50 357 GLU A O 1
ATOM 2532 N N . ARG A 1 358 ? -51.995 -5.997 86.596 1.00 91.75 358 ARG A N 1
ATOM 2533 C CA . ARG A 1 358 ? -53.070 -5.090 87.055 1.00 91.75 358 ARG A CA 1
ATOM 2534 C C . ARG A 1 358 ? -54.348 -5.851 87.425 1.00 91.75 358 ARG A C 1
ATOM 2536 O O . ARG A 1 358 ? -54.955 -5.553 88.452 1.00 91.75 358 ARG A O 1
ATOM 2543 N N . GLN A 1 359 ? -54.743 -6.839 86.622 1.00 92.12 359 GLN A N 1
ATOM 2544 C CA . GLN A 1 359 ? -55.892 -7.703 86.900 1.00 92.12 359 GLN A CA 1
ATOM 2545 C C . GLN A 1 359 ? -55.641 -8.560 88.153 1.00 92.12 359 GLN A C 1
ATOM 2547 O O . GLN A 1 359 ? -56.483 -8.588 89.044 1.00 92.12 359 GLN A O 1
ATOM 2552 N N . ALA A 1 360 ? -54.464 -9.179 88.291 1.00 90.31 360 ALA A N 1
ATOM 2553 C CA . ALA A 1 360 ? -54.092 -9.963 89.471 1.00 90.31 360 ALA A CA 1
ATOM 2554 C C . ALA A 1 360 ? -54.039 -9.118 90.759 1.00 90.31 360 ALA A C 1
ATOM 2556 O O . ALA A 1 360 ? -54.470 -9.587 91.813 1.00 90.31 360 ALA A O 1
ATOM 2557 N N . ALA A 1 361 ? -53.570 -7.870 90.679 1.00 88.56 361 ALA A N 1
ATOM 2558 C CA . ALA A 1 361 ? -53.587 -6.921 91.789 1.00 88.56 361 ALA A CA 1
ATOM 2559 C C . ALA A 1 361 ? -55.023 -6.541 92.189 1.00 88.56 361 ALA A C 1
ATOM 2561 O O . ALA A 1 361 ? -55.362 -6.613 93.369 1.00 88.56 361 ALA A O 1
ATOM 2562 N N . ALA A 1 362 ? -55.892 -6.233 91.221 1.00 89.88 362 ALA A N 1
ATOM 2563 C CA . ALA A 1 362 ? -57.308 -5.966 91.476 1.00 89.88 362 ALA A CA 1
ATOM 2564 C C . ALA A 1 362 ? -58.053 -7.201 92.025 1.00 89.88 362 ALA A C 1
ATOM 2566 O O . ALA A 1 362 ? -58.963 -7.072 92.842 1.00 89.88 362 ALA A O 1
ATOM 2567 N N . ASP A 1 363 ? -57.682 -8.413 91.609 1.00 89.12 363 ASP A N 1
ATOM 2568 C CA . ASP A 1 363 ? -58.203 -9.674 92.150 1.00 89.12 363 ASP A CA 1
ATOM 2569 C C . ASP A 1 363 ? -57.735 -9.932 93.586 1.00 89.12 363 ASP A C 1
ATOM 2571 O O . ASP A 1 363 ? -58.526 -10.377 94.421 1.00 89.12 363 ASP A O 1
ATOM 2575 N N . ALA A 1 364 ? -56.476 -9.621 93.898 1.00 88.75 364 ALA A N 1
ATOM 2576 C CA . ALA A 1 364 ? -55.949 -9.678 95.256 1.00 88.75 364 ALA A CA 1
ATOM 2577 C C . ALA A 1 364 ? -56.617 -8.635 96.169 1.00 88.75 364 ALA A C 1
ATOM 2579 O O . ALA A 1 364 ? -56.978 -8.965 97.297 1.00 88.75 364 ALA A O 1
ATOM 2580 N N . GLU A 1 365 ? -56.852 -7.415 95.676 1.00 90.06 365 GLU A N 1
ATOM 2581 C CA . GLU A 1 365 ? -57.565 -6.364 96.408 1.00 90.06 365 GLU A CA 1
ATOM 2582 C C . GLU A 1 365 ? -59.020 -6.760 96.695 1.00 90.06 365 GLU A C 1
ATOM 2584 O O . GLU A 1 365 ? -59.450 -6.659 97.844 1.00 90.06 365 GLU A O 1
ATOM 2589 N N . ARG A 1 366 ? -59.760 -7.303 95.714 1.00 90.06 366 ARG A N 1
ATOM 2590 C CA . ARG A 1 366 ? -61.123 -7.821 95.954 1.00 90.06 366 ARG A CA 1
ATOM 2591 C C . ARG A 1 366 ? -61.136 -8.930 97.007 1.00 90.06 366 ARG A C 1
ATOM 2593 O O . ARG A 1 366 ? -61.924 -8.865 97.943 1.00 90.06 366 ARG A O 1
ATOM 2600 N N . ARG A 1 367 ? -60.214 -9.896 96.937 1.00 91.56 367 ARG A N 1
ATOM 2601 C CA . ARG A 1 367 ? -60.096 -10.948 97.968 1.00 91.56 367 ARG A CA 1
ATOM 2602 C C . ARG A 1 367 ? -59.737 -10.382 99.345 1.00 91.56 367 ARG A C 1
ATOM 2604 O O . ARG A 1 367 ? -60.212 -10.893 100.356 1.00 91.56 367 ARG A O 1
ATOM 2611 N N . ALA A 1 368 ? -58.923 -9.328 99.406 1.00 88.88 368 ALA A N 1
ATOM 2612 C CA . ALA A 1 368 ? -58.584 -8.654 100.655 1.00 88.88 368 ALA A CA 1
ATOM 2613 C C . ALA A 1 368 ? -59.786 -7.897 101.248 1.00 88.88 368 ALA A C 1
ATOM 2615 O O . ALA A 1 368 ? -60.004 -7.968 102.459 1.00 88.88 368 ALA A O 1
ATOM 2616 N N . THR A 1 369 ? -60.605 -7.223 100.431 1.00 90.50 369 THR A N 1
ATOM 2617 C CA . THR A 1 369 ? -61.823 -6.546 100.909 1.00 90.50 369 THR A CA 1
ATOM 2618 C C . THR A 1 369 ? -62.912 -7.538 101.320 1.00 90.50 369 THR A C 1
ATOM 2620 O O . THR A 1 369 ? -63.519 -7.346 102.374 1.00 90.50 369 THR A O 1
ATOM 2623 N N . GLU A 1 370 ? -63.093 -8.636 100.579 1.00 89.12 370 GLU A N 1
ATOM 2624 C CA . GLU A 1 370 ? -63.955 -9.770 100.949 1.00 89.12 370 GLU A CA 1
ATOM 2625 C C . GLU A 1 370 ? -63.515 -10.406 102.278 1.00 89.12 370 GLU A C 1
ATOM 2627 O O . GLU A 1 370 ? -64.340 -10.606 103.172 1.00 89.12 370 GLU A O 1
ATOM 2632 N N . SER A 1 371 ? -62.213 -10.661 102.456 1.00 87.12 371 SER A N 1
ATOM 2633 C CA . SER A 1 371 ? -61.660 -11.193 103.710 1.00 87.12 371 SER A CA 1
ATOM 2634 C C . SER A 1 371 ? -61.856 -10.219 104.875 1.00 87.12 371 SER A C 1
ATOM 2636 O O . SER A 1 371 ? -62.284 -10.630 105.951 1.00 87.12 371 SER A O 1
ATOM 2638 N N . ALA A 1 372 ? -61.616 -8.922 104.666 1.00 86.38 372 ALA A N 1
ATOM 2639 C CA . ALA A 1 372 ? -61.847 -7.899 105.685 1.00 86.38 372 ALA A CA 1
ATOM 2640 C C . ALA A 1 372 ? -63.341 -7.743 106.030 1.00 86.38 372 ALA A C 1
ATOM 2642 O O . ALA A 1 372 ? -63.683 -7.432 107.170 1.00 86.38 372 ALA A O 1
ATOM 2643 N N . GLU A 1 373 ? -64.258 -7.976 105.086 1.00 86.31 373 GLU A N 1
ATOM 2644 C CA . GLU A 1 373 ? -65.685 -8.089 105.396 1.00 86.31 373 GLU A CA 1
ATOM 2645 C C . GLU A 1 373 ? -66.028 -9.351 106.182 1.00 86.31 373 GLU A C 1
ATOM 2647 O O . GLU A 1 373 ? -66.797 -9.258 107.138 1.00 86.31 373 GLU A O 1
ATOM 2652 N N . ALA A 1 374 ? -65.460 -10.506 105.833 1.00 84.62 374 ALA A N 1
ATOM 2653 C CA . ALA A 1 374 ? -65.655 -11.741 106.587 1.00 84.62 374 ALA A CA 1
ATOM 2654 C C . ALA A 1 374 ? -65.154 -11.599 108.036 1.00 84.62 374 ALA A C 1
ATOM 2656 O O . ALA A 1 374 ? -65.863 -11.974 108.970 1.00 84.62 374 ALA A O 1
ATOM 2657 N N . GLU A 1 375 ? -63.995 -10.968 108.246 1.00 86.81 375 GLU A N 1
ATOM 2658 C CA . GLU A 1 375 ? -63.481 -10.637 109.579 1.00 86.81 375 GLU A CA 1
ATOM 2659 C C . GLU A 1 375 ? -64.377 -9.641 110.323 1.00 86.81 375 GLU A C 1
ATOM 2661 O O . GLU A 1 375 ? -64.682 -9.867 111.495 1.00 86.81 375 GLU A O 1
ATOM 2666 N N . ARG A 1 376 ? -64.866 -8.578 109.664 1.00 85.00 376 ARG A N 1
ATOM 2667 C CA . ARG A 1 376 ? -65.823 -7.630 110.270 1.00 85.00 376 ARG A CA 1
ATOM 2668 C C . ARG A 1 376 ? -67.131 -8.314 110.680 1.00 85.00 376 ARG A C 1
ATOM 2670 O O . ARG A 1 376 ? -67.632 -8.038 111.769 1.00 85.00 376 ARG A O 1
ATOM 2677 N N . ARG A 1 377 ? -67.662 -9.227 109.859 1.00 87.06 377 ARG A N 1
ATOM 2678 C CA . ARG A 1 377 ? -68.864 -10.023 110.170 1.00 87.06 377 ARG A CA 1
ATOM 2679 C C . ARG A 1 377 ? -68.609 -10.958 111.357 1.00 87.06 377 ARG A C 1
ATOM 2681 O O . ARG A 1 377 ? -69.351 -10.898 112.331 1.00 87.06 377 ARG A O 1
ATOM 2688 N N . ALA A 1 378 ? -67.510 -11.712 111.348 1.00 84.50 378 ALA A N 1
ATOM 2689 C CA . ALA A 1 378 ? -67.128 -12.586 112.461 1.00 84.50 378 ALA A CA 1
ATOM 2690 C C . ALA A 1 378 ? -66.846 -11.811 113.768 1.00 84.50 378 ALA A C 1
ATOM 2692 O O . ALA A 1 378 ? -67.134 -12.302 114.859 1.00 84.50 378 ALA A O 1
ATOM 2693 N N . ALA A 1 379 ? -66.306 -10.592 113.687 1.00 81.12 379 ALA A N 1
ATOM 2694 C CA . ALA A 1 379 ? -66.134 -9.709 114.839 1.00 81.12 379 ALA A CA 1
ATOM 2695 C C . ALA A 1 379 ? -67.482 -9.209 115.387 1.00 81.12 379 ALA A C 1
ATOM 2697 O O . ALA A 1 379 ? -67.678 -9.218 116.602 1.00 81.12 379 ALA A O 1
ATOM 2698 N N . ALA A 1 380 ? -68.426 -8.839 114.515 1.00 81.62 380 ALA A N 1
ATOM 2699 C CA . ALA A 1 380 ? -69.781 -8.453 114.907 1.00 81.62 380 ALA A CA 1
ATOM 2700 C C . ALA A 1 380 ? -70.565 -9.623 115.533 1.00 81.62 380 ALA A C 1
ATOM 2702 O O . ALA A 1 380 ? -71.227 -9.438 116.552 1.00 81.62 380 ALA A O 1
ATOM 2703 N N . GLU A 1 381 ? -70.438 -10.841 114.999 1.00 84.62 381 GLU A N 1
ATOM 2704 C CA . GLU A 1 381 ? -71.037 -12.051 115.582 1.00 84.62 381 GLU A CA 1
ATOM 2705 C C . GLU A 1 381 ? -70.486 -12.350 116.984 1.00 84.62 381 GLU A C 1
ATOM 2707 O O . GLU A 1 381 ? -71.265 -12.612 117.904 1.00 84.62 381 GLU A O 1
ATOM 2712 N N . ARG A 1 382 ? -69.162 -12.241 117.176 1.00 84.44 382 ARG A N 1
ATOM 2713 C CA . ARG A 1 382 ? -68.511 -12.373 118.494 1.00 84.44 382 ARG A CA 1
ATOM 2714 C C . ARG A 1 382 ? -68.956 -11.283 119.469 1.00 84.44 382 ARG A C 1
ATOM 2716 O O . ARG A 1 382 ? -69.188 -11.588 120.636 1.00 84.44 382 ARG A O 1
ATOM 2723 N N . ALA A 1 383 ? -69.098 -10.040 119.008 1.00 81.62 383 ALA A N 1
ATOM 2724 C CA . ALA A 1 383 ? -69.602 -8.938 119.826 1.00 81.62 383 ALA A CA 1
ATOM 2725 C C . ALA A 1 383 ? -71.054 -9.188 120.267 1.00 81.62 383 ALA A C 1
ATOM 2727 O O . ALA A 1 383 ? -71.352 -9.097 121.455 1.00 81.62 383 ALA A O 1
ATOM 2728 N N . ALA A 1 384 ? -71.923 -9.616 119.348 1.00 80.62 384 ALA A N 1
ATOM 2729 C CA . ALA A 1 384 ? -73.304 -9.974 119.660 1.00 80.62 384 ALA A CA 1
ATOM 2730 C C . ALA A 1 384 ? -73.402 -11.209 120.579 1.00 80.62 384 ALA A C 1
ATOM 2732 O O . ALA A 1 384 ? -74.332 -11.318 121.374 1.00 80.62 384 ALA A O 1
ATOM 2733 N N . GLU A 1 385 ? -72.458 -12.155 120.511 1.00 80.94 385 GLU A N 1
ATOM 2734 C CA . GLU A 1 385 ? -72.394 -13.262 121.473 1.00 80.94 385 GLU A CA 1
ATOM 2735 C C . GLU A 1 385 ? -71.923 -12.806 122.861 1.00 80.94 385 GLU A C 1
ATOM 2737 O O . GLU A 1 385 ? -72.487 -13.239 123.866 1.00 80.94 385 GLU A O 1
ATOM 2742 N N . ALA A 1 386 ? -70.939 -11.907 122.933 1.00 80.06 386 ALA A N 1
ATOM 2743 C CA . ALA A 1 386 ? -70.505 -11.296 124.188 1.00 80.06 386 ALA A CA 1
ATOM 2744 C C . ALA A 1 386 ? -71.631 -10.472 124.839 1.00 80.06 386 ALA A C 1
ATOM 2746 O O . ALA A 1 386 ? -71.827 -10.561 126.049 1.00 80.06 386 ALA A O 1
ATOM 2747 N N . GLU A 1 387 ? -72.421 -9.748 124.044 1.00 82.75 387 GLU A N 1
ATOM 2748 C CA . GLU A 1 387 ? -73.602 -9.018 124.511 1.00 82.75 387 GLU A CA 1
ATOM 2749 C C . GLU A 1 387 ? -74.679 -9.967 125.055 1.00 82.75 387 GLU A C 1
ATOM 2751 O O . GLU A 1 387 ? -75.082 -9.812 126.207 1.00 82.75 387 GLU A O 1
ATOM 2756 N N . ARG A 1 388 ? -75.045 -11.028 124.315 1.00 82.56 388 ARG A N 1
ATOM 2757 C CA . ARG A 1 388 ? -75.968 -12.076 124.804 1.00 82.56 388 ARG A CA 1
ATOM 2758 C C . ARG A 1 388 ? -75.485 -12.733 126.103 1.00 82.56 388 ARG A C 1
ATOM 2760 O O . ARG A 1 388 ? -76.295 -13.020 126.982 1.00 82.56 388 ARG A O 1
ATOM 2767 N N . ARG A 1 389 ? -74.174 -12.963 126.254 1.00 81.00 389 ARG A N 1
ATOM 2768 C CA . ARG A 1 389 ? -73.575 -13.475 127.504 1.00 81.00 389 ARG A CA 1
ATOM 2769 C C . ARG A 1 389 ? -73.717 -12.462 128.647 1.00 81.00 389 ARG A C 1
ATOM 2771 O O . ARG A 1 389 ? -74.142 -12.846 129.731 1.00 81.00 389 ARG A O 1
ATOM 2778 N N . ALA A 1 390 ? -73.443 -11.182 128.397 1.00 79.69 390 ALA A N 1
ATOM 2779 C CA . ALA A 1 390 ? -73.596 -10.111 129.383 1.00 79.69 390 ALA A CA 1
ATOM 2780 C C . ALA A 1 390 ? -75.067 -9.820 129.746 1.00 79.69 390 ALA A C 1
ATOM 2782 O O . ALA A 1 390 ? -75.353 -9.353 130.846 1.00 79.69 390 ALA A O 1
ATOM 2783 N N . GLU A 1 391 ? -76.024 -10.065 128.849 1.00 77.38 391 GLU A N 1
ATOM 2784 C CA . GLU A 1 391 ? -77.460 -10.053 129.166 1.00 77.38 391 GLU A CA 1
ATOM 2785 C C . GLU A 1 391 ? -77.868 -11.253 130.025 1.00 77.38 391 GLU A C 1
ATOM 2787 O O . GLU A 1 391 ? -78.539 -11.065 131.037 1.00 77.38 391 GLU A O 1
ATOM 2792 N N . ALA A 1 392 ? -77.415 -12.465 129.689 1.00 76.69 392 ALA A N 1
ATOM 2793 C CA . ALA A 1 392 ? -77.670 -13.659 130.495 1.00 76.69 392 ALA A CA 1
ATOM 2794 C C . ALA A 1 392 ? -77.075 -13.549 131.913 1.00 76.69 392 ALA A C 1
ATOM 2796 O O . ALA A 1 392 ? -77.705 -13.959 132.886 1.00 76.69 392 ALA A O 1
ATOM 2797 N N . GLU A 1 393 ? -75.892 -12.944 132.052 1.00 80.12 393 GLU A N 1
ATOM 2798 C CA . GLU A 1 393 ? -75.264 -12.683 133.350 1.00 80.12 393 GLU A CA 1
ATOM 2799 C C . GLU A 1 393 ? -76.041 -11.640 134.171 1.00 80.12 393 GLU A C 1
ATOM 2801 O O . GLU A 1 393 ? -76.327 -11.884 135.346 1.00 80.12 393 GLU A O 1
ATOM 2806 N N . ARG A 1 394 ? -76.491 -10.541 133.541 1.00 80.31 394 ARG A N 1
ATOM 2807 C CA . ARG A 1 394 ? -77.389 -9.547 134.163 1.00 80.31 394 ARG A CA 1
ATOM 2808 C C . ARG A 1 394 ? -78.735 -10.153 134.577 1.00 80.31 394 ARG A C 1
ATOM 2810 O O . ARG A 1 394 ? -79.228 -9.841 135.658 1.00 80.31 394 ARG A O 1
ATOM 2817 N N . ALA A 1 395 ? -79.309 -11.049 133.773 1.00 74.88 395 ALA A N 1
ATOM 2818 C CA . ALA A 1 395 ? -80.537 -11.768 134.115 1.00 74.88 395 ALA A CA 1
ATOM 2819 C C . ALA A 1 395 ? -80.337 -12.698 135.326 1.00 74.88 395 ALA A C 1
ATOM 2821 O O . ALA A 1 395 ? -81.130 -12.664 136.266 1.00 74.88 395 ALA A O 1
ATOM 2822 N N . ALA A 1 396 ? -79.239 -13.460 135.357 1.00 76.62 396 ALA A N 1
ATOM 2823 C CA . ALA A 1 396 ? -78.892 -14.313 136.491 1.00 76.62 396 ALA A CA 1
ATOM 2824 C C . ALA A 1 396 ? -78.563 -13.505 137.762 1.00 76.62 396 ALA A C 1
ATOM 2826 O O . ALA A 1 396 ? -78.763 -13.985 138.877 1.00 76.62 396 ALA A O 1
ATOM 2827 N N . GLU A 1 397 ? -78.029 -12.285 137.648 1.00 77.62 397 GLU A N 1
ATOM 2828 C CA . GLU A 1 397 ? -77.899 -11.379 138.796 1.00 77.62 397 GLU A CA 1
ATOM 2829 C C . GLU A 1 397 ? -79.265 -10.870 139.281 1.00 77.62 397 GLU A C 1
ATOM 2831 O O . GLU A 1 397 ? -79.546 -10.960 140.475 1.00 77.62 397 GLU A O 1
ATOM 2836 N N . ALA A 1 398 ? -80.147 -10.430 138.378 1.00 74.69 398 ALA A N 1
ATOM 2837 C CA . ALA A 1 398 ? -81.501 -9.992 138.726 1.00 74.69 398 ALA A CA 1
ATOM 2838 C C . ALA A 1 398 ? -82.322 -11.100 139.417 1.00 74.69 398 ALA A C 1
ATOM 2840 O O . ALA A 1 398 ? -83.005 -10.832 140.404 1.00 74.69 398 ALA A O 1
ATOM 2841 N N . GLU A 1 399 ? -82.202 -12.355 138.972 1.00 77.06 399 GLU A N 1
ATOM 2842 C CA . GLU A 1 399 ? -82.825 -13.516 139.623 1.00 77.06 399 GLU A CA 1
ATOM 2843 C C . GLU A 1 399 ? -82.292 -13.732 141.053 1.00 77.06 399 GLU A C 1
ATOM 2845 O O . GLU A 1 399 ? -83.071 -13.931 141.989 1.00 77.06 399 GLU A O 1
ATOM 2850 N N . ARG A 1 400 ? -80.974 -13.598 141.263 1.00 77.00 400 ARG A N 1
ATOM 2851 C CA . ARG A 1 400 ? -80.352 -13.665 142.600 1.00 77.00 400 ARG A CA 1
ATOM 2852 C C . ARG A 1 400 ? -80.789 -12.510 143.508 1.00 77.00 400 ARG A C 1
ATOM 2854 O O . ARG A 1 400 ? -81.035 -12.733 144.693 1.00 77.00 400 ARG A O 1
ATOM 2861 N N . GLN A 1 401 ? -80.944 -11.299 142.970 1.00 77.56 401 GLN A N 1
ATOM 2862 C CA . GLN A 1 401 ? -81.471 -10.150 143.715 1.00 77.56 401 GLN A CA 1
ATOM 2863 C C . GLN A 1 401 ? -82.953 -10.346 144.093 1.00 77.56 401 GLN A C 1
ATOM 2865 O O . GLN A 1 401 ? -83.331 -10.072 145.235 1.00 77.56 401 GLN A O 1
ATOM 2870 N N . ALA A 1 402 ? -83.773 -10.893 143.188 1.00 72.38 402 ALA A N 1
ATOM 2871 C CA . ALA A 1 402 ? -85.179 -11.212 143.444 1.00 72.38 402 ALA A CA 1
ATOM 2872 C C . ALA A 1 402 ? -85.350 -12.309 144.512 1.00 72.38 402 ALA A C 1
ATOM 2874 O O . ALA A 1 402 ? -86.194 -12.173 145.400 1.00 72.38 402 ALA A O 1
ATOM 2875 N N . ALA A 1 403 ? -84.517 -13.356 144.484 1.00 70.19 403 ALA A N 1
ATOM 2876 C CA . ALA A 1 403 ? -84.497 -14.395 145.515 1.00 70.19 403 ALA A CA 1
ATOM 2877 C C . ALA A 1 403 ? -84.169 -13.818 146.906 1.00 70.19 403 ALA A C 1
ATOM 2879 O O . ALA A 1 403 ? -84.888 -14.081 147.871 1.00 70.19 403 ALA A O 1
ATOM 2880 N N . ALA A 1 404 ? -83.148 -12.959 146.996 1.00 74.06 404 ALA A N 1
ATOM 2881 C CA . ALA A 1 404 ? -82.777 -12.285 148.242 1.00 74.06 404 ALA A CA 1
ATOM 2882 C C . ALA A 1 404 ? -83.864 -11.316 148.755 1.00 74.06 404 ALA A C 1
ATOM 2884 O O . ALA A 1 404 ? -83.994 -11.109 149.961 1.00 74.06 404 ALA A O 1
ATOM 2885 N N . GLU A 1 405 ? -84.668 -10.709 147.875 1.00 72.56 405 GLU A N 1
ATOM 2886 C CA . GLU A 1 405 ? -85.812 -9.902 148.313 1.00 72.56 405 GLU A CA 1
ATOM 2887 C C . GLU A 1 405 ? -86.993 -10.761 148.789 1.00 72.56 405 GLU A C 1
ATOM 2889 O O . GLU A 1 405 ? -87.620 -10.428 149.797 1.00 72.56 405 GLU A O 1
ATOM 2894 N N . ALA A 1 406 ? -87.273 -11.884 148.122 1.00 69.12 406 ALA A N 1
ATOM 2895 C CA . ALA A 1 406 ? -88.292 -12.835 148.560 1.00 69.12 406 ALA A CA 1
ATOM 2896 C C . ALA A 1 406 ? -87.988 -13.393 149.964 1.00 69.12 406 ALA A C 1
ATOM 2898 O O . ALA A 1 406 ? -88.896 -13.498 150.789 1.00 69.12 406 ALA A O 1
ATOM 2899 N N . GLU A 1 407 ? -86.715 -13.669 150.266 1.00 75.19 407 GLU A N 1
ATOM 2900 C CA . GLU A 1 407 ? -86.265 -14.093 151.596 1.00 75.19 407 GLU A CA 1
ATOM 2901 C C . GLU A 1 407 ? -86.508 -13.010 152.663 1.00 75.19 407 GLU A C 1
ATOM 2903 O O . GLU A 1 407 ? -87.158 -13.290 153.673 1.00 75.19 407 GLU A O 1
ATOM 2908 N N . ARG A 1 408 ? -86.122 -11.749 152.404 1.00 76.38 408 ARG A N 1
ATOM 2909 C CA . ARG A 1 408 ? -86.409 -10.614 153.311 1.00 76.38 408 ARG A CA 1
ATOM 2910 C C . ARG A 1 408 ? -87.908 -10.437 153.578 1.00 76.38 408 ARG A C 1
ATOM 2912 O O . ARG A 1 408 ? -88.315 -10.258 154.726 1.00 76.38 408 ARG A O 1
ATOM 2919 N N . ARG A 1 409 ? -88.747 -10.529 152.539 1.00 74.12 409 ARG A N 1
ATOM 2920 C CA . ARG A 1 409 ? -90.217 -10.455 152.672 1.00 74.12 409 ARG A CA 1
ATOM 2921 C C . ARG A 1 409 ? -90.773 -11.623 153.504 1.00 74.12 409 ARG A C 1
ATOM 2923 O O . ARG A 1 409 ? -91.701 -11.428 154.288 1.00 74.12 409 ARG A O 1
ATOM 2930 N N . ALA A 1 410 ? -90.196 -12.820 153.376 1.00 71.31 410 ALA A N 1
ATOM 2931 C CA . ALA A 1 410 ? -90.579 -13.998 154.157 1.00 71.31 410 ALA A CA 1
ATOM 2932 C C . ALA A 1 410 ? -90.115 -13.944 155.626 1.00 71.31 410 ALA A C 1
ATOM 2934 O O . ALA A 1 410 ? -90.744 -14.571 156.481 1.00 71.31 410 ALA A O 1
ATOM 2935 N N . GLU A 1 411 ? -89.045 -13.213 155.941 1.00 73.75 411 GLU A N 1
ATOM 2936 C CA . GLU A 1 411 ? -88.624 -12.929 157.318 1.00 73.75 411 GLU A CA 1
ATOM 2937 C C . GLU A 1 411 ? -89.529 -11.873 157.977 1.00 73.75 411 GLU A C 1
ATOM 2939 O O . GLU A 1 411 ? -90.035 -12.086 159.082 1.00 73.75 411 GLU A O 1
ATOM 2944 N N . GLU A 1 412 ? -89.837 -10.780 157.275 1.00 71.69 412 GLU A N 1
ATOM 2945 C CA . GLU A 1 412 ? -90.739 -9.735 157.776 1.00 71.69 412 GLU A CA 1
ATOM 2946 C C . GLU A 1 412 ? -92.159 -10.261 158.047 1.00 71.69 412 GLU A C 1
ATOM 2948 O O . GLU A 1 412 ? -92.740 -9.958 159.092 1.00 71.69 412 GLU A O 1
ATOM 2953 N N . ALA A 1 413 ? -92.684 -11.141 157.187 1.00 70.00 413 ALA A N 1
ATOM 2954 C CA . ALA A 1 413 ? -93.968 -11.808 157.413 1.00 70.00 413 ALA A CA 1
ATOM 2955 C C . ALA A 1 413 ? -94.005 -12.626 158.724 1.00 70.00 413 ALA A C 1
ATOM 2957 O O . ALA A 1 413 ? -95.028 -12.648 159.411 1.00 70.00 413 ALA A O 1
ATOM 2958 N N . ARG A 1 414 ? -92.887 -13.258 159.120 1.00 74.25 414 ARG A N 1
ATOM 2959 C CA . ARG A 1 414 ? -92.780 -13.983 160.404 1.00 74.25 414 ARG A CA 1
ATOM 2960 C C . ARG A 1 414 ? -92.784 -13.025 161.595 1.00 74.25 414 ARG A C 1
ATOM 2962 O O . ARG A 1 414 ? -93.386 -13.346 162.618 1.00 74.25 414 ARG A O 1
ATOM 2969 N N . ARG A 1 415 ? -92.156 -11.850 161.458 1.00 75.44 415 ARG A N 1
ATOM 2970 C CA . ARG A 1 415 ? -92.146 -10.800 162.493 1.00 75.44 415 ARG A CA 1
ATOM 2971 C C . ARG A 1 415 ? -93.562 -10.283 162.769 1.00 75.44 415 ARG A C 1
ATOM 2973 O O . ARG A 1 415 ? -93.972 -10.240 163.924 1.00 75.44 415 ARG A O 1
ATOM 2980 N N . VAL A 1 416 ? -94.328 -9.983 161.717 1.00 71.56 416 VAL A N 1
ATOM 2981 C CA . VAL A 1 416 ? -95.725 -9.517 161.832 1.00 71.56 416 VAL A CA 1
ATOM 2982 C C . VAL A 1 416 ? -96.625 -10.582 162.472 1.00 71.56 416 VAL A C 1
ATOM 2984 O O . VAL A 1 416 ? -97.391 -10.268 163.383 1.00 71.56 416 VAL A O 1
ATOM 2987 N N . ALA A 1 417 ? -96.494 -11.851 162.070 1.00 66.19 417 ALA A N 1
ATOM 2988 C CA . ALA A 1 417 ? -97.268 -12.947 162.659 1.00 66.19 417 ALA A CA 1
ATOM 2989 C C . ALA A 1 417 ? -97.012 -13.118 164.174 1.00 66.19 417 ALA A C 1
ATOM 2991 O O . ALA A 1 417 ? -97.943 -13.400 164.932 1.00 66.19 417 ALA A O 1
ATOM 2992 N N . ALA A 1 418 ? -95.773 -12.900 164.632 1.00 64.62 418 ALA A N 1
ATOM 2993 C CA . ALA A 1 418 ? -95.426 -12.950 166.052 1.00 64.62 418 ALA A CA 1
ATOM 2994 C C . ALA A 1 418 ? -96.065 -11.806 166.868 1.00 64.62 418 ALA A C 1
ATOM 2996 O O . ALA A 1 418 ? -96.525 -12.037 167.987 1.00 64.62 418 ALA A O 1
ATOM 2997 N N . GLU A 1 419 ? -96.158 -10.592 166.311 1.00 65.69 419 GLU A N 1
ATOM 2998 C CA . GLU A 1 419 ? -96.839 -9.466 166.971 1.00 65.69 419 GLU A CA 1
ATOM 2999 C C . GLU A 1 419 ? -98.360 -9.659 167.073 1.00 65.69 419 GLU A C 1
ATOM 3001 O O . GLU A 1 419 ? -98.962 -9.229 168.058 1.00 65.69 419 GLU A O 1
ATOM 3006 N N . GLN A 1 420 ? -98.996 -10.317 166.097 1.00 62.41 420 GLN A N 1
ATOM 3007 C CA . GLN A 1 420 ? -100.434 -10.609 166.163 1.00 62.41 420 GLN A CA 1
ATOM 3008 C C . GLN A 1 420 ? -100.758 -11.623 167.270 1.00 62.41 420 GLN A C 1
ATOM 3010 O O . GLN A 1 420 ? -101.644 -11.366 168.087 1.00 62.41 420 GLN A O 1
ATOM 3015 N N . ALA A 1 421 ? -99.989 -12.713 167.371 1.00 63.56 421 ALA A N 1
ATOM 3016 C CA . ALA A 1 421 ? -100.176 -13.733 168.407 1.00 63.56 421 ALA A CA 1
ATOM 3017 C C . ALA A 1 421 ? -100.036 -13.179 169.842 1.00 63.56 421 ALA A C 1
ATOM 3019 O O . ALA A 1 421 ? -100.691 -13.663 170.766 1.00 63.56 421 ALA A O 1
ATOM 3020 N N . ALA A 1 422 ? -99.219 -12.137 170.037 1.00 63.72 422 ALA A N 1
ATOM 3021 C CA . ALA A 1 422 ? -99.065 -11.471 171.330 1.00 63.72 422 ALA A CA 1
ATOM 3022 C C . ALA A 1 422 ? -100.296 -10.638 171.744 1.00 63.72 422 ALA A C 1
ATOM 3024 O O . ALA A 1 422 ? -100.541 -10.468 172.939 1.00 63.72 422 ALA A O 1
ATOM 3025 N N . ARG A 1 423 ? -101.085 -10.131 170.784 1.00 63.19 423 ARG A N 1
ATOM 3026 C CA . ARG A 1 423 ? -102.286 -9.315 171.052 1.00 63.19 423 ARG A CA 1
ATOM 3027 C C . ARG A 1 423 ? -103.485 -10.176 171.445 1.00 63.19 423 ARG A C 1
ATOM 3029 O O . ARG A 1 423 ? -104.100 -9.919 172.475 1.00 63.19 423 ARG A O 1
ATOM 3036 N N . GLU A 1 424 ? -103.729 -11.267 170.716 1.00 60.88 424 GLU A N 1
ATOM 3037 C CA . GLU A 1 424 ? -104.826 -12.208 171.011 1.00 60.88 424 GLU A CA 1
ATOM 3038 C C . GLU A 1 424 ? -104.733 -12.830 172.420 1.00 60.88 424 GLU A C 1
ATOM 3040 O O . GLU A 1 424 ? -105.748 -13.191 173.021 1.00 60.88 424 GLU A O 1
ATOM 3045 N N . ALA A 1 425 ? -103.518 -12.939 172.970 1.00 60.62 425 ALA A N 1
ATOM 3046 C CA . ALA A 1 425 ? -103.290 -13.389 174.341 1.00 60.62 425 ALA A CA 1
ATOM 3047 C C . ALA A 1 425 ? -103.781 -12.378 175.397 1.00 60.62 425 ALA A C 1
ATOM 3049 O O . ALA A 1 425 ? -104.302 -12.794 176.431 1.00 60.62 425 ALA A O 1
ATOM 3050 N N . ALA A 1 426 ? -103.653 -11.073 175.134 1.00 61.41 426 ALA A N 1
ATOM 3051 C CA . ALA A 1 426 ? -104.106 -10.012 176.034 1.00 61.41 426 ALA A CA 1
ATOM 3052 C C . ALA A 1 426 ? -105.631 -9.817 175.967 1.00 61.41 426 ALA A C 1
ATOM 3054 O O . ALA A 1 426 ? -106.290 -9.737 177.006 1.00 61.41 426 ALA A O 1
ATOM 3055 N N . ASP A 1 427 ? -106.207 -9.822 174.761 1.00 61.25 427 ASP A N 1
ATOM 3056 C CA . ASP A 1 427 ? -107.651 -9.624 174.560 1.00 61.25 427 ASP A CA 1
ATOM 3057 C C . ASP A 1 427 ? -108.485 -10.732 175.228 1.00 61.25 427 ASP A C 1
ATOM 3059 O O . ASP A 1 427 ? -109.535 -10.463 175.818 1.00 61.25 427 ASP A O 1
ATOM 3063 N N . ARG A 1 428 ? -107.984 -11.979 175.235 1.00 63.75 428 ARG A N 1
ATOM 3064 C CA . ARG A 1 428 ? -108.620 -13.099 175.951 1.00 63.75 428 ARG A CA 1
ATOM 3065 C C . ARG A 1 428 ? -108.712 -12.863 177.464 1.00 63.75 428 ARG A C 1
ATOM 3067 O O . ARG A 1 428 ? -109.672 -13.320 178.074 1.00 63.75 428 ARG A O 1
ATOM 3074 N N . GLN A 1 429 ? -107.756 -12.147 178.057 1.00 60.69 429 GLN A N 1
ATOM 3075 C CA . GLN A 1 429 ? -107.727 -11.871 179.497 1.00 60.69 429 GLN A CA 1
ATOM 3076 C C . GLN A 1 429 ? -108.623 -10.681 179.890 1.00 60.69 429 GLN A C 1
ATOM 3078 O O . GLN A 1 429 ? -109.143 -10.649 181.002 1.00 60.69 429 GLN A O 1
ATOM 3083 N N . ALA A 1 430 ? -108.868 -9.735 178.977 1.00 58.88 430 ALA A N 1
ATOM 3084 C CA . ALA A 1 430 ? -109.809 -8.631 179.193 1.00 58.88 430 ALA A CA 1
ATOM 3085 C C . ALA A 1 430 ? -111.291 -9.059 179.093 1.00 58.88 430 ALA A C 1
ATOM 3087 O O . ALA A 1 430 ? -112.169 -8.413 179.668 1.00 58.88 430 ALA A O 1
ATOM 3088 N N . LEU A 1 431 ? -111.581 -10.148 178.371 1.00 56.31 431 LEU A N 1
ATOM 3089 C CA . LEU A 1 431 ? -112.951 -10.577 178.071 1.00 56.31 431 LEU A CA 1
ATOM 3090 C C . LEU A 1 431 ? -113.702 -11.167 179.284 1.00 56.31 431 LEU A C 1
ATOM 3092 O O . LEU A 1 431 ? -114.924 -11.036 179.366 1.00 56.31 431 LEU A O 1
ATOM 3096 N N . GLU A 1 432 ? -112.996 -11.794 180.232 1.00 58.88 432 GLU A N 1
ATOM 3097 C CA . GLU A 1 432 ? -113.621 -12.465 181.387 1.00 58.88 432 GLU A CA 1
ATOM 3098 C C . GLU A 1 432 ? -114.164 -11.485 182.445 1.00 58.88 432 GLU A C 1
ATOM 3100 O O . GLU A 1 432 ? -115.219 -11.739 183.031 1.00 58.88 432 GLU A O 1
ATOM 3105 N N . ASP A 1 433 ? -113.513 -10.336 182.663 1.00 55.75 433 ASP A N 1
ATOM 3106 C CA . ASP A 1 433 ? -114.005 -9.318 183.607 1.00 55.75 433 ASP A CA 1
ATOM 3107 C C . ASP A 1 433 ? -115.120 -8.435 183.013 1.00 55.75 433 ASP A C 1
ATOM 3109 O O . ASP A 1 433 ? -116.021 -8.003 183.739 1.00 55.75 433 ASP A O 1
ATOM 3113 N N . ALA A 1 434 ? -115.131 -8.219 181.691 1.00 48.91 434 ALA A N 1
ATOM 3114 C CA . ALA A 1 434 ? -116.169 -7.437 181.009 1.00 48.91 434 ALA A CA 1
ATOM 3115 C C . ALA A 1 434 ? -117.557 -8.115 181.027 1.00 48.91 434 ALA A C 1
ATOM 3117 O O . ALA A 1 434 ? -118.589 -7.442 181.044 1.00 48.91 434 ALA A O 1
ATOM 3118 N N . LEU A 1 435 ? -117.604 -9.450 181.095 1.00 49.12 435 LEU A N 1
ATOM 3119 C CA . LEU A 1 435 ? -118.840 -10.247 181.083 1.00 49.12 435 LEU A CA 1
ATOM 3120 C C . LEU A 1 435 ? -119.709 -10.125 182.356 1.00 49.12 435 LEU A C 1
ATOM 3122 O O . LEU A 1 435 ? -120.732 -10.800 182.470 1.00 49.12 435 LEU A O 1
ATOM 3126 N N . ARG A 1 436 ? -119.344 -9.247 183.304 1.00 48.00 436 ARG A N 1
ATOM 3127 C CA . ARG A 1 436 ? -120.073 -9.018 184.567 1.00 48.00 436 ARG A CA 1
ATOM 3128 C C . ARG A 1 436 ? -121.085 -7.858 184.533 1.00 48.00 436 ARG A C 1
ATOM 3130 O O . ARG A 1 436 ? -121.873 -7.749 185.468 1.00 48.00 436 ARG A O 1
ATOM 3137 N N . ASN A 1 437 ? -121.084 -7.009 183.498 1.00 35.12 437 ASN A N 1
ATOM 3138 C CA . ASN A 1 437 ? -122.055 -5.911 183.314 1.00 35.12 437 ASN A CA 1
ATOM 3139 C C . ASN A 1 437 ? -122.184 -5.569 181.803 1.00 35.12 437 ASN A C 1
ATOM 3141 O O . ASN A 1 437 ? -121.368 -4.832 181.270 1.00 35.12 437 ASN A O 1
ATOM 3145 N N . ALA A 1 438 ? -123.023 -6.240 181.008 1.00 29.73 438 ALA A N 1
ATOM 3146 C CA . ALA A 1 438 ? -124.493 -6.163 180.936 1.00 29.73 438 ALA A CA 1
ATOM 3147 C C . ALA A 1 438 ? -125.052 -5.036 180.022 1.00 29.73 438 ALA A C 1
ATOM 3149 O O . ALA A 1 438 ? -124.986 -3.864 180.364 1.00 29.73 438 ALA A O 1
ATOM 3150 N N . GLN A 1 439 ? -125.746 -5.467 178.951 1.00 28.70 439 GLN A N 1
ATOM 3151 C CA . GLN A 1 439 ? -126.803 -4.770 178.173 1.00 28.70 439 GLN A CA 1
ATOM 3152 C C . GLN A 1 439 ? -126.439 -3.653 177.140 1.00 28.70 439 GLN A C 1
ATOM 3154 O O . GLN A 1 439 ? -125.748 -2.694 177.449 1.00 28.70 439 GLN A O 1
ATOM 3159 N N . ALA A 1 440 ? -127.100 -3.751 175.961 1.00 29.30 440 ALA A N 1
ATOM 3160 C CA . ALA A 1 440 ? -127.468 -2.715 174.953 1.00 29.30 440 ALA A CA 1
ATOM 3161 C C . ALA A 1 440 ? -126.515 -2.272 173.786 1.00 29.30 440 ALA A C 1
ATOM 3163 O O . ALA A 1 440 ? -125.379 -1.880 174.008 1.00 29.30 440 ALA A O 1
ATOM 3164 N N . GLY A 1 441 ? -127.078 -2.210 172.550 1.00 27.25 441 GLY A N 1
ATOM 3165 C CA . GLY A 1 441 ? -126.571 -1.528 171.314 1.00 27.25 441 GLY A CA 1
ATOM 3166 C C . GLY A 1 441 ? -125.467 -2.248 170.494 1.00 27.25 441 GLY A C 1
ATOM 3167 O O . GLY A 1 441 ? -124.716 -3.022 171.069 1.00 27.25 441 GLY A O 1
ATOM 3168 N N . GLY A 1 442 ? -125.267 -2.104 169.163 1.00 28.58 442 GLY A N 1
ATOM 3169 C CA . GLY A 1 442 ? -126.064 -1.540 168.037 1.00 28.58 442 GLY A CA 1
ATOM 3170 C C . GLY A 1 442 ? -125.592 -0.178 167.460 1.00 28.58 442 GLY A C 1
ATOM 3171 O O . GLY A 1 442 ? -125.485 0.758 168.240 1.00 28.58 442 GLY A O 1
ATOM 3172 N N . GLY A 1 443 ? -125.363 0.054 166.144 1.00 30.70 443 GLY A N 1
ATOM 3173 C CA . GLY A 1 443 ? -125.270 -0.829 164.947 1.00 30.70 443 GLY A CA 1
ATOM 3174 C C . GLY A 1 443 ? -125.385 -0.083 163.574 1.00 30.70 443 GLY A C 1
ATOM 3175 O O . GLY A 1 443 ? -126.085 0.922 163.508 1.00 30.70 443 GLY A O 1
ATOM 3176 N N . GLY A 1 444 ? -124.759 -0.588 162.484 1.00 31.20 444 GLY A N 1
ATOM 3177 C CA . GLY A 1 444 ? -124.792 -0.047 161.083 1.00 31.20 444 GLY A CA 1
ATOM 3178 C C . GLY A 1 444 ? -123.608 0.885 160.682 1.00 31.20 444 GLY A C 1
ATOM 3179 O O . GLY A 1 444 ? -122.883 1.298 161.580 1.00 31.20 444 GLY A O 1
ATOM 3180 N N . GLN A 1 445 ? -123.331 1.276 159.410 1.00 33.47 445 GLN A N 1
ATOM 3181 C CA . GLN A 1 445 ? -123.767 0.805 158.062 1.00 33.47 445 GLN A CA 1
ATOM 3182 C C . GLN A 1 445 ? -122.997 1.498 156.865 1.00 33.47 445 GLN A C 1
ATOM 3184 O O . GLN A 1 445 ? -122.641 2.659 157.028 1.00 33.47 445 GLN A O 1
ATOM 3189 N N . ASP A 1 446 ? -122.854 0.835 155.681 1.00 36.97 446 ASP A N 1
ATOM 3190 C CA . ASP A 1 446 ? -122.774 1.367 154.259 1.00 36.97 446 ASP A CA 1
ATOM 3191 C C . ASP A 1 446 ? -121.630 2.368 153.791 1.00 36.97 446 ASP A C 1
ATOM 3193 O O . ASP A 1 446 ? -120.949 2.918 154.648 1.00 36.97 446 ASP A O 1
ATOM 3197 N N . ILE A 1 447 ? -121.244 2.689 152.510 1.00 33.56 447 ILE A N 1
ATOM 3198 C CA . ILE A 1 447 ? -121.615 2.349 151.082 1.00 33.56 447 ILE A CA 1
ATOM 3199 C C . ILE A 1 447 ? -120.357 2.084 150.128 1.00 33.56 447 ILE A C 1
ATOM 3201 O O . ILE A 1 447 ? -119.573 1.187 150.422 1.00 33.56 447 ILE A O 1
ATOM 3205 N N . ALA A 1 448 ? -120.165 2.792 148.970 1.00 38.44 448 ALA A N 1
ATOM 3206 C CA . ALA A 1 448 ? -119.214 2.572 147.819 1.00 38.44 448 ALA A CA 1
ATOM 3207 C C . ALA A 1 448 ? -118.850 3.919 147.051 1.00 38.44 448 ALA A C 1
ATOM 3209 O O . ALA A 1 448 ? -118.991 4.952 147.696 1.00 38.44 448 ALA A O 1
ATOM 3210 N N . THR A 1 449 ? -118.372 4.127 145.781 1.00 32.88 449 THR A N 1
ATOM 3211 C CA . THR A 1 449 ? -118.409 3.433 144.440 1.00 32.88 449 THR A CA 1
ATOM 3212 C C . THR A 1 449 ? -117.481 4.085 143.336 1.00 32.88 449 THR A C 1
ATOM 3214 O O . THR A 1 449 ? -117.408 5.308 143.308 1.00 32.88 449 THR A O 1
ATOM 3217 N N . GLY A 1 450 ? -116.924 3.322 142.354 1.00 33.50 450 GLY A N 1
ATOM 3218 C CA . GLY A 1 450 ? -116.594 3.715 140.926 1.00 33.50 450 GLY A CA 1
ATOM 3219 C C . GLY A 1 450 ? -115.284 4.493 140.562 1.00 33.50 450 GLY A C 1
ATOM 3220 O O . GLY A 1 450 ? -114.607 4.952 141.474 1.00 33.50 450 GLY A O 1
ATOM 3221 N N . SER A 1 451 ? -114.861 4.743 139.289 1.00 40.97 451 SER A N 1
ATOM 3222 C CA . SER A 1 451 ? -114.960 4.038 137.956 1.00 40.97 451 SER A CA 1
ATOM 3223 C C . SER A 1 451 ? -114.308 4.833 136.758 1.00 40.97 451 SER A C 1
ATOM 3225 O O . SER A 1 451 ? -114.462 6.049 136.739 1.00 40.97 451 SER A O 1
ATOM 3227 N N . ASP A 1 452 ? -113.715 4.153 135.739 1.00 38.91 452 ASP A N 1
ATOM 3228 C CA . ASP A 1 452 ? -113.433 4.563 134.305 1.00 38.91 452 ASP A CA 1
ATOM 3229 C C . ASP A 1 452 ? -112.429 5.725 133.940 1.00 38.91 452 ASP A C 1
ATOM 3231 O O . ASP A 1 452 ? -112.191 6.591 134.773 1.00 38.91 452 ASP A O 1
ATOM 3235 N N . ALA A 1 453 ? -111.806 5.899 132.732 1.00 38.56 453 ALA A N 1
ATOM 3236 C CA . ALA A 1 453 ? -111.413 5.037 131.566 1.00 38.56 453 ALA A CA 1
ATOM 3237 C C . ALA A 1 453 ? -110.511 5.757 130.468 1.00 38.56 453 ALA A C 1
ATOM 3239 O O . ALA A 1 453 ? -110.431 6.981 130.449 1.00 38.56 453 ALA A O 1
ATOM 3240 N N . GLN A 1 454 ? -109.953 4.985 129.490 1.00 38.78 454 GLN A N 1
ATOM 3241 C CA . GLN A 1 454 ? -109.697 5.284 128.029 1.00 38.78 454 GLN A CA 1
ATOM 3242 C C . GLN A 1 454 ? -108.368 5.885 127.407 1.00 38.78 454 GLN A C 1
ATOM 3244 O O . GLN A 1 454 ? -108.026 7.036 127.649 1.00 38.78 454 GLN A O 1
ATOM 3249 N N . GLY A 1 455 ? -107.757 5.173 126.410 1.00 34.62 455 GLY A N 1
ATOM 3250 C CA . GLY A 1 455 ? -106.909 5.689 125.266 1.00 34.62 455 GLY A CA 1
ATOM 3251 C C . GLY A 1 455 ? -105.385 5.324 125.208 1.00 34.62 455 GLY A C 1
ATOM 3252 O O . GLY A 1 455 ? -104.817 5.044 126.254 1.00 34.62 455 GLY A O 1
ATOM 3253 N N . GLY A 1 456 ? -104.621 5.302 124.076 1.00 36.59 456 GLY A N 1
ATOM 3254 C CA . GLY A 1 456 ? -104.949 5.172 122.622 1.00 36.59 456 GLY A CA 1
ATOM 3255 C C . GLY A 1 456 ? -103.862 5.540 121.530 1.00 36.59 456 GLY A C 1
ATOM 3256 O O . GLY A 1 456 ? -103.644 6.720 121.306 1.00 36.59 456 GLY A O 1
ATOM 3257 N N . GLN A 1 457 ? -103.343 4.549 120.752 1.00 40.06 457 GLN A N 1
ATOM 3258 C CA . GLN A 1 457 ? -102.845 4.553 119.315 1.00 40.06 457 GLN A CA 1
ATOM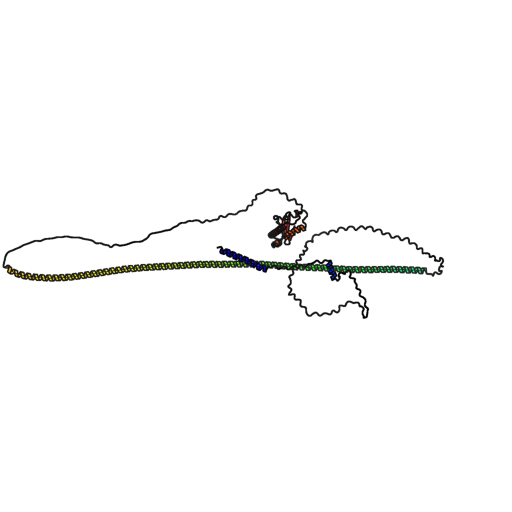 3259 C C . GLN A 1 457 ? -101.469 5.192 118.843 1.00 40.06 457 GLN A C 1
ATOM 3261 O O . GLN A 1 457 ? -101.265 6.384 119.016 1.00 40.06 457 GLN A O 1
ATOM 3266 N N . THR A 1 458 ? -100.465 4.426 118.306 1.00 35.00 458 THR A N 1
ATOM 3267 C CA . THR A 1 458 ? -100.034 4.124 116.864 1.00 35.00 458 THR A CA 1
ATOM 3268 C C . THR A 1 458 ? -98.903 5.034 116.256 1.00 35.00 458 THR A C 1
ATOM 3270 O O . THR A 1 458 ? -98.786 6.144 116.751 1.00 35.00 458 THR A O 1
ATOM 3273 N N . GLN A 1 459 ? -98.055 4.749 115.218 1.00 33.56 459 GLN A N 1
ATOM 3274 C CA . GLN A 1 459 ? -97.737 3.591 114.310 1.00 33.56 459 GLN A CA 1
ATOM 3275 C C . GLN A 1 459 ? -96.378 3.723 113.498 1.00 33.56 459 GLN A C 1
ATOM 3277 O O . GLN A 1 459 ? -95.946 4.842 113.252 1.00 33.56 459 GLN A O 1
ATOM 3282 N N . THR A 1 460 ? -95.847 2.597 112.954 1.00 30.22 460 THR A N 1
ATOM 3283 C CA . THR A 1 460 ? -95.123 2.376 111.637 1.00 30.22 460 THR A CA 1
ATOM 3284 C C . THR A 1 460 ? -93.644 2.838 111.381 1.00 30.22 460 THR A C 1
ATOM 3286 O O . THR A 1 460 ? -93.064 3.578 112.165 1.00 30.22 460 THR A O 1
ATOM 3289 N N . ILE A 1 461 ? -92.994 2.260 110.338 1.00 37.66 461 ILE A N 1
ATOM 3290 C CA . ILE A 1 461 ? -91.533 2.088 110.056 1.00 37.66 461 ILE A CA 1
ATOM 3291 C C . ILE A 1 461 ? -91.174 2.448 108.575 1.00 37.66 461 ILE A C 1
ATOM 3293 O O . ILE A 1 461 ? -92.086 2.567 107.764 1.00 37.66 461 ILE A O 1
ATOM 3297 N N . GLU A 1 462 ? -89.863 2.529 108.253 1.00 30.56 462 GLU A N 1
ATOM 3298 C CA . GLU A 1 462 ? -89.146 2.710 106.949 1.00 30.56 462 GLU A CA 1
ATOM 3299 C C . GLU A 1 462 ? -88.579 4.129 106.692 1.00 30.56 462 GLU A C 1
ATOM 3301 O O . GLU A 1 462 ? -89.131 5.115 107.166 1.00 30.56 462 GLU A O 1
ATOM 3306 N N . GLY A 1 463 ? -87.458 4.325 105.975 1.00 28.64 463 GLY A N 1
ATOM 3307 C CA . GLY A 1 463 ? -86.482 3.361 105.427 1.00 28.64 463 GLY A CA 1
ATOM 3308 C C . GLY A 1 463 ? -85.719 3.902 104.196 1.00 28.64 463 GLY A C 1
ATOM 3309 O O . GLY A 1 463 ? -86.315 4.557 103.352 1.00 28.64 463 GLY A O 1
ATOM 3310 N N . GLY A 1 464 ? -84.418 3.592 104.064 1.00 28.73 464 GLY A N 1
ATOM 3311 C CA . GLY A 1 464 ? -83.632 3.801 102.828 1.00 28.73 464 GLY A CA 1
ATOM 3312 C C . GLY A 1 464 ? -82.872 5.138 102.690 1.00 28.73 464 GLY A C 1
ATOM 3313 O O . GLY A 1 464 ? -83.449 6.218 102.745 1.00 28.73 464 GLY A O 1
ATOM 3314 N N . SER A 1 465 ? -81.558 5.055 102.448 1.00 38.81 465 SER A N 1
ATOM 3315 C CA . SER A 1 465 ? -80.660 6.202 102.200 1.00 38.81 465 SER A CA 1
ATOM 3316 C C . SER A 1 465 ? -80.501 6.487 100.698 1.00 38.81 465 SER A C 1
ATOM 3318 O O . SER A 1 465 ? -80.398 5.540 99.920 1.00 38.81 465 SER A O 1
ATOM 3320 N N . GLY A 1 466 ? -80.379 7.757 100.278 1.00 28.38 466 GLY A N 1
ATOM 3321 C CA . GLY A 1 466 ? -80.236 8.095 98.851 1.00 28.38 466 GLY A CA 1
ATOM 3322 C C . GLY A 1 466 ? -79.580 9.444 98.511 1.00 28.38 466 GLY A C 1
ATOM 3323 O O . GLY A 1 466 ? -80.183 10.491 98.697 1.00 28.38 466 GLY A O 1
ATOM 3324 N N . ALA A 1 467 ? -78.386 9.358 97.911 1.00 27.98 467 ALA A N 1
ATOM 3325 C CA . ALA A 1 467 ? -77.824 10.230 96.863 1.00 27.98 467 ALA A CA 1
ATOM 3326 C C . ALA A 1 467 ? -77.558 11.754 97.083 1.00 27.98 467 ALA A C 1
ATOM 3328 O O . ALA A 1 467 ? -78.445 12.597 97.042 1.00 27.98 467 ALA A O 1
ATOM 3329 N N . SER A 1 468 ? -76.254 12.075 97.068 1.00 32.81 468 SER A N 1
ATOM 3330 C CA . SER A 1 468 ? -75.578 13.097 96.228 1.00 32.81 468 SER A CA 1
ATOM 3331 C C . SER A 1 468 ? -75.906 14.605 96.293 1.00 32.81 468 SER A C 1
ATOM 3333 O O . SER A 1 468 ? -76.965 15.060 95.872 1.00 32.81 468 SER A O 1
ATOM 3335 N N . ALA A 1 469 ? -74.846 15.386 96.537 1.00 28.62 469 ALA A N 1
ATOM 3336 C CA . ALA A 1 469 ? -74.546 16.662 95.872 1.00 28.62 469 ALA A CA 1
ATOM 3337 C C . ALA A 1 469 ? -73.008 16.764 95.704 1.00 28.62 469 ALA A C 1
ATOM 3339 O O . ALA A 1 469 ? -72.291 16.343 96.608 1.00 28.62 469 ALA A O 1
ATOM 3340 N N . GLY A 1 470 ? -72.428 17.267 94.608 1.00 31.25 470 GLY A N 1
ATOM 3341 C CA . GLY A 1 470 ? -73.003 17.724 93.334 1.00 31.25 470 GLY A CA 1
ATOM 3342 C C . GLY A 1 470 ? -71.905 18.252 92.381 1.00 31.25 470 GLY A C 1
ATOM 3343 O O . GLY A 1 470 ? -70.731 17.996 92.624 1.00 31.25 470 GLY A O 1
ATOM 3344 N N . LEU A 1 471 ? -72.309 19.053 91.383 1.00 34.94 471 LEU A N 1
ATOM 3345 C CA . LEU A 1 471 ? -71.493 19.901 90.479 1.00 34.94 471 LEU A CA 1
ATOM 3346 C C . LEU A 1 471 ? -70.713 19.253 89.301 1.00 34.94 471 LEU A C 1
ATOM 3348 O O . LEU A 1 471 ? -69.617 18.730 89.457 1.00 34.94 471 LEU A O 1
ATOM 3352 N N . ASP A 1 472 ? -71.268 19.519 88.110 1.00 32.56 472 ASP A N 1
ATOM 3353 C CA . ASP A 1 472 ? -70.625 19.910 86.839 1.00 32.56 472 ASP A CA 1
ATOM 3354 C C . ASP A 1 472 ? -69.825 18.928 85.934 1.00 32.56 472 ASP A C 1
ATOM 3356 O O . ASP A 1 472 ? -69.385 17.867 86.377 1.00 32.56 472 ASP A O 1
ATOM 3360 N N . PRO A 1 473 ? -69.733 19.221 84.604 1.00 43.28 473 PRO A N 1
ATOM 3361 C CA . PRO A 1 473 ? -69.628 18.179 83.567 1.00 43.28 473 PRO A CA 1
ATOM 3362 C C . PRO A 1 473 ? -68.533 18.394 82.493 1.00 43.28 473 PRO A C 1
ATOM 3364 O O . PRO A 1 473 ? -68.043 19.506 82.317 1.00 43.28 473 PRO A O 1
ATOM 3367 N N . LEU A 1 474 ? -68.263 17.376 81.652 1.00 28.47 474 LEU A N 1
ATOM 3368 C CA . LEU A 1 474 ? -67.887 17.573 80.232 1.00 28.47 474 LEU A CA 1
ATOM 3369 C C . LEU A 1 474 ? -67.873 16.268 79.403 1.00 28.47 474 LEU A C 1
ATOM 3371 O O . LEU A 1 474 ? -67.306 15.283 79.861 1.00 28.47 474 LEU A O 1
ATOM 3375 N N . ALA A 1 475 ? -68.424 16.303 78.176 1.00 28.75 475 ALA A N 1
ATOM 3376 C CA . ALA A 1 475 ? -68.017 15.565 76.952 1.00 28.75 475 ALA A CA 1
ATOM 3377 C C . ALA A 1 475 ? -69.170 15.536 75.917 1.00 28.75 475 ALA A C 1
ATOM 3379 O O . ALA A 1 475 ? -70.330 15.478 76.308 1.00 28.75 475 ALA A O 1
ATOM 3380 N N . ALA A 1 476 ? -68.966 15.483 74.595 1.00 30.86 476 ALA A N 1
ATOM 3381 C CA . ALA A 1 476 ? -67.905 15.995 73.712 1.00 30.86 476 ALA A CA 1
ATOM 3382 C C . ALA A 1 476 ? -68.493 16.012 72.274 1.00 30.86 476 ALA A C 1
ATOM 3384 O O . ALA A 1 476 ? -69.280 15.127 71.942 1.00 30.86 476 ALA A O 1
ATOM 3385 N N . ALA A 1 477 ? -68.168 16.997 71.424 1.00 29.53 477 ALA A N 1
ATOM 3386 C CA . ALA A 1 477 ? -68.861 17.217 70.138 1.00 29.53 477 ALA A CA 1
ATOM 3387 C C . ALA A 1 477 ? -67.917 17.326 68.921 1.00 29.53 477 ALA A C 1
ATOM 3389 O O . ALA A 1 477 ? -66.740 17.649 69.065 1.00 29.53 477 ALA A O 1
ATOM 3390 N N . LEU A 1 478 ? -68.452 17.072 67.717 1.00 30.53 478 LEU A N 1
ATOM 3391 C CA . LEU A 1 478 ? -67.713 17.094 66.445 1.00 30.53 478 LEU A CA 1
ATOM 3392 C C . LEU A 1 478 ? -67.548 18.512 65.859 1.00 30.53 478 LEU A C 1
ATOM 3394 O O . LEU A 1 478 ? -68.530 19.236 65.713 1.00 30.53 478 LEU A O 1
ATOM 3398 N N . ALA A 1 479 ? -66.337 18.822 65.386 1.00 32.22 479 ALA A N 1
ATOM 3399 C CA . ALA A 1 479 ? -66.001 19.776 64.313 1.00 32.22 479 ALA A CA 1
ATOM 3400 C C . ALA A 1 479 ? -64.533 19.523 63.878 1.00 32.22 479 ALA A C 1
ATOM 3402 O O . ALA A 1 479 ? -63.760 19.018 64.685 1.00 32.22 479 ALA A O 1
ATOM 3403 N N . GLY A 1 480 ? -64.051 19.839 62.668 1.00 32.31 480 GLY A N 1
ATOM 3404 C CA . GLY A 1 480 ? -64.673 20.408 61.458 1.00 32.31 480 GLY A CA 1
ATOM 3405 C C . GLY A 1 480 ? -63.613 21.093 60.556 1.00 32.31 480 GLY A C 1
ATOM 3406 O O . GLY A 1 480 ? -62.510 21.331 61.036 1.00 32.31 480 GLY A O 1
ATOM 3407 N N . ALA A 1 481 ? -63.970 21.468 59.307 1.00 29.70 481 ALA A N 1
ATOM 3408 C CA . ALA A 1 481 ? -63.151 22.231 58.317 1.00 29.70 481 ALA A CA 1
ATOM 3409 C C . ALA A 1 481 ? -61.879 21.530 57.745 1.00 29.70 481 ALA A C 1
ATOM 3411 O O . ALA A 1 481 ? -61.308 20.682 58.415 1.00 29.70 481 ALA A O 1
ATOM 3412 N N . MET A 1 482 ? -61.324 21.807 56.544 1.00 33.84 482 MET A N 1
ATOM 3413 C CA . MET A 1 482 ? -61.658 22.546 55.284 1.00 33.84 482 MET A CA 1
ATOM 3414 C C . MET A 1 482 ? -60.550 22.196 54.231 1.00 33.84 482 MET A C 1
ATOM 3416 O O . MET A 1 482 ? -59.514 21.684 54.640 1.00 33.84 482 MET A O 1
ATOM 3420 N N . ALA A 1 483 ? -60.565 22.521 52.923 1.00 32.88 483 ALA A N 1
ATOM 3421 C CA . ALA A 1 483 ? -61.588 22.642 51.860 1.00 32.88 483 ALA A CA 1
ATOM 3422 C C . ALA A 1 483 ? -60.890 22.972 50.495 1.00 32.88 483 ALA A C 1
ATOM 3424 O O . ALA A 1 483 ? -59.820 23.576 50.505 1.00 32.88 483 ALA A O 1
ATOM 3425 N N . GLY A 1 484 ? -61.503 22.649 49.339 1.00 29.89 484 GLY A N 1
ATOM 3426 C CA . GLY A 1 484 ? -61.030 23.002 47.970 1.00 29.89 484 GLY A CA 1
ATOM 3427 C C . GLY A 1 484 ? -60.670 21.777 47.091 1.00 29.89 484 GLY A C 1
ATOM 3428 O O . GLY A 1 484 ? -60.077 20.851 47.627 1.00 29.89 484 GLY A O 1
ATOM 3429 N N . THR A 1 485 ? -61.016 21.554 45.804 1.00 34.53 485 THR A N 1
ATOM 3430 C CA . THR A 1 485 ? -61.457 22.304 44.582 1.00 34.53 485 THR A CA 1
ATOM 3431 C C . THR A 1 485 ? -60.371 22.421 43.491 1.00 34.53 485 THR A C 1
ATOM 3433 O O . THR A 1 485 ? -59.441 23.201 43.669 1.00 34.53 485 THR A O 1
ATOM 3436 N N . GLY A 1 486 ? -60.537 21.771 42.321 1.00 30.66 486 GLY A N 1
ATOM 3437 C CA . GLY A 1 486 ? -59.769 22.098 41.092 1.00 30.66 486 GLY A CA 1
ATOM 3438 C C . GLY A 1 486 ? -59.619 20.980 40.033 1.00 30.66 486 GLY A C 1
ATOM 3439 O O . GLY A 1 486 ? -59.360 19.840 40.390 1.00 30.66 486 GLY A O 1
ATOM 3440 N N . ALA A 1 487 ? -59.781 21.330 38.745 1.00 28.97 487 ALA A N 1
ATOM 3441 C CA . ALA A 1 487 ? -59.604 20.506 37.521 1.00 28.97 487 ALA A CA 1
ATOM 3442 C C . ALA A 1 487 ? -58.106 20.215 37.179 1.00 28.97 487 ALA A C 1
ATOM 3444 O O . ALA A 1 487 ? -57.248 20.652 37.939 1.00 28.97 487 ALA A O 1
ATOM 3445 N N . ALA A 1 488 ? -57.664 19.532 36.101 1.00 32.66 488 ALA A N 1
ATOM 3446 C CA . ALA A 1 488 ? -58.232 19.041 34.816 1.00 32.66 488 ALA A CA 1
ATOM 3447 C C . ALA A 1 488 ? -57.451 17.760 34.345 1.00 32.66 488 ALA A C 1
ATOM 3449 O O . ALA A 1 488 ? -56.432 17.448 34.954 1.00 32.66 488 ALA A O 1
ATOM 3450 N N . ALA A 1 489 ? -57.914 16.861 33.453 1.00 32.09 489 ALA A N 1
ATOM 3451 C CA . ALA A 1 489 ? -57.900 16.876 31.962 1.00 32.09 489 ALA A CA 1
ATOM 3452 C C . ALA A 1 489 ? -56.642 17.508 31.298 1.00 32.09 489 ALA A C 1
ATOM 3454 O O . ALA A 1 489 ? -56.209 18.568 31.739 1.00 32.09 489 ALA A O 1
ATOM 3455 N N . ASP A 1 490 ? -56.024 16.985 30.223 1.00 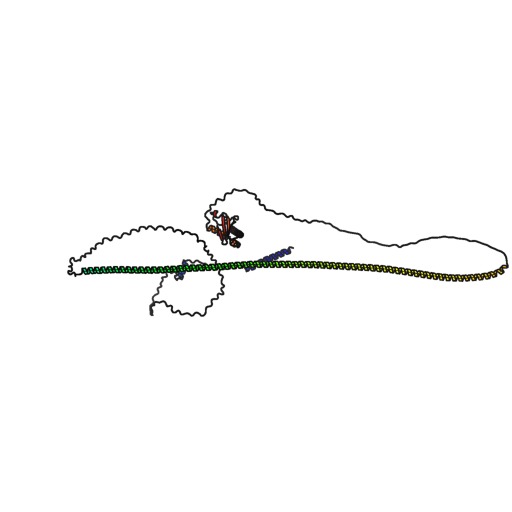34.84 490 ASP A N 1
ATOM 3456 C CA . ASP A 1 490 ? -56.227 15.754 29.415 1.00 34.84 490 ASP A CA 1
ATOM 3457 C C . ASP A 1 490 ? -54.937 15.446 28.588 1.00 34.84 490 ASP A C 1
ATOM 3459 O O . ASP A 1 490 ? -54.195 16.393 28.304 1.00 34.84 490 ASP A O 1
ATOM 3463 N N . PRO A 1 491 ? -54.636 14.198 28.155 1.00 41.69 491 PRO A N 1
ATOM 3464 C CA . PRO A 1 491 ? -53.476 13.886 27.307 1.00 41.69 491 PRO A CA 1
ATOM 3465 C C . PRO A 1 491 ? -53.840 13.661 25.821 1.00 41.69 491 PRO A C 1
ATOM 3467 O O . PRO A 1 491 ? -54.610 12.762 25.488 1.00 41.69 491 PRO A O 1
ATOM 3470 N N . ALA A 1 492 ? -53.220 14.417 24.908 1.00 36.47 492 ALA A N 1
ATOM 3471 C CA . ALA A 1 492 ? -53.347 14.225 23.455 1.00 36.47 492 ALA A CA 1
ATOM 3472 C C . ALA A 1 492 ? -52.172 13.413 22.870 1.00 36.47 492 ALA A C 1
ATOM 3474 O O . ALA A 1 492 ? -51.041 13.528 23.340 1.00 36.47 492 ALA A O 1
ATOM 3475 N N . ASN A 1 493 ? -52.436 12.604 21.838 1.00 33.19 493 ASN A N 1
ATOM 3476 C CA . ASN A 1 493 ? -51.464 11.710 21.193 1.00 33.19 493 ASN A CA 1
ATOM 3477 C C . ASN A 1 493 ? -51.805 11.511 19.693 1.00 33.19 493 ASN A C 1
ATOM 3479 O O . ASN A 1 493 ? -52.898 11.885 19.276 1.00 33.19 493 ASN A O 1
ATOM 3483 N N . ASP A 1 494 ? -50.897 10.868 18.948 1.00 37.00 494 ASP A N 1
ATOM 3484 C CA . ASP A 1 494 ? -50.934 10.505 17.511 1.00 37.00 494 ASP A CA 1
ATOM 3485 C C . ASP A 1 494 ? -50.603 11.620 16.473 1.00 37.00 494 ASP A C 1
ATOM 3487 O O . ASP A 1 494 ? -51.388 12.551 16.276 1.00 37.00 494 ASP A O 1
ATOM 3491 N N . PRO A 1 495 ? -49.447 11.536 15.771 1.00 47.97 495 PRO A N 1
ATOM 3492 C CA . PRO A 1 495 ? -49.087 12.397 14.642 1.00 47.97 495 PRO A CA 1
ATOM 3493 C C . PRO A 1 495 ? -49.285 11.716 13.269 1.00 47.97 495 PRO A C 1
ATOM 3495 O O . PRO A 1 495 ? -48.631 10.728 12.936 1.00 47.97 495 PRO A O 1
ATOM 3498 N N . SER A 1 496 ? -50.110 12.306 12.398 1.00 38.16 496 SER A N 1
ATOM 3499 C CA . SER A 1 496 ? -50.318 11.804 11.028 1.00 38.16 496 SER A CA 1
ATOM 3500 C C . SER A 1 496 ? -49.096 12.006 10.115 1.00 38.16 496 SER A C 1
ATOM 3502 O O . SER A 1 496 ? -48.598 13.123 9.976 1.00 38.16 496 SER A O 1
ATOM 3504 N N . GLY A 1 497 ? -48.654 10.947 9.426 1.00 36.84 497 GLY A N 1
ATOM 3505 C CA . GLY A 1 497 ? -47.595 11.005 8.406 1.00 36.84 497 GLY A CA 1
ATOM 3506 C C . GLY A 1 497 ? -48.125 11.104 6.959 1.00 36.84 497 GLY A C 1
ATOM 3507 O O . GLY A 1 497 ? -49.200 10.572 6.673 1.00 36.84 497 GLY A O 1
ATOM 3508 N N . PRO A 1 498 ? -47.391 11.745 6.024 1.00 45.50 498 PRO A N 1
ATOM 3509 C CA . PRO A 1 498 ? -47.732 11.774 4.598 1.00 45.50 498 PRO A CA 1
ATOM 3510 C C . PRO A 1 498 ? -47.140 10.575 3.814 1.00 45.50 498 PRO A C 1
ATOM 3512 O O . PRO A 1 498 ? -46.050 10.106 4.150 1.00 45.50 498 PRO A O 1
ATOM 3515 N N . PRO A 1 499 ? -47.812 10.084 2.752 1.00 43.81 499 PRO A N 1
ATOM 3516 C CA . PRO A 1 499 ? -47.340 8.970 1.923 1.00 43.81 499 PRO A CA 1
ATOM 3517 C C . PRO A 1 499 ? -46.407 9.408 0.775 1.00 43.81 499 PRO A C 1
ATOM 3519 O O . PRO A 1 499 ? -46.254 10.593 0.483 1.00 43.81 499 PRO A O 1
ATOM 3522 N N . ALA A 1 500 ? -45.822 8.424 0.087 1.00 38.25 500 ALA A N 1
ATOM 3523 C CA . ALA A 1 500 ? -45.046 8.617 -1.140 1.00 38.25 500 ALA A CA 1
ATOM 3524 C C . ALA A 1 500 ? -45.926 8.663 -2.406 1.00 38.25 500 ALA A C 1
ATOM 3526 O O . ALA A 1 500 ? -46.972 8.019 -2.437 1.00 38.25 500 ALA A O 1
ATOM 3527 N N . ASP A 1 501 ? -45.457 9.370 -3.444 1.00 34.78 501 ASP A N 1
ATOM 3528 C CA . ASP A 1 501 ? -45.311 8.918 -4.851 1.00 34.78 501 ASP A CA 1
ATOM 3529 C C . ASP A 1 501 ? -45.085 10.137 -5.774 1.00 34.78 501 ASP A C 1
ATOM 3531 O O . ASP A 1 501 ? -45.913 11.045 -5.823 1.00 34.78 501 ASP A O 1
ATOM 3535 N N . MET A 1 502 ? -43.969 10.156 -6.516 1.00 35.59 502 MET A N 1
ATOM 3536 C CA . MET A 1 502 ? -43.740 11.072 -7.644 1.00 35.59 502 MET A CA 1
ATOM 3537 C C . MET A 1 502 ? -42.834 10.446 -8.721 1.00 35.59 502 MET A C 1
ATOM 3539 O O . MET A 1 502 ? -41.721 10.909 -8.970 1.00 35.59 502 MET A O 1
ATOM 3543 N N . MET A 1 503 ? -43.339 9.446 -9.447 1.00 39.41 503 MET A N 1
ATOM 3544 C CA . MET A 1 503 ? -42.940 9.251 -10.850 1.00 39.41 503 MET A CA 1
ATOM 3545 C C . MET A 1 503 ? -44.098 9.566 -11.801 1.00 39.41 503 MET A C 1
ATOM 3547 O O . MET A 1 503 ? -44.974 8.727 -12.005 1.00 39.41 503 MET A O 1
ATOM 3551 N N . ARG A 1 504 ? -44.054 10.721 -12.487 1.00 35.53 504 ARG A N 1
ATOM 3552 C CA . ARG A 1 504 ? -44.642 10.846 -13.836 1.00 35.53 504 ARG A CA 1
ATOM 3553 C C . ARG A 1 504 ? -44.163 12.068 -14.617 1.00 35.53 504 ARG A C 1
ATOM 3555 O O . ARG A 1 504 ? -44.417 13.208 -14.250 1.00 35.53 504 ARG A O 1
ATOM 3562 N N . LEU A 1 505 ? -43.519 11.792 -15.749 1.00 37.50 505 LEU A N 1
ATOM 3563 C CA . LEU A 1 505 ? -43.194 12.760 -16.793 1.00 37.50 505 LEU A CA 1
ATOM 3564 C C . LEU A 1 505 ? -44.383 12.889 -17.757 1.00 37.50 505 LEU A C 1
ATOM 3566 O O . LEU A 1 505 ? -44.805 11.893 -18.341 1.00 37.50 505 LEU A O 1
ATOM 3570 N N . THR A 1 506 ? -44.872 14.109 -17.980 1.00 38.59 506 THR A N 1
ATOM 3571 C CA . THR A 1 506 ? -45.775 14.444 -19.098 1.00 38.59 506 THR A CA 1
ATOM 3572 C C . THR A 1 506 ? -45.411 15.828 -19.653 1.00 38.59 506 THR A C 1
ATOM 3574 O O . THR A 1 506 ? -45.664 16.823 -18.970 1.00 38.59 506 THR A O 1
ATOM 3577 N N . PRO A 1 507 ? -44.803 15.931 -20.849 1.00 42.97 507 PRO A N 1
ATOM 3578 C CA . PRO A 1 507 ? -44.451 17.217 -21.450 1.00 42.97 507 PRO A CA 1
ATOM 3579 C C . PRO A 1 507 ? -45.662 17.884 -22.121 1.00 42.97 507 PRO A C 1
ATOM 3581 O O . PRO A 1 507 ? -46.589 17.208 -22.563 1.00 42.97 507 PRO A O 1
ATOM 3584 N N . SER A 1 508 ? -45.613 19.211 -22.257 1.00 33.19 508 SER A N 1
ATOM 3585 C CA . SER A 1 508 ? -46.573 20.002 -23.040 1.00 33.19 508 SER A CA 1
ATOM 3586 C C . SER A 1 508 ? -45.826 20.759 -24.156 1.00 33.19 508 SER A C 1
ATOM 3588 O O . SER A 1 508 ? -44.709 21.217 -23.905 1.00 33.19 508 SER A O 1
ATOM 3590 N N . PRO A 1 509 ? -46.358 20.851 -25.391 1.00 50.00 509 PRO A N 1
ATOM 3591 C CA . PRO A 1 509 ? -45.571 21.228 -26.568 1.00 50.00 509 PRO A CA 1
ATOM 3592 C C . PRO A 1 509 ? -45.506 22.740 -26.842 1.00 50.00 509 PRO A C 1
ATOM 3594 O O . PRO A 1 509 ? -46.414 23.497 -26.504 1.00 50.00 509 PRO A O 1
ATOM 3597 N N . MET A 1 510 ? -44.471 23.152 -27.581 1.00 32.09 510 MET A N 1
ATOM 3598 C CA . MET A 1 510 ? -44.403 24.429 -28.308 1.00 32.09 510 MET A CA 1
ATOM 3599 C C . MET A 1 510 ? -43.983 24.178 -29.776 1.00 32.09 510 MET A C 1
ATOM 3601 O O . MET A 1 510 ? -43.440 23.111 -30.068 1.00 32.09 510 MET A O 1
ATOM 3605 N N . PRO A 1 511 ? -44.329 25.073 -30.724 1.00 45.91 511 PRO A N 1
ATOM 3606 C CA . PRO A 1 511 ? -44.476 24.705 -32.136 1.00 45.91 511 PRO A CA 1
ATOM 3607 C C . PRO A 1 511 ? -43.166 24.658 -32.933 1.00 45.91 511 PRO A C 1
ATOM 3609 O O . PRO A 1 511 ? -42.212 25.377 -32.648 1.00 45.91 511 PRO A O 1
ATOM 3612 N N . ALA A 1 512 ? -43.164 23.842 -33.990 1.00 35.75 512 ALA A N 1
ATOM 3613 C CA . ALA A 1 512 ? -42.024 23.658 -34.882 1.00 35.75 512 ALA A CA 1
ATOM 3614 C C . ALA A 1 512 ? -41.958 24.710 -36.004 1.00 35.75 512 ALA A C 1
ATOM 3616 O O . ALA A 1 512 ? -42.933 24.935 -36.723 1.00 35.75 512 ALA A O 1
ATOM 3617 N N . THR A 1 513 ? -40.769 25.272 -36.219 1.00 39.41 513 THR A N 1
ATOM 3618 C CA . THR A 1 513 ? -40.331 25.779 -37.528 1.00 39.41 513 THR A CA 1
ATOM 3619 C C . THR A 1 513 ? -39.789 24.619 -38.379 1.00 39.41 513 THR A C 1
ATOM 3621 O O . THR A 1 513 ? -39.302 23.632 -37.824 1.00 39.41 513 THR A O 1
ATOM 3624 N N . PRO A 1 514 ? -39.892 24.678 -39.721 1.00 42.00 514 PRO A N 1
ATOM 3625 C CA . PRO A 1 514 ? -39.474 23.574 -40.581 1.00 42.00 514 PRO A CA 1
ATOM 3626 C C . PRO A 1 514 ? -37.950 23.402 -40.594 1.00 42.00 514 PRO A C 1
ATOM 3628 O O . PRO A 1 514 ? -37.203 24.377 -40.675 1.00 42.00 514 PRO A O 1
ATOM 3631 N N . LEU A 1 515 ? -37.505 22.145 -40.554 1.00 34.75 515 LEU A N 1
ATOM 3632 C CA . LEU A 1 515 ? -36.103 21.769 -40.726 1.00 34.75 515 LEU A CA 1
ATOM 3633 C C . LEU A 1 515 ? -35.650 22.040 -42.168 1.00 34.75 515 LEU A C 1
ATOM 3635 O O . LEU A 1 515 ? -36.301 21.602 -43.115 1.00 34.75 515 LEU A O 1
ATOM 3639 N N . SER A 1 516 ? -34.499 22.694 -42.315 1.00 39.03 516 SER A N 1
ATOM 3640 C CA . SER A 1 516 ? -33.695 22.636 -43.539 1.00 39.03 516 SER A CA 1
ATOM 3641 C C . SER A 1 516 ? -32.643 21.544 -43.372 1.00 39.03 516 SER A C 1
ATOM 3643 O O . SER A 1 516 ? -31.962 21.512 -42.347 1.00 39.03 516 SER A O 1
ATOM 3645 N N . ASP A 1 517 ? -32.493 20.670 -44.368 1.00 39.44 517 ASP A N 1
ATOM 3646 C CA . ASP A 1 517 ? -31.512 19.582 -44.331 1.00 39.44 517 ASP A CA 1
ATOM 3647 C C . ASP A 1 517 ? -30.071 20.108 -44.163 1.00 39.44 517 ASP A C 1
ATOM 3649 O O . ASP A 1 517 ? -29.609 20.892 -44.999 1.00 39.44 517 ASP A O 1
ATOM 3653 N N . PRO A 1 518 ? -29.294 19.631 -43.169 1.00 40.59 518 PRO A N 1
ATOM 3654 C CA . PRO A 1 518 ? -27.874 19.959 -43.020 1.00 40.59 518 PRO A CA 1
ATOM 3655 C C . PRO A 1 518 ? -26.981 19.186 -44.017 1.00 40.59 518 PRO A C 1
ATOM 3657 O O . PRO A 1 518 ? -25.811 18.923 -43.749 1.00 40.59 518 PRO A O 1
ATOM 3660 N N . ALA A 1 519 ? -27.523 18.827 -45.186 1.00 42.72 519 ALA A N 1
ATOM 3661 C CA . ALA A 1 519 ? -26.876 18.052 -46.246 1.00 42.72 519 ALA A CA 1
ATOM 3662 C C . ALA A 1 519 ? -26.213 18.935 -47.327 1.00 42.72 519 ALA A C 1
ATOM 3664 O O . ALA A 1 519 ? -26.025 18.511 -48.468 1.00 42.72 519 ALA A O 1
ATOM 3665 N N . GLN A 1 520 ? -25.869 20.179 -46.990 1.00 40.00 520 GLN A N 1
ATOM 3666 C CA . GLN A 1 520 ? -25.044 21.066 -47.812 1.00 40.00 520 GLN A CA 1
ATOM 3667 C C . GLN A 1 520 ? -23.773 21.394 -47.034 1.00 40.00 520 GLN A C 1
ATOM 3669 O O . GLN A 1 520 ? -23.784 22.201 -46.104 1.00 40.00 520 GLN A O 1
ATOM 3674 N N . GLY A 1 521 ? -22.677 20.726 -47.396 1.00 43.41 521 GLY A N 1
ATOM 3675 C CA . GLY A 1 521 ? -21.378 20.988 -46.791 1.00 43.41 521 GLY A CA 1
ATOM 3676 C C . GLY A 1 521 ? -20.942 22.428 -47.052 1.00 43.41 521 GLY A C 1
ATOM 3677 O O . GLY A 1 521 ? -20.984 22.896 -48.190 1.00 43.41 521 GLY A O 1
ATOM 3678 N N . LEU A 1 522 ? -20.473 23.112 -46.003 1.00 49.88 522 LEU A N 1
ATOM 3679 C CA . LEU A 1 522 ? -19.633 24.298 -46.177 1.00 49.88 522 LEU A CA 1
ATOM 3680 C C . LEU A 1 522 ? -18.478 23.938 -47.128 1.00 49.88 522 LEU A C 1
ATOM 3682 O O . LEU A 1 522 ? -18.014 22.794 -47.072 1.00 49.88 522 LEU A O 1
ATOM 3686 N N . PRO A 1 523 ? -17.989 24.867 -47.973 1.00 54.34 523 PRO A N 1
ATOM 3687 C CA . PRO A 1 523 ? -16.840 24.601 -48.830 1.00 54.34 523 PRO A CA 1
ATOM 3688 C C . PRO A 1 523 ? -15.655 24.189 -47.953 1.00 54.34 523 PRO A C 1
ATOM 3690 O O . PRO A 1 523 ? -15.042 25.012 -47.275 1.00 54.34 523 PRO A O 1
ATOM 3693 N N . MET A 1 524 ? -15.380 22.883 -47.922 1.00 60.72 524 MET A N 1
ATOM 3694 C CA . MET A 1 524 ? -14.333 22.296 -47.100 1.00 60.72 524 MET A CA 1
ATOM 3695 C C . MET A 1 524 ? -12.992 22.598 -47.756 1.00 60.72 524 MET A C 1
ATOM 3697 O O . MET A 1 524 ? -12.470 21.780 -48.517 1.00 60.72 524 MET A O 1
ATOM 3701 N N . GLY A 1 525 ? -12.483 23.798 -47.470 1.00 65.19 525 GLY A N 1
ATOM 3702 C CA . GLY A 1 525 ? -11.231 24.325 -47.995 1.00 65.19 525 GLY A CA 1
ATOM 3703 C C . GLY A 1 525 ? -10.023 23.444 -47.687 1.00 65.19 525 GLY A C 1
ATOM 3704 O O . GLY A 1 525 ? -10.151 22.342 -47.134 1.00 65.19 525 GLY A O 1
ATOM 3705 N N . ASP A 1 526 ? -8.854 23.949 -48.075 1.00 79.06 526 ASP A N 1
ATOM 3706 C CA . ASP A 1 526 ? -7.578 23.244 -47.968 1.00 79.06 526 ASP A CA 1
ATOM 3707 C C . ASP A 1 526 ? -7.425 22.561 -46.602 1.00 79.06 526 ASP A C 1
ATOM 3709 O O . ASP A 1 526 ? -7.828 23.138 -45.583 1.00 79.06 526 ASP A O 1
ATOM 3713 N N . PRO A 1 527 ? -6.876 21.334 -46.553 1.00 82.94 527 PRO A N 1
ATOM 3714 C CA . PRO A 1 527 ? -6.717 20.610 -45.301 1.00 82.94 527 PRO A CA 1
ATOM 3715 C C . PRO A 1 527 ? -5.943 21.447 -44.279 1.00 82.94 527 PRO A C 1
ATOM 3717 O O . PRO A 1 527 ? -5.143 22.326 -44.630 1.00 82.94 527 PRO A O 1
ATOM 3720 N N . LEU A 1 528 ? -6.173 21.162 -42.995 1.00 85.50 528 LEU A N 1
ATOM 3721 C CA . LEU A 1 528 ? -5.330 21.735 -41.956 1.00 85.50 528 LEU A CA 1
ATOM 3722 C C . LEU A 1 528 ? -3.869 21.365 -42.242 1.00 85.50 528 LEU A C 1
ATOM 3724 O O . LEU A 1 528 ? -3.562 20.202 -42.536 1.00 85.50 528 LEU A O 1
ATOM 3728 N N . THR A 1 529 ? -2.965 22.337 -42.160 1.00 89.56 529 THR A N 1
ATOM 3729 C CA . THR A 1 529 ? -1.532 22.050 -42.276 1.00 89.56 529 THR A CA 1
ATOM 3730 C C . THR A 1 529 ? -1.085 21.164 -41.107 1.00 89.56 529 THR A C 1
ATOM 3732 O O . THR A 1 529 ? -1.839 20.887 -40.167 1.00 89.56 529 THR A O 1
ATOM 3735 N N . LEU A 1 530 ? 0.151 20.668 -41.163 1.00 87.06 530 LEU A N 1
ATOM 3736 C CA . LEU A 1 530 ? 0.742 19.993 -40.009 1.00 87.06 530 LEU A CA 1
ATOM 3737 C C . LEU A 1 530 ? 0.834 20.966 -38.816 1.00 87.06 530 LEU A C 1
ATOM 3739 O O . LEU A 1 530 ? 0.285 20.684 -37.758 1.00 87.06 530 LEU A O 1
ATOM 3743 N N . SER A 1 531 ? 1.368 22.173 -39.042 1.00 86.81 531 SER A N 1
ATOM 3744 C CA . SER A 1 531 ? 1.510 23.214 -38.015 1.00 86.81 531 SER A CA 1
ATOM 3745 C C . SER A 1 531 ? 0.191 23.720 -37.415 1.00 86.81 531 SER A C 1
ATOM 3747 O O . SER A 1 531 ? 0.154 24.013 -36.225 1.00 86.81 531 SER A O 1
ATOM 3749 N N . GLU A 1 532 ? -0.899 23.795 -38.185 1.00 89.75 532 GLU A N 1
ATOM 3750 C CA . GLU A 1 532 ? -2.227 24.169 -37.668 1.00 89.75 532 GLU A CA 1
ATOM 3751 C C . GLU A 1 532 ? -2.793 23.088 -36.725 1.00 89.75 532 GLU A C 1
ATOM 3753 O O . GLU A 1 532 ? -3.380 23.410 -35.692 1.00 89.75 532 GLU A O 1
ATOM 3758 N N . ARG A 1 533 ? -2.579 21.799 -37.037 1.00 88.38 533 ARG A N 1
ATOM 3759 C CA . ARG A 1 533 ? -2.974 20.678 -36.161 1.00 88.38 533 ARG A CA 1
ATOM 3760 C C . ARG A 1 533 ? -2.081 20.569 -34.932 1.00 88.38 533 ARG A C 1
ATOM 3762 O O . ARG A 1 533 ? -2.590 20.374 -33.833 1.00 88.38 533 ARG A O 1
ATOM 3769 N N . ASP A 1 534 ? -0.773 20.750 -35.091 1.00 87.94 534 ASP A N 1
ATOM 3770 C CA . ASP A 1 534 ? 0.170 20.770 -33.972 1.00 87.94 534 ASP A CA 1
ATOM 3771 C C . ASP A 1 534 ? -0.063 21.962 -33.034 1.00 87.94 534 ASP A C 1
ATOM 3773 O O . ASP A 1 534 ? 0.044 21.806 -31.821 1.00 87.94 534 ASP A O 1
ATOM 3777 N N . GLY A 1 535 ? -0.458 23.128 -33.557 1.00 89.06 535 GLY A N 1
ATOM 3778 C CA . GLY A 1 535 ? -0.873 24.273 -32.741 1.00 89.06 535 GLY A CA 1
ATOM 3779 C C . GLY A 1 535 ? -2.048 23.927 -31.823 1.00 89.06 535 GLY A C 1
ATOM 3780 O O . GLY A 1 535 ? -1.975 24.149 -30.613 1.00 89.06 535 GLY A O 1
ATOM 3781 N N . LEU A 1 536 ? -3.089 23.288 -32.371 1.00 90.06 536 LEU A N 1
ATOM 3782 C CA . LEU A 1 536 ? -4.221 22.773 -31.593 1.00 90.06 536 LEU A CA 1
ATOM 3783 C C . LEU A 1 536 ? -3.787 21.678 -30.598 1.00 90.06 536 LEU A C 1
ATOM 3785 O O . LEU A 1 536 ? -4.257 21.661 -29.461 1.00 90.06 536 LEU A O 1
ATOM 3789 N N . ARG A 1 537 ? -2.847 20.806 -30.994 1.00 91.56 537 ARG A N 1
ATOM 3790 C CA . ARG A 1 537 ? -2.269 19.746 -30.150 1.00 91.56 537 ARG A CA 1
ATOM 3791 C C . ARG A 1 537 ? -1.615 20.319 -28.902 1.00 91.56 537 ARG A C 1
ATOM 3793 O O . ARG A 1 537 ? -2.018 19.979 -27.794 1.00 91.56 537 ARG A O 1
ATOM 3800 N N . PHE A 1 538 ? -0.647 21.215 -29.082 1.00 90.62 538 PHE A N 1
ATOM 3801 C CA . PHE A 1 538 ? 0.083 21.841 -27.985 1.00 90.62 538 PHE A CA 1
ATOM 3802 C C . PHE A 1 538 ? -0.837 22.707 -27.112 1.00 90.62 538 PHE A C 1
ATOM 3804 O O . PHE A 1 538 ? -0.721 22.672 -25.888 1.00 90.62 538 PHE A O 1
ATOM 3811 N N . ALA A 1 539 ? -1.801 23.420 -27.708 1.00 90.88 539 ALA A N 1
ATOM 3812 C CA . ALA A 1 539 ? -2.773 24.211 -26.957 1.00 90.88 539 ALA A CA 1
ATOM 3813 C C . ALA A 1 539 ? -3.627 23.356 -26.005 1.00 90.88 539 ALA A C 1
ATOM 3815 O O . ALA A 1 539 ? -3.833 23.755 -24.863 1.00 90.88 539 ALA A O 1
ATOM 3816 N N . ILE A 1 540 ? -4.089 22.174 -26.428 1.00 93.38 540 ILE A N 1
ATOM 3817 C CA . ILE A 1 540 ? -4.848 21.255 -25.560 1.00 93.38 540 ILE A CA 1
ATOM 3818 C C . ILE A 1 540 ? -3.920 20.538 -24.564 1.00 93.38 540 ILE A C 1
ATOM 3820 O O . ILE A 1 540 ? -4.247 20.439 -23.379 1.00 93.38 540 ILE A O 1
ATOM 3824 N N . GLN A 1 541 ? -2.746 20.085 -25.017 1.00 91.50 541 GLN A N 1
ATOM 3825 C CA . GLN A 1 541 ? -1.757 19.363 -24.206 1.00 91.50 541 GLN A CA 1
ATOM 3826 C C . GLN A 1 541 ? -1.269 20.189 -23.003 1.00 91.50 541 GLN A C 1
ATOM 3828 O O . GLN A 1 541 ? -1.104 19.636 -21.920 1.00 91.50 541 GLN A O 1
ATOM 3833 N N . ASN A 1 542 ? -1.148 21.514 -23.138 1.00 91.12 542 ASN A N 1
ATOM 3834 C CA . ASN A 1 542 ? -0.784 22.416 -22.035 1.00 91.12 542 ASN A CA 1
ATOM 3835 C C . ASN A 1 542 ? -1.787 22.428 -20.859 1.00 91.12 542 ASN A C 1
ATOM 3837 O O . ASN A 1 542 ? -1.418 22.831 -19.757 1.00 91.12 542 ASN A O 1
ATOM 3841 N N . CYS A 1 543 ? -3.034 21.984 -21.061 1.00 94.38 543 CYS A N 1
ATOM 3842 C CA . CYS A 1 543 ? -4.027 21.812 -19.992 1.00 94.38 543 CYS A CA 1
ATOM 3843 C C . CYS A 1 543 ? -4.248 20.341 -19.579 1.00 94.38 543 CYS A C 1
ATOM 3845 O O . CYS A 1 543 ? -5.081 20.074 -18.707 1.00 94.38 543 CYS A O 1
ATOM 3847 N N . TRP A 1 544 ? -3.545 19.377 -20.184 1.00 92.81 544 TRP A N 1
ATOM 3848 C CA . TRP A 1 544 ? -3.725 17.945 -19.924 1.00 92.81 544 TRP A CA 1
ATOM 3849 C C . TRP A 1 544 ? -2.996 17.513 -18.644 1.00 92.81 544 TRP A C 1
ATOM 3851 O O . TRP A 1 544 ? -1.807 17.206 -18.643 1.00 92.81 544 TRP A O 1
ATOM 3861 N N . ASN A 1 545 ? -3.721 17.494 -17.523 1.00 89.56 545 ASN A N 1
ATOM 3862 C CA . ASN A 1 545 ? -3.169 17.060 -16.240 1.00 89.56 545 ASN A CA 1
ATOM 3863 C C . ASN A 1 545 ? -3.212 15.528 -16.096 1.00 89.56 545 ASN A C 1
ATOM 3865 O O . ASN A 1 545 ? -4.125 14.982 -15.474 1.00 89.56 545 ASN A O 1
ATOM 3869 N N . VAL A 1 546 ? -2.190 14.850 -16.629 1.00 87.81 546 VAL A N 1
ATOM 3870 C CA . VAL A 1 546 ? -1.976 13.395 -16.481 1.00 87.81 546 VAL A CA 1
ATOM 3871 C C . VAL A 1 546 ? -1.974 12.970 -15.003 1.00 87.81 546 VAL A C 1
ATOM 3873 O O . VAL A 1 546 ? -2.530 11.933 -14.655 1.00 87.81 546 VAL A O 1
ATOM 3876 N N . GLY A 1 547 ? -1.445 13.809 -14.104 1.00 85.62 547 GLY A N 1
ATOM 3877 C CA . GLY A 1 547 ? -1.417 13.566 -12.655 1.00 85.62 547 GLY A CA 1
ATOM 3878 C C . GLY A 1 547 ? -2.778 13.636 -11.943 1.00 85.62 547 GLY A C 1
ATOM 3879 O O . GLY A 1 547 ? -2.833 13.430 -10.734 1.00 85.62 547 GLY A O 1
ATOM 3880 N N . ALA A 1 548 ? -3.872 13.928 -12.658 1.00 86.56 548 ALA A N 1
ATOM 3881 C CA . ALA A 1 548 ? -5.245 13.841 -12.148 1.00 86.56 548 ALA A CA 1
ATOM 3882 C C . ALA A 1 548 ? -5.976 12.541 -12.558 1.00 86.56 548 ALA A C 1
ATOM 3884 O O . ALA A 1 548 ? -7.151 12.363 -12.221 1.00 86.56 548 ALA A O 1
ATOM 3885 N N . LEU A 1 549 ? -5.309 11.650 -13.299 1.00 89.44 549 LEU A N 1
ATOM 3886 C CA . LEU A 1 549 ? -5.830 10.344 -13.703 1.00 89.44 549 LEU A CA 1
ATOM 3887 C C . LEU A 1 549 ? -5.632 9.300 -12.589 1.00 89.44 549 LEU A C 1
ATOM 3889 O O . LEU A 1 549 ? -4.764 9.434 -11.729 1.00 89.44 549 LEU A O 1
ATOM 3893 N N . SER A 1 550 ? -6.439 8.237 -12.608 1.00 87.25 550 SER A N 1
ATOM 3894 C CA . SER A 1 550 ? -6.134 7.005 -11.871 1.00 87.25 550 SER A CA 1
ATOM 3895 C C . SER A 1 550 ? -5.074 6.184 -12.611 1.00 87.25 550 SER A C 1
ATOM 3897 O O . SER A 1 550 ? -4.874 6.368 -13.808 1.00 87.25 550 SER A O 1
ATOM 3899 N N . VAL A 1 551 ? -4.434 5.239 -11.914 1.00 88.88 551 VAL A N 1
ATOM 3900 C CA . VAL A 1 551 ? -3.376 4.367 -12.470 1.00 88.88 551 VAL A CA 1
ATOM 3901 C C . VAL A 1 551 ? -3.855 3.553 -13.685 1.00 88.88 551 VAL A C 1
ATOM 3903 O O . VAL A 1 551 ? -3.065 3.245 -14.573 1.00 88.88 551 VAL A O 1
ATOM 3906 N N . GLU A 1 552 ? -5.149 3.228 -13.752 1.00 88.06 552 GLU A N 1
ATOM 3907 C CA . GLU A 1 552 ? -5.777 2.601 -14.923 1.00 88.06 552 GLU A CA 1
ATOM 3908 C C . GLU A 1 552 ? -6.018 3.629 -16.044 1.00 88.06 552 GLU A C 1
ATOM 3910 O O . GLU A 1 552 ? -5.607 3.424 -17.185 1.00 88.06 552 GLU A O 1
ATOM 3915 N N . ALA A 1 553 ? -6.608 4.785 -15.712 1.00 88.50 553 ALA A N 1
ATOM 3916 C CA . ALA A 1 553 ? -6.877 5.857 -16.672 1.00 88.50 553 ALA A CA 1
ATOM 3917 C C . ALA A 1 553 ? -5.600 6.473 -17.285 1.00 88.50 553 ALA A C 1
ATOM 3919 O O . ALA A 1 553 ? -5.657 7.028 -18.380 1.00 88.50 553 ALA A O 1
ATOM 3920 N N . SER A 1 554 ? -4.446 6.360 -16.621 1.00 88.50 554 SER A N 1
ATOM 3921 C CA . SER A 1 554 ? -3.141 6.778 -17.146 1.00 88.50 554 SER A CA 1
ATOM 3922 C C . SER A 1 554 ? -2.481 5.759 -18.081 1.00 88.50 554 SER A C 1
ATOM 3924 O O . SER A 1 554 ? -1.450 6.076 -18.658 1.00 88.50 554 SER A O 1
ATOM 3926 N N . GLN A 1 555 ? -3.025 4.550 -18.245 1.00 89.81 555 GLN A N 1
ATOM 3927 C CA . GLN A 1 555 ? -2.482 3.520 -19.153 1.00 89.81 555 GLN A CA 1
ATOM 3928 C C . GLN A 1 555 ? -3.312 3.344 -20.434 1.00 89.81 555 GLN A C 1
ATOM 3930 O O . GLN A 1 555 ? -2.943 2.574 -21.318 1.00 89.81 555 GLN A O 1
ATOM 3935 N N . MET A 1 556 ? -4.423 4.073 -20.553 1.00 92.31 556 MET A N 1
ATOM 3936 C CA . MET A 1 556 ? -5.381 3.942 -21.647 1.00 92.31 556 MET A CA 1
ATOM 3937 C C . MET A 1 556 ? -5.376 5.150 -22.596 1.00 92.31 556 MET A C 1
ATOM 3939 O O . MET A 1 556 ? -4.826 6.209 -22.297 1.00 92.31 556 MET A O 1
ATOM 3943 N N . THR A 1 557 ? -6.032 4.996 -23.745 1.00 93.44 557 THR A N 1
ATOM 3944 C CA . THR A 1 557 ? -6.368 6.093 -24.665 1.00 93.44 557 THR A CA 1
ATOM 3945 C C . THR A 1 557 ? -7.865 6.384 -24.603 1.00 93.44 557 THR A C 1
ATOM 3947 O O . THR A 1 557 ? -8.670 5.453 -24.684 1.00 93.44 557 THR A O 1
ATOM 3950 N N . VAL A 1 558 ? -8.256 7.660 -24.518 1.00 95.06 558 VAL A N 1
ATOM 3951 C CA . VAL A 1 558 ? -9.657 8.097 -24.667 1.00 95.06 558 VAL A CA 1
ATOM 3952 C C . VAL A 1 558 ? -9.795 9.097 -25.816 1.00 95.06 558 VAL A C 1
ATOM 3954 O O . VAL A 1 558 ? -9.153 10.145 -25.831 1.00 95.06 558 VAL A O 1
ATOM 3957 N N . SER A 1 559 ? -10.655 8.770 -26.777 1.00 95.88 559 SER A N 1
ATOM 3958 C CA . SER A 1 559 ? -11.002 9.622 -27.913 1.00 95.88 559 SER A CA 1
ATOM 3959 C C . SER A 1 559 ? -12.178 10.514 -27.527 1.00 95.88 559 SER A C 1
ATOM 3961 O O . SER A 1 559 ? -13.270 10.020 -27.234 1.00 95.88 559 SER A O 1
ATOM 3963 N N . VAL A 1 560 ? -11.992 11.831 -27.535 1.00 96.81 560 VAL A N 1
ATOM 3964 C CA . VAL A 1 560 ? -13.014 12.821 -27.166 1.00 96.81 560 VAL A CA 1
ATOM 3965 C C . VAL A 1 560 ? -13.466 13.581 -28.407 1.00 96.81 560 VAL A C 1
ATOM 3967 O O . VAL A 1 560 ? -12.688 14.312 -29.014 1.00 96.81 560 VAL A O 1
ATOM 3970 N N . GLY A 1 561 ? -14.733 13.414 -28.783 1.00 96.19 561 GLY A N 1
ATOM 3971 C CA . GLY A 1 561 ? -15.361 14.141 -29.884 1.00 96.19 561 GLY A CA 1
ATOM 3972 C C . GLY A 1 561 ? -16.075 15.396 -29.388 1.00 96.19 561 GLY A C 1
ATOM 3973 O O . GLY A 1 561 ? -16.873 15.314 -28.453 1.00 96.19 561 GLY A O 1
ATOM 3974 N N . PHE A 1 562 ? -15.832 16.548 -30.012 1.00 96.06 562 PHE A N 1
ATOM 3975 C CA . PHE A 1 562 ? -16.507 17.808 -29.681 1.00 96.06 562 PHE A CA 1
ATOM 3976 C C . PHE A 1 562 ? -16.603 18.765 -30.875 1.00 96.06 562 PHE A C 1
ATOM 3978 O O . PHE A 1 562 ? -15.999 18.547 -31.925 1.00 96.06 562 PHE A O 1
ATOM 3985 N N . THR A 1 563 ? -17.392 19.823 -30.700 1.00 95.25 563 THR A N 1
ATOM 3986 C CA . THR A 1 563 ? -17.662 20.847 -31.709 1.00 95.25 563 THR A CA 1
ATOM 3987 C C . THR A 1 563 ? -17.087 22.196 -31.260 1.00 95.25 563 THR A C 1
ATOM 3989 O O . THR A 1 563 ? -17.288 22.634 -30.124 1.00 95.25 563 THR A O 1
ATOM 3992 N N . LEU A 1 564 ? -16.365 22.861 -32.160 1.00 94.69 564 LEU A N 1
ATOM 3993 C CA . LEU A 1 564 ? -15.821 24.208 -32.022 1.00 94.69 564 LEU A CA 1
ATOM 3994 C C . LEU A 1 564 ? -16.739 25.235 -32.696 1.00 94.69 564 LEU A C 1
ATOM 3996 O O . LEU A 1 564 ? -17.299 24.999 -33.765 1.00 94.69 564 LEU A O 1
ATOM 4000 N N . SER A 1 565 ? -16.850 26.410 -32.084 1.00 94.12 565 SER A N 1
ATOM 4001 C CA . SER A 1 565 ? -17.457 27.601 -32.689 1.00 94.12 565 SER A CA 1
ATOM 4002 C C . SER A 1 565 ? -16.515 28.264 -33.715 1.00 94.12 565 SER A C 1
ATOM 4004 O O . SER A 1 565 ? -15.313 27.997 -33.691 1.00 94.12 565 SER A O 1
ATOM 4006 N N . PRO A 1 566 ? -16.987 29.194 -34.575 1.00 90.88 566 PRO A N 1
ATOM 4007 C CA . PRO A 1 566 ? -16.131 29.875 -35.559 1.00 90.88 566 PRO A CA 1
ATOM 4008 C C . PRO A 1 566 ? -14.986 30.714 -34.966 1.00 90.88 566 PRO A C 1
ATOM 4010 O O . PRO A 1 566 ? -14.107 31.141 -35.708 1.00 90.88 566 PRO A O 1
ATOM 4013 N N . GLY A 1 567 ? -15.004 30.971 -33.652 1.00 90.81 567 GLY A N 1
ATOM 4014 C CA . GLY A 1 567 ? -13.920 31.613 -32.902 1.00 90.81 567 GLY A CA 1
ATOM 4015 C C . GLY A 1 567 ? -13.011 30.628 -32.158 1.00 90.81 567 GLY A C 1
ATOM 4016 O O . GLY A 1 567 ? -12.360 31.026 -31.202 1.00 90.81 567 GLY A O 1
ATOM 4017 N N . GLY A 1 568 ? -13.031 29.336 -32.504 1.00 92.75 568 GLY A N 1
ATOM 4018 C CA . GLY A 1 568 ? -12.174 28.312 -31.896 1.00 92.75 568 GLY A CA 1
ATOM 4019 C C . GLY A 1 568 ? -12.549 27.899 -30.466 1.00 92.75 568 GLY A C 1
ATOM 4020 O O . GLY A 1 568 ? -11.832 27.097 -29.874 1.00 92.75 568 GLY A O 1
ATOM 4021 N N . VAL A 1 569 ? -13.640 28.421 -29.890 1.00 95.56 569 VAL A N 1
ATOM 4022 C CA . VAL A 1 569 ? -14.106 28.075 -28.530 1.00 95.56 569 VAL A CA 1
ATOM 4023 C C . VAL A 1 569 ? -14.958 26.791 -28.575 1.00 95.56 569 VAL A C 1
ATOM 4025 O O . VAL A 1 569 ? -15.890 26.756 -29.389 1.00 95.56 569 VAL A O 1
ATOM 4028 N N . PRO A 1 570 ? -14.705 25.769 -27.729 1.00 96.00 570 PRO A N 1
ATOM 4029 C CA . PRO A 1 570 ? -15.517 24.546 -27.657 1.00 96.00 570 PRO A CA 1
ATOM 4030 C C . PRO A 1 570 ? -16.925 24.749 -27.080 1.00 96.00 570 PRO A C 1
ATOM 4032 O O . PRO A 1 570 ? -17.102 25.443 -26.078 1.00 96.00 570 PRO A O 1
ATOM 4035 N N . ASP A 1 571 ? -17.925 24.063 -27.642 1.00 95.56 571 ASP A N 1
ATOM 4036 C CA . ASP A 1 571 ? -19.250 23.943 -27.022 1.00 95.56 571 ASP A CA 1
ATOM 4037 C C . ASP A 1 571 ? -19.230 22.889 -25.903 1.00 95.56 571 ASP A C 1
ATOM 4039 O O . ASP A 1 571 ? -19.075 21.690 -26.155 1.00 95.56 571 ASP A O 1
ATOM 4043 N N . GLN A 1 572 ? -19.459 23.343 -24.668 1.00 93.75 572 GLN A N 1
ATOM 4044 C CA . GLN A 1 572 ? -19.538 22.529 -23.449 1.00 93.75 572 GLN A CA 1
ATOM 4045 C C . GLN A 1 572 ? -20.542 21.366 -23.518 1.00 93.75 572 GLN A C 1
ATOM 4047 O O . GLN A 1 572 ? -20.353 20.375 -22.811 1.00 93.75 572 GLN A O 1
ATOM 4052 N N . ASN A 1 573 ? -21.582 21.466 -24.351 1.00 94.00 573 ASN A N 1
ATOM 4053 C CA . ASN A 1 573 ? -22.613 20.435 -24.505 1.00 94.00 573 ASN A CA 1
ATOM 4054 C C . ASN A 1 573 ? -22.302 19.422 -25.620 1.00 94.00 573 ASN A C 1
ATOM 4056 O O . ASN A 1 573 ? -23.002 18.421 -25.747 1.00 94.00 573 ASN A O 1
ATOM 4060 N N . SER A 1 574 ? -21.268 19.672 -26.430 1.00 94.50 574 SER A N 1
ATOM 4061 C CA . SER A 1 574 ? -20.897 18.822 -27.571 1.00 94.50 574 SER A CA 1
ATOM 4062 C C . SER A 1 574 ? -19.916 17.696 -27.217 1.00 94.50 574 SER A C 1
ATOM 4064 O O . SER A 1 574 ? -19.809 16.721 -27.969 1.00 94.50 574 SER A O 1
ATOM 4066 N N . LEU A 1 575 ? -19.200 17.832 -26.091 1.00 96.81 575 LEU A N 1
ATOM 4067 C CA . LEU A 1 575 ? -18.150 16.906 -25.666 1.00 96.81 575 LEU A CA 1
ATOM 4068 C C . LEU A 1 575 ? -18.728 15.541 -25.291 1.00 96.81 575 LEU A C 1
ATOM 4070 O O . LEU A 1 575 ? -19.572 15.431 -24.403 1.00 96.81 575 LEU A O 1
ATOM 4074 N N . ARG A 1 576 ? -18.216 14.495 -25.937 1.00 96.50 576 ARG A N 1
ATOM 4075 C CA . ARG A 1 576 ? -18.596 13.094 -25.720 1.00 96.50 576 ARG A CA 1
ATOM 4076 C C . ARG A 1 576 ? -17.411 12.163 -25.959 1.00 96.50 576 ARG A C 1
ATOM 4078 O O . ARG A 1 576 ? -16.497 12.503 -26.710 1.00 96.50 576 ARG A O 1
ATOM 4085 N N . ILE A 1 577 ? -17.451 10.974 -25.367 1.00 96.12 577 ILE A N 1
ATOM 4086 C CA . ILE A 1 577 ? -16.533 9.891 -25.731 1.00 96.12 577 ILE A CA 1
ATOM 4087 C C . ILE A 1 577 ? -16.866 9.460 -27.168 1.00 96.12 577 ILE A C 1
ATOM 4089 O O . ILE A 1 577 ? -18.008 9.119 -27.473 1.00 96.12 577 ILE A O 1
ATOM 4093 N N . ALA A 1 578 ? -15.875 9.519 -28.056 1.00 94.56 578 ALA A N 1
ATOM 4094 C CA . ALA A 1 578 ? -15.930 8.978 -29.414 1.00 94.56 578 ALA A CA 1
ATOM 4095 C C . ALA A 1 578 ? -15.434 7.519 -29.466 1.00 94.56 578 ALA A C 1
ATOM 4097 O O . ALA A 1 578 ? -15.847 6.757 -30.335 1.00 94.56 578 ALA A O 1
ATOM 4098 N N . GLY A 1 579 ? -14.584 7.130 -28.513 1.00 94.06 579 GLY A N 1
ATOM 4099 C CA . GLY A 1 579 ? -14.033 5.787 -28.344 1.00 94.06 579 GLY A CA 1
ATOM 4100 C C . GLY A 1 579 ? -13.041 5.744 -27.178 1.00 94.06 579 GLY A C 1
ATOM 4101 O O . GLY A 1 579 ? -12.673 6.782 -26.631 1.00 94.06 579 GLY A O 1
ATOM 4102 N N . TYR A 1 580 ? -12.612 4.549 -26.781 1.00 95.62 580 TYR A N 1
ATOM 4103 C CA . TYR A 1 580 ? -11.521 4.357 -25.822 1.00 95.62 580 TYR A CA 1
ATOM 4104 C C . TYR A 1 580 ? -10.849 2.995 -26.033 1.00 95.62 580 TYR A C 1
ATOM 4106 O O . TYR A 1 580 ? -11.455 2.077 -26.586 1.00 95.62 580 TYR A O 1
ATOM 4114 N N . GLN A 1 581 ? -9.588 2.867 -25.617 1.00 93.44 581 GLN A N 1
ATOM 4115 C CA . GLN A 1 581 ? -8.778 1.653 -25.765 1.00 93.44 581 GLN A CA 1
ATOM 4116 C C . GLN A 1 581 ? -7.858 1.475 -24.551 1.00 93.44 581 GLN A C 1
ATOM 4118 O O . GLN A 1 581 ? -7.219 2.435 -24.133 1.00 93.44 581 GLN A O 1
ATOM 4123 N N . GLY A 1 582 ? -7.753 0.255 -24.011 1.00 87.06 582 GLY A N 1
ATOM 4124 C CA . GLY A 1 582 ? -6.786 -0.083 -22.951 1.00 87.06 582 GLY A CA 1
ATOM 4125 C C . GLY A 1 582 ? -7.246 0.111 -21.498 1.00 87.06 582 GLY A C 1
ATOM 4126 O O . GLY A 1 582 ? -6.408 0.074 -20.607 1.00 87.06 582 GLY A O 1
ATOM 4127 N N . GLY A 1 583 ? -8.543 0.301 -21.232 1.00 88.94 583 GLY A N 1
ATOM 4128 C CA . GLY A 1 583 ? -9.082 0.437 -19.870 1.00 88.94 583 GLY A CA 1
ATOM 4129 C C . GLY A 1 583 ? -10.575 0.103 -19.781 1.00 88.94 583 GLY A C 1
ATOM 4130 O O . GLY A 1 583 ? -11.227 -0.125 -20.804 1.00 88.94 583 GLY A O 1
ATOM 4131 N N . SER A 1 584 ? -11.120 0.058 -18.565 1.00 93.25 584 SER A N 1
ATOM 4132 C CA . SER A 1 584 ? -12.553 -0.135 -18.307 1.00 93.25 584 SER A CA 1
ATOM 4133 C C . SER A 1 584 ? -13.396 1.092 -18.678 1.00 93.25 584 SER A C 1
ATOM 4135 O O . SER A 1 584 ? -12.891 2.204 -18.814 1.00 93.25 584 SER A O 1
ATOM 4137 N N . GLU A 1 585 ? -14.715 0.912 -18.787 1.00 92.88 585 GLU A N 1
ATOM 4138 C CA . GLU A 1 585 ? -15.670 2.013 -19.010 1.00 92.88 585 GLU A CA 1
ATOM 4139 C C . GLU A 1 585 ? -15.627 3.064 -17.878 1.00 92.88 585 GLU A C 1
ATOM 4141 O O . GLU A 1 585 ? -15.751 4.263 -18.128 1.00 92.88 585 GLU A O 1
ATOM 4146 N N . GLY A 1 586 ? -15.363 2.638 -16.635 1.00 93.75 586 GLY A N 1
ATOM 4147 C CA . GLY A 1 586 ? -15.181 3.541 -15.494 1.00 93.75 586 GLY A CA 1
ATOM 4148 C C . GLY A 1 586 ? -13.917 4.398 -15.612 1.00 93.75 586 GLY A C 1
ATOM 4149 O O . GLY A 1 586 ? -13.972 5.613 -15.407 1.00 93.75 586 GLY A O 1
ATOM 4150 N N . ALA A 1 587 ? -12.793 3.792 -16.011 1.00 92.19 587 ALA A N 1
ATOM 4151 C CA . ALA A 1 587 ? -11.562 4.524 -16.303 1.00 92.19 587 ALA A CA 1
ATOM 4152 C C . ALA A 1 587 ? -11.721 5.448 -17.525 1.00 92.19 587 ALA A C 1
ATOM 4154 O O . ALA A 1 587 ? -11.264 6.590 -17.482 1.00 92.19 587 ALA A O 1
ATOM 4155 N N . ALA A 1 588 ? -12.450 5.013 -18.562 1.00 94.62 588 ALA A N 1
ATOM 4156 C CA . ALA A 1 588 ? -12.781 5.827 -19.733 1.00 94.62 588 ALA A CA 1
ATOM 4157 C C . ALA A 1 588 ? -13.562 7.093 -19.354 1.00 94.62 588 ALA A C 1
ATOM 4159 O O . ALA A 1 588 ? -13.216 8.187 -19.801 1.00 94.62 588 ALA A O 1
ATOM 4160 N N . GLN A 1 589 ? -14.575 6.965 -18.489 1.00 95.38 589 GLN A N 1
ATOM 4161 C CA . GLN A 1 589 ? -15.348 8.101 -17.986 1.00 95.38 589 GLN A CA 1
ATOM 4162 C C . GLN A 1 589 ? -14.485 9.048 -17.136 1.00 95.38 589 GLN A C 1
ATOM 4164 O O . GLN A 1 589 ? -14.566 10.266 -17.305 1.00 95.38 589 GLN A O 1
ATOM 4169 N N . GLN A 1 590 ? -13.612 8.518 -16.270 1.00 94.06 590 GLN A N 1
ATOM 4170 C CA . GLN A 1 590 ? -12.685 9.342 -15.486 1.00 94.06 590 GLN A CA 1
ATOM 4171 C C . GLN A 1 590 ? -11.702 10.109 -16.387 1.00 94.06 590 GLN A C 1
ATOM 4173 O O . GLN A 1 590 ? -11.515 11.314 -16.205 1.00 94.06 590 GLN A O 1
ATOM 4178 N N . ALA A 1 591 ? -11.099 9.437 -17.371 1.00 94.12 591 ALA A N 1
ATOM 4179 C CA . ALA A 1 591 ? -10.194 10.053 -18.337 1.00 94.12 591 ALA A CA 1
ATOM 4180 C C . ALA A 1 591 ? -10.913 11.126 -19.174 1.00 94.12 591 ALA A C 1
ATOM 4182 O O . ALA A 1 591 ? -10.389 12.227 -19.348 1.00 94.12 591 ALA A O 1
ATOM 4183 N N . PHE A 1 592 ? -12.147 10.851 -19.612 1.00 96.12 592 PHE A N 1
ATOM 4184 C CA . PHE A 1 592 ? -13.002 11.806 -20.317 1.00 96.12 592 PHE A CA 1
ATOM 4185 C C . PHE A 1 592 ? -13.285 13.067 -19.493 1.00 96.12 592 PHE A C 1
ATOM 4187 O O . PHE A 1 592 ? -13.156 14.164 -20.030 1.00 96.12 592 PHE A O 1
ATOM 4194 N N . ASP A 1 593 ? -13.624 12.967 -18.204 1.00 95.50 593 ASP A N 1
ATOM 4195 C CA . ASP A 1 593 ? -13.908 14.159 -17.390 1.00 95.50 593 ASP A CA 1
ATOM 4196 C C . ASP A 1 593 ? -12.652 15.009 -17.103 1.00 95.50 593 ASP A C 1
ATOM 4198 O O . ASP A 1 593 ? -12.755 16.236 -16.979 1.00 95.50 593 ASP A O 1
ATOM 4202 N N . VAL A 1 594 ? -11.452 14.410 -17.078 1.00 95.38 594 VAL A N 1
ATOM 4203 C CA . VAL A 1 594 ? -10.181 15.165 -17.066 1.00 95.38 594 VAL A CA 1
ATOM 4204 C C . VAL A 1 594 ? -9.903 15.798 -18.437 1.00 95.38 594 VAL A C 1
ATOM 4206 O O . VAL A 1 594 ? -9.538 16.973 -18.499 1.00 95.38 594 VAL A O 1
ATOM 4209 N N . ALA A 1 595 ? -10.136 15.083 -19.541 1.00 94.69 595 ALA A N 1
ATOM 4210 C CA . ALA A 1 595 ? -9.878 15.568 -20.901 1.00 94.69 595 ALA A CA 1
ATOM 4211 C C . ALA A 1 595 ? -10.826 16.716 -21.285 1.00 94.69 595 ALA A C 1
ATOM 4213 O O . ALA A 1 595 ? -10.401 17.767 -21.764 1.00 94.69 595 ALA A O 1
ATOM 4214 N N . ARG A 1 596 ? -12.111 16.571 -20.955 1.00 96.00 596 ARG A N 1
ATOM 4215 C CA . ARG A 1 596 ? -13.140 17.613 -21.026 1.00 96.00 596 ARG A CA 1
ATOM 4216 C C . ARG A 1 596 ? -12.739 18.854 -20.235 1.00 96.00 596 ARG A C 1
ATOM 4218 O O . ARG A 1 596 ? -12.905 19.963 -20.738 1.00 96.00 596 ARG A O 1
ATOM 4225 N N . ARG A 1 597 ? -12.169 18.697 -19.035 1.00 95.62 597 ARG A N 1
ATOM 4226 C CA . ARG A 1 597 ? -11.633 19.827 -18.259 1.00 95.62 597 ARG A CA 1
ATOM 4227 C C . ARG A 1 597 ? -10.451 20.494 -18.969 1.00 95.62 597 ARG A C 1
ATOM 4229 O O . ARG A 1 597 ? -10.429 21.718 -19.028 1.00 95.62 597 ARG A O 1
ATOM 4236 N N . ALA A 1 598 ? -9.522 19.728 -19.543 1.00 95.12 598 ALA A N 1
ATOM 4237 C CA . ALA A 1 598 ? -8.382 20.268 -20.286 1.00 95.12 598 ALA A CA 1
ATOM 4238 C C . ALA A 1 598 ? -8.824 21.097 -21.509 1.00 95.12 598 ALA A C 1
ATOM 4240 O O . ALA A 1 598 ? -8.426 22.256 -21.650 1.00 95.12 598 ALA A O 1
ATOM 4241 N N . ILE A 1 599 ? -9.721 20.541 -22.333 1.00 94.81 599 ILE A N 1
ATOM 4242 C CA . ILE A 1 599 ? -10.313 21.207 -23.507 1.00 94.81 599 ILE A CA 1
ATOM 4243 C C . ILE A 1 599 ? -11.028 22.502 -23.098 1.00 94.81 599 ILE A C 1
ATOM 4245 O O . ILE A 1 599 ? -10.822 23.543 -23.718 1.00 94.81 599 ILE A O 1
ATOM 4249 N N . LEU A 1 600 ? -11.836 22.464 -22.033 1.00 95.12 600 LEU A N 1
ATOM 4250 C CA . LEU A 1 600 ? -12.602 23.622 -21.559 1.00 95.12 600 LEU A CA 1
ATOM 4251 C C . LEU A 1 600 ? -11.784 24.646 -20.759 1.00 95.12 600 LEU A C 1
ATOM 4253 O O . LEU A 1 600 ? -12.266 25.758 -20.554 1.00 95.12 600 LEU A O 1
ATOM 4257 N N . MET A 1 601 ? -10.574 24.310 -20.305 1.00 94.25 601 MET A N 1
ATOM 4258 C CA . MET A 1 601 ? -9.641 25.263 -19.695 1.00 94.25 601 MET A CA 1
ATOM 4259 C C . MET A 1 601 ? -8.838 26.010 -20.761 1.00 94.25 601 MET A C 1
ATOM 4261 O O . MET A 1 601 ? -8.868 27.237 -20.791 1.00 94.25 601 MET A O 1
ATOM 4265 N N . CYS A 1 602 ? -8.166 25.295 -21.667 1.00 94.50 602 CYS A N 1
ATOM 4266 C CA . CYS A 1 602 ? -7.339 25.936 -22.693 1.00 94.50 602 CYS A CA 1
ATOM 4267 C C . CYS A 1 602 ? -8.175 26.528 -23.845 1.00 94.50 602 CYS A C 1
ATOM 4269 O O . CYS A 1 602 ? -7.747 27.485 -24.483 1.00 94.50 602 CYS A O 1
ATOM 4271 N N . GLY A 1 603 ? -9.398 26.036 -24.073 1.00 91.88 603 GLY A N 1
ATOM 4272 C CA . GLY A 1 603 ? -10.303 26.536 -25.111 1.00 91.88 603 GLY A CA 1
ATOM 4273 C C . GLY A 1 603 ? -11.088 27.812 -24.769 1.00 91.88 603 GLY A C 1
ATOM 4274 O O . GLY A 1 603 ? -11.827 28.286 -25.627 1.00 91.88 603 GLY A O 1
ATOM 4275 N N . GLN A 1 604 ? -10.970 28.392 -23.562 1.00 91.81 604 GLN A N 1
ATOM 4276 C CA . GLN A 1 604 ? -11.795 29.556 -23.160 1.00 91.81 604 GLN A CA 1
ATOM 4277 C C . GLN A 1 604 ? -11.541 30.815 -23.993 1.00 91.81 604 GLN A C 1
ATOM 4279 O O . GLN A 1 604 ? -12.470 31.577 -24.250 1.00 91.81 604 GLN A O 1
ATOM 4284 N N . ALA A 1 605 ? -10.294 31.030 -24.418 1.00 90.88 605 ALA A N 1
ATOM 4285 C CA . ALA A 1 605 ? -9.917 32.137 -25.296 1.00 90.88 605 ALA A CA 1
ATOM 4286 C C . ALA A 1 605 ? -10.200 31.852 -26.785 1.00 90.88 605 ALA A C 1
ATOM 4288 O O . ALA A 1 605 ? -10.089 32.756 -27.610 1.00 90.88 605 ALA A O 1
ATOM 4289 N N . GLY A 1 606 ? -10.569 30.609 -27.113 1.00 91.50 606 GLY A N 1
ATOM 4290 C CA . GLY A 1 606 ? -10.576 30.072 -28.468 1.00 91.50 606 GLY A CA 1
ATOM 4291 C C . GLY A 1 606 ? -9.199 29.563 -28.896 1.00 91.50 606 GLY A C 1
ATOM 4292 O O . GLY A 1 606 ? -8.168 30.130 -28.535 1.00 91.50 606 GLY A O 1
ATOM 4293 N N . PHE A 1 607 ? -9.174 28.472 -29.660 1.00 91.81 607 PHE A N 1
ATOM 4294 C CA . PHE A 1 607 ? -7.957 27.996 -30.317 1.00 91.81 607 PHE A CA 1
ATOM 4295 C C . PHE A 1 607 ? -7.687 28.783 -31.607 1.00 91.81 607 PHE A C 1
ATOM 4297 O O . PHE A 1 607 ? -8.615 29.049 -32.373 1.00 91.81 607 PHE A O 1
ATOM 4304 N N . ASP A 1 608 ? -6.420 29.125 -31.861 1.00 90.31 608 ASP A N 1
ATOM 4305 C CA . ASP A 1 608 ? -5.996 29.860 -33.060 1.00 90.31 608 ASP A CA 1
ATOM 4306 C C . ASP A 1 608 ? -6.058 28.956 -34.302 1.00 90.31 608 ASP A C 1
ATOM 4308 O O . ASP A 1 608 ? -5.118 28.232 -34.635 1.00 90.31 608 ASP A O 1
ATOM 4312 N N . LEU A 1 609 ? -7.229 28.940 -34.943 1.00 90.56 609 LEU A N 1
ATOM 4313 C CA . LEU A 1 609 ? -7.540 28.116 -36.104 1.00 90.56 609 LEU A CA 1
ATOM 4314 C C . LEU A 1 609 ? -8.029 28.992 -37.269 1.00 90.56 609 LEU A C 1
ATOM 4316 O O . LEU A 1 609 ? -8.870 29.876 -37.080 1.00 90.56 609 LEU A O 1
ATOM 4320 N N . PRO A 1 610 ? -7.564 28.746 -38.508 1.00 90.38 610 PRO A N 1
ATOM 4321 C CA . PRO A 1 610 ? -7.892 29.595 -39.647 1.00 90.38 610 PRO A CA 1
ATOM 4322 C C . PRO A 1 610 ? -9.384 29.513 -39.998 1.00 90.38 610 PRO A C 1
ATOM 4324 O O . PRO A 1 610 ? -9.872 28.487 -40.481 1.00 90.38 610 PRO A O 1
ATOM 4327 N N . ALA A 1 611 ? -10.105 30.624 -39.815 1.00 87.81 611 ALA A N 1
ATOM 4328 C CA . ALA A 1 611 ? -11.548 30.737 -40.061 1.00 87.81 611 ALA A CA 1
ATOM 4329 C C . ALA A 1 611 ? -11.977 30.330 -41.486 1.00 87.81 611 ALA A C 1
ATOM 4331 O O . ALA A 1 611 ? -13.069 29.794 -41.679 1.00 87.81 611 ALA A O 1
ATOM 4332 N N . SER A 1 612 ? -11.103 30.502 -42.484 1.00 87.00 612 SER A N 1
ATOM 4333 C CA . SER A 1 612 ? -11.315 30.038 -43.865 1.00 87.00 612 SER A CA 1
ATOM 4334 C C . SER A 1 612 ? -11.462 28.516 -43.995 1.00 87.00 612 SER A C 1
ATOM 4336 O O . SER A 1 612 ? -12.069 28.043 -44.954 1.00 87.00 612 SER A O 1
ATOM 4338 N N . LYS A 1 613 ? -10.948 27.745 -43.028 1.00 90.50 613 LYS A N 1
ATOM 4339 C CA . LYS A 1 613 ? -11.016 26.278 -42.981 1.00 90.50 613 LYS A CA 1
ATOM 4340 C C . LYS A 1 613 ? -12.088 25.747 -42.023 1.00 90.50 613 LYS A C 1
ATOM 4342 O O . LYS A 1 613 ? -12.115 24.542 -41.806 1.00 90.50 613 LYS A O 1
ATOM 4347 N N . TYR A 1 614 ? -12.979 26.581 -41.468 1.00 89.12 614 TYR A N 1
ATOM 4348 C CA . TYR A 1 614 ? -13.913 26.193 -40.389 1.00 89.12 614 TYR A CA 1
ATOM 4349 C C . TYR A 1 614 ? -14.666 24.873 -40.632 1.00 89.12 614 TYR A C 1
ATOM 4351 O O . TYR A 1 614 ? -14.765 24.049 -39.730 1.00 89.12 614 TYR A O 1
ATOM 4359 N N . GLY A 1 615 ? -15.107 24.591 -41.865 1.00 86.88 615 GLY A N 1
ATOM 4360 C CA . GLY A 1 615 ? -15.758 23.316 -42.207 1.00 86.88 615 GLY A CA 1
ATOM 4361 C C . GLY A 1 615 ? -14.910 22.047 -41.986 1.00 86.88 615 GLY A C 1
ATOM 4362 O O . GLY A 1 615 ? -15.480 20.964 -41.933 1.00 86.88 615 GLY A O 1
ATOM 4363 N N . ARG A 1 616 ? -13.581 22.166 -41.846 1.00 87.31 616 ARG A N 1
ATOM 4364 C CA . ARG A 1 616 ? -12.632 21.077 -41.534 1.00 87.31 616 ARG A CA 1
ATOM 4365 C C . ARG A 1 616 ? -12.404 20.863 -40.037 1.00 87.31 616 ARG A C 1
ATOM 4367 O O . ARG A 1 616 ? -11.991 19.775 -39.665 1.00 87.31 616 ARG A O 1
ATOM 4374 N N . TRP A 1 617 ? -12.600 21.895 -39.215 1.00 89.94 617 TRP A N 1
ATOM 4375 C CA . TRP A 1 617 ? -12.249 21.890 -37.787 1.00 89.94 617 TRP A CA 1
ATOM 4376 C C . TRP A 1 617 ? -13.417 22.217 -36.853 1.00 89.94 617 TRP A C 1
ATOM 4378 O O . TRP A 1 617 ? -13.248 22.230 -35.638 1.00 89.94 617 TRP A O 1
ATOM 4388 N N . ARG A 1 618 ? -14.620 22.442 -37.396 1.00 92.75 618 ARG A N 1
ATOM 4389 C CA . ARG A 1 618 ? -15.853 22.585 -36.615 1.00 92.75 618 ARG A CA 1
ATOM 4390 C C . ARG A 1 618 ? -16.102 21.370 -35.726 1.00 92.75 618 ARG A C 1
ATOM 4392 O O . ARG A 1 618 ? -16.488 21.557 -34.587 1.00 92.75 618 ARG A O 1
ATOM 4399 N N . ASP A 1 619 ? -15.904 20.156 -36.230 1.00 92.56 619 ASP A N 1
ATOM 4400 C CA . ASP A 1 619 ? -16.104 18.918 -35.475 1.00 92.56 619 ASP A CA 1
ATOM 4401 C C . ASP A 1 619 ? -14.775 18.162 -35.425 1.00 92.56 619 ASP A C 1
ATOM 4403 O O . ASP A 1 619 ? -14.194 17.875 -36.471 1.00 92.56 619 ASP A O 1
ATOM 4407 N N . VAL A 1 620 ? -14.279 17.882 -34.219 1.00 91.06 620 VAL A N 1
ATOM 4408 C CA . VAL A 1 620 ? -12.931 17.342 -33.983 1.00 91.06 620 VAL A CA 1
ATOM 4409 C C . VAL A 1 620 ? -13.012 16.138 -33.049 1.00 91.06 620 VAL A C 1
ATOM 4411 O O . VAL A 1 620 ? -13.792 16.142 -32.094 1.00 91.06 620 VAL A O 1
ATOM 4414 N N . VAL A 1 621 ? -12.193 15.117 -33.312 1.00 94.50 621 VAL A N 1
ATOM 4415 C CA . VAL A 1 621 ? -11.932 14.005 -32.388 1.00 94.50 621 VAL A CA 1
ATOM 4416 C C . VAL A 1 621 ? -10.481 14.090 -31.927 1.00 94.50 621 VAL A C 1
ATOM 4418 O O . VAL A 1 621 ? -9.577 14.291 -32.738 1.00 94.50 621 VAL A O 1
ATOM 4421 N N . VAL A 1 622 ? -10.280 13.988 -30.616 1.00 93.31 622 VAL A N 1
ATOM 4422 C CA . VAL A 1 622 ? -8.995 14.219 -29.952 1.00 93.31 622 VAL A CA 1
ATOM 4423 C C . VAL A 1 622 ? -8.667 13.032 -29.059 1.00 93.31 622 VAL A C 1
ATOM 4425 O O . VAL A 1 622 ? -9.415 12.740 -28.127 1.00 93.31 622 VAL A O 1
ATOM 4428 N N . ASP A 1 623 ? -7.558 12.358 -29.337 1.00 93.75 623 ASP A N 1
ATOM 4429 C CA . ASP A 1 623 ? -7.096 11.188 -28.594 1.00 93.75 623 ASP A CA 1
ATOM 4430 C C . ASP A 1 623 ? -6.171 11.623 -27.457 1.00 93.75 623 ASP A C 1
ATOM 4432 O O . ASP A 1 623 ? -5.102 12.186 -27.691 1.00 93.75 623 ASP A O 1
ATOM 4436 N N . PHE A 1 624 ? -6.569 11.351 -26.217 1.00 93.56 624 PHE A N 1
ATOM 4437 C CA . PHE A 1 624 ? -5.779 11.624 -25.019 1.00 93.56 624 PHE A CA 1
ATOM 4438 C C . PHE A 1 624 ? -5.089 10.348 -24.547 1.00 93.56 624 PHE A C 1
ATOM 4440 O O . PHE A 1 624 ? -5.751 9.325 -24.359 1.00 93.56 624 PHE A O 1
ATOM 4447 N N . ARG A 1 625 ? -3.770 10.423 -24.347 1.00 88.31 625 ARG A N 1
ATOM 4448 C CA . ARG A 1 625 ? -2.878 9.323 -23.949 1.00 88.31 625 ARG A CA 1
ATOM 4449 C C . ARG A 1 625 ? -1.964 9.755 -22.786 1.00 88.31 625 ARG A C 1
ATOM 4451 O O . ARG A 1 625 ? -1.852 10.958 -22.526 1.00 88.31 625 ARG A O 1
ATOM 4458 N N . PRO A 1 626 ? -1.269 8.823 -22.103 1.00 77.44 626 PRO A N 1
ATOM 4459 C CA . PRO A 1 626 ? -0.188 9.162 -21.170 1.00 77.44 626 PRO A CA 1
ATOM 4460 C C . PRO A 1 626 ? 0.930 10.020 -21.775 1.00 77.44 626 PRO A C 1
ATOM 4462 O O . PRO A 1 626 ? 1.418 10.932 -21.115 1.00 77.44 626 PRO A O 1
ATOM 4465 N N . ASP A 1 627 ? 1.332 9.744 -23.018 1.00 77.06 627 ASP A N 1
ATOM 4466 C CA . ASP A 1 627 ? 2.457 10.408 -23.691 1.00 77.06 627 ASP A CA 1
ATOM 4467 C C . ASP A 1 627 ? 2.074 11.733 -24.378 1.00 77.06 627 ASP A C 1
ATOM 4469 O O . ASP A 1 627 ? 2.944 12.519 -24.754 1.00 77.06 627 ASP A O 1
ATOM 4473 N N . GLY A 1 628 ? 0.777 12.028 -24.515 1.00 72.31 628 GLY A N 1
ATOM 4474 C CA . GLY A 1 628 ? 0.317 13.301 -25.057 1.00 72.31 628 GLY A CA 1
ATOM 4475 C C . GLY A 1 628 ? -1.106 13.289 -25.604 1.00 72.31 628 GLY A C 1
ATOM 4476 O O . GLY A 1 628 ? -1.959 12.495 -25.212 1.00 72.31 628 GLY A O 1
ATOM 4477 N N . VAL A 1 629 ? -1.355 14.225 -26.517 1.00 77.31 629 VAL A N 1
ATOM 4478 C CA . VAL A 1 629 ? -2.641 14.434 -27.192 1.00 77.31 629 VAL A CA 1
ATOM 4479 C C . VAL A 1 629 ? -2.432 14.251 -28.697 1.00 77.31 629 VAL A C 1
ATOM 4481 O O . VAL A 1 629 ? -1.424 14.718 -29.223 1.00 77.31 629 VAL A O 1
ATOM 4484 N N . ALA A 1 630 ? -3.361 13.603 -29.396 1.00 73.25 630 ALA A N 1
ATOM 4485 C CA . ALA A 1 630 ? -3.328 13.369 -30.842 1.00 73.25 630 ALA A CA 1
ATOM 4486 C C . ALA A 1 630 ? -4.701 13.634 -31.500 1.00 73.25 630 ALA A C 1
ATOM 4488 O O . ALA A 1 630 ? -5.684 13.912 -30.815 1.00 73.25 630 ALA A O 1
ATOM 4489 N N . PHE A 1 631 ? -4.768 13.565 -32.833 1.00 73.44 631 PHE A N 1
ATOM 4490 C CA . PHE A 1 631 ? -5.991 13.753 -33.630 1.00 73.44 631 PHE A CA 1
ATOM 4491 C C . PHE A 1 631 ? -6.106 12.669 -34.702 1.00 73.44 631 PHE A C 1
ATOM 4493 O O . PHE A 1 631 ? -5.082 12.154 -35.161 1.00 73.44 631 PHE A O 1
ATOM 4500 N N . GLN A 1 632 ? -7.341 12.400 -35.130 1.00 56.72 632 GLN A N 1
ATOM 4501 C CA . GLN A 1 632 ? -7.690 11.535 -36.265 1.00 56.72 632 GLN A CA 1
ATOM 4502 C C . GLN A 1 632 ? -8.130 12.377 -37.474 1.00 56.72 632 GLN A C 1
ATOM 4504 O O . GLN A 1 632 ? -8.750 13.443 -37.250 1.00 56.72 632 GLN A O 1
#

Foldseek 3Di:
DCVVVVVVVVVVVVVVVVVVVVCCVVCCVVVPPDPPPDDPDDPPDDQDPVNVVQVVCVVVVNHDDDPPPPPPDDDDDDDDDDDDDDDDDDDDDDDPDDDPDDDDDPDDDDDDDCVVPDDDDDDPPCPPDDDDDPPDPPDCDDDDDDPPDDPDPDDDDDPPDPPDPDPPDPPDPPDDPPPPDDPDDPDPPDDDPCPVVVVVVVVVVVVVVVVVVVVVVVVVVVVVVVVVVVVVVVVVVVVVVVVVVVVVVVVVVVVVVVVVVVVVVVVVVVVVVVVVVVVVVVVVVVVVVVVVVVVVVVVVVVVVVVVVVVVVVVVVVVVVVVVVVVVVVVVVVVVVVVVVVVVVVVVVVVVVVVVVVVVVVVVVVVVVVVVVVVVVVVVVVVVVVVVVVVVVVVVVVVVVVVVVVVVVVVVVVVVVVVVVVVVVVVVVVVVVVVVPDDDDDDDDDDDDDYDDDDDDDYDDDDDDDDDDDDDDDDDDDDDDDDDDDDDDDDDDDDDDDDDDDDDDDDDDDDDDDDDDDPPDFDPQDDAQDPVLQVLVFVLLQVLQDLVQADPQLQAKKWKWKFFADLQQATDLVGTDTPDMGRHDPVSNVSNSVSSSRSSNVSRPNHRPHDSVNCSNRRMFIWMQHNVGIDGD